Protein AF-A0A521K7C4-F1 (afdb_monomer_lite)

Structure (mmCIF, N/CA/C/O backbone):
data_AF-A0A521K7C4-F1
#
_entry.id   AF-A0A521K7C4-F1
#
loop_
_atom_site.group_PDB
_atom_site.id
_atom_site.type_symbol
_atom_site.label_atom_id
_atom_site.label_alt_id
_atom_site.label_comp_id
_atom_site.label_asym_id
_atom_site.label_entity_id
_atom_site.label_seq_id
_atom_site.pdbx_PDB_ins_code
_atom_site.Cartn_x
_atom_site.Cartn_y
_atom_site.Cartn_z
_atom_site.occupancy
_atom_site.B_iso_or_equiv
_atom_site.auth_seq_id
_atom_site.auth_comp_id
_atom_site.auth_asym_id
_atom_site.auth_atom_id
_atom_site.pdbx_PDB_model_num
ATOM 1 N N . MET A 1 1 ? -26.550 -24.191 -53.893 1.00 40.28 1 MET A N 1
ATOM 2 C CA . MET A 1 1 ? -27.164 -25.427 -53.350 1.00 40.28 1 MET A CA 1
ATOM 3 C C . MET A 1 1 ? -27.847 -25.037 -52.046 1.00 40.28 1 MET A C 1
ATOM 5 O O . MET A 1 1 ? -27.167 -24.484 -51.201 1.00 40.28 1 MET A O 1
ATOM 9 N N . LYS A 1 2 ? -29.189 -24.957 -51.994 1.00 29.44 2 LYS A N 1
ATOM 10 C CA . LYS A 1 2 ? -30.083 -25.978 -51.380 1.00 29.44 2 LYS A CA 1
ATOM 11 C C . LYS A 1 2 ? -29.481 -26.533 -50.072 1.00 29.44 2 LYS A C 1
ATOM 13 O O . LYS A 1 2 ? -28.402 -27.094 -50.149 1.00 29.44 2 LYS A O 1
ATOM 18 N N . THR A 1 3 ? -30.068 -26.468 -48.879 1.00 31.77 3 THR A N 1
ATOM 19 C CA . THR A 1 3 ? -31.448 -26.225 -48.420 1.00 31.77 3 THR A CA 1
ATOM 20 C C . THR A 1 3 ? -31.412 -26.214 -46.884 1.00 31.77 3 THR A C 1
ATOM 22 O O . THR A 1 3 ? -30.775 -27.075 -46.293 1.00 31.77 3 THR A O 1
ATOM 25 N N . SER A 1 4 ? -32.107 -25.254 -46.278 1.00 30.86 4 SER A N 1
ATOM 26 C CA . SER A 1 4 ? -32.982 -25.370 -45.098 1.00 30.86 4 SER A CA 1
ATOM 27 C C . SER A 1 4 ? -33.001 -26.671 -44.261 1.00 30.86 4 SER A C 1
ATOM 29 O O . SER A 1 4 ? -33.324 -27.730 -44.796 1.00 30.86 4 SER A O 1
ATOM 31 N N . SER A 1 5 ? -32.953 -26.537 -42.928 1.00 31.50 5 SER A N 1
ATOM 32 C CA . SER A 1 5 ? -33.973 -27.149 -42.052 1.00 31.50 5 SER A CA 1
ATOM 33 C C . SER A 1 5 ? -34.027 -26.477 -40.678 1.00 31.50 5 SER A C 1
ATOM 35 O O . SER A 1 5 ? -33.033 -26.361 -39.968 1.00 31.50 5 SER A O 1
ATOM 37 N N . SER A 1 6 ? -35.234 -26.045 -40.351 1.00 32.16 6 SER A N 1
ATOM 38 C CA . SER A 1 6 ? -35.728 -25.395 -39.145 1.00 32.16 6 SER A CA 1
ATOM 39 C C . SER A 1 6 ? -36.190 -26.389 -38.066 1.00 32.16 6 SER A C 1
ATOM 41 O O . SER A 1 6 ? -36.691 -27.449 -38.416 1.00 32.16 6 SER A O 1
ATOM 43 N N . PHE A 1 7 ? -36.160 -25.930 -36.805 1.00 30.89 7 PHE A N 1
ATOM 44 C CA . PHE A 1 7 ? -37.138 -26.142 -35.713 1.00 30.89 7 PHE A CA 1
ATOM 45 C C . PHE A 1 7 ? -37.537 -27.558 -35.240 1.00 30.89 7 PHE A C 1
ATOM 47 O O . PHE A 1 7 ? -38.164 -28.305 -35.978 1.00 30.89 7 PHE A O 1
ATOM 54 N N . GLN A 1 8 ? -37.364 -27.799 -33.928 1.00 28.47 8 GLN A N 1
ATOM 55 C CA . GLN A 1 8 ? -38.368 -28.273 -32.935 1.00 28.47 8 GLN A CA 1
ATOM 56 C C . GLN A 1 8 ? -37.639 -28.432 -31.578 1.00 28.47 8 GLN A C 1
ATOM 58 O O . GLN A 1 8 ? -36.630 -29.116 -31.509 1.00 28.47 8 GLN A O 1
ATOM 63 N N . SER A 1 9 ? -37.902 -27.653 -30.520 1.00 32.81 9 SER A N 1
ATOM 64 C CA . SER A 1 9 ? -39.072 -27.633 -29.620 1.00 32.81 9 SER A CA 1
ATOM 65 C C . SER A 1 9 ? -39.501 -29.011 -29.105 1.00 32.81 9 SER A C 1
ATOM 67 O O . SER A 1 9 ? -40.268 -29.705 -29.768 1.00 32.81 9 SER A O 1
ATOM 69 N N . SER A 1 10 ? -39.071 -29.356 -27.885 1.00 28.64 10 SER A N 1
ATOM 70 C CA . SER A 1 10 ? -39.773 -30.315 -27.021 1.00 28.64 10 SER A CA 1
ATOM 71 C C . SER A 1 10 ? -39.412 -30.124 -25.535 1.00 28.64 10 SER A C 1
ATOM 73 O O . SER A 1 10 ? -38.382 -30.585 -25.051 1.00 28.64 10 SER A O 1
ATOM 75 N N . LYS A 1 11 ? -40.304 -29.460 -24.799 1.00 32.44 11 LYS A N 1
ATOM 76 C CA . LYS A 1 11 ? -40.693 -29.776 -23.406 1.00 32.44 11 LYS A CA 1
ATOM 77 C C . LYS A 1 11 ? -42.179 -30.199 -23.474 1.00 32.44 11 LYS A C 1
ATOM 79 O O . LYS A 1 11 ? -42.813 -29.804 -24.455 1.00 32.44 11 LYS A O 1
ATOM 84 N N . PRO A 1 12 ? -42.814 -30.836 -22.465 1.00 48.72 12 PRO A N 1
ATOM 85 C CA . PRO A 1 12 ? -42.322 -31.497 -21.242 1.00 48.72 12 PRO A CA 1
ATOM 86 C C . PRO A 1 12 ? -42.982 -32.888 -20.978 1.00 48.72 12 PRO A C 1
ATOM 88 O O . PRO A 1 12 ? -43.967 -33.246 -21.612 1.00 48.72 12 PRO A O 1
ATOM 91 N N . ALA A 1 13 ? -42.505 -33.635 -19.974 1.00 31.83 13 ALA A N 1
ATOM 92 C CA . ALA A 1 13 ? -43.300 -34.600 -19.183 1.00 31.83 13 ALA A CA 1
ATOM 93 C C . ALA A 1 13 ? -42.533 -34.872 -17.869 1.00 31.83 13 ALA A C 1
ATOM 95 O O . ALA A 1 13 ? -41.384 -35.294 -17.916 1.00 31.83 13 ALA A O 1
ATOM 96 N N . LEU A 1 14 ? -42.955 -34.345 -16.714 1.00 34.88 14 LEU A N 1
ATOM 97 C CA . LEU A 1 14 ? -43.926 -34.908 -15.756 1.00 34.88 14 LEU A CA 1
ATOM 98 C C . LEU A 1 14 ? -43.656 -36.370 -15.352 1.00 34.88 14 LEU A C 1
ATOM 100 O O . LEU A 1 14 ? -43.961 -37.276 -16.116 1.00 34.88 14 LEU A O 1
ATOM 104 N N . ALA A 1 15 ? -43.171 -36.567 -14.119 1.00 32.31 15 ALA A N 1
ATOM 105 C CA . ALA A 1 15 ? -43.744 -37.432 -13.071 1.00 32.31 15 ALA A CA 1
ATOM 106 C C . ALA A 1 15 ? -42.650 -37.838 -12.067 1.00 32.31 15 ALA A C 1
ATOM 108 O O . ALA A 1 15 ? -41.635 -38.416 -12.438 1.00 32.31 15 ALA A O 1
ATOM 109 N N . GLY A 1 16 ? -42.867 -37.540 -10.786 1.00 31.45 16 GLY A N 1
ATOM 110 C CA . GLY A 1 16 ? -41.931 -37.882 -9.716 1.00 31.45 16 GLY A CA 1
ATOM 111 C C . GLY A 1 16 ? -42.361 -37.317 -8.370 1.00 31.45 16 GLY A C 1
ATOM 112 O O . GLY A 1 16 ? -41.642 -36.544 -7.753 1.00 31.45 16 GLY A O 1
ATOM 113 N N . THR A 1 17 ? -43.580 -37.655 -7.959 1.00 35.06 17 THR A N 1
ATOM 114 C CA . THR A 1 17 ? -44.127 -37.460 -6.614 1.00 35.06 17 THR A CA 1
ATOM 115 C C . THR A 1 17 ? -43.233 -38.096 -5.547 1.00 35.06 17 THR A C 1
ATOM 117 O O . THR A 1 17 ? -43.010 -39.304 -5.580 1.00 35.06 17 THR A O 1
ATOM 120 N N . GLY A 1 18 ? -42.800 -37.301 -4.569 1.00 33.16 18 GLY A N 1
ATOM 121 C CA . GLY A 1 18 ? -42.158 -37.757 -3.337 1.00 33.16 18 GLY A CA 1
ATOM 122 C C . GLY A 1 18 ? -42.667 -36.938 -2.156 1.00 33.16 18 GLY A C 1
ATOM 123 O O . GLY A 1 18 ? -42.158 -35.862 -1.870 1.00 33.16 18 GLY A O 1
ATOM 124 N N . VAL A 1 19 ? -43.723 -37.443 -1.522 1.00 37.81 19 VAL A N 1
ATOM 125 C CA . VAL A 1 19 ? -44.325 -36.956 -0.275 1.00 37.81 19 VAL A CA 1
ATOM 126 C C . VAL A 1 19 ? -43.559 -37.563 0.900 1.00 37.81 19 VAL A C 1
ATOM 128 O O . VAL A 1 19 ? -43.536 -38.780 0.998 1.00 37.81 19 VAL A O 1
ATOM 131 N N . PHE A 1 20 ? -43.014 -36.747 1.805 1.00 36.16 20 PHE A N 1
ATOM 132 C CA . PHE A 1 20 ? -42.801 -37.067 3.229 1.00 36.16 20 PHE A CA 1
ATOM 133 C C . PHE A 1 20 ? -42.801 -35.724 3.981 1.00 36.16 20 PHE A C 1
ATOM 135 O O . PHE A 1 20 ? -41.952 -34.878 3.739 1.00 36.16 20 PHE A O 1
ATOM 142 N N . ALA A 1 21 ? -43.906 -35.336 4.615 1.00 35.19 21 ALA A N 1
ATOM 143 C CA . ALA A 1 21 ? -44.407 -35.765 5.925 1.00 35.19 21 ALA A CA 1
ATOM 144 C C . ALA A 1 21 ? -43.990 -34.767 7.020 1.00 35.19 21 ALA A C 1
ATOM 146 O O . ALA A 1 21 ? -42.821 -34.614 7.356 1.00 35.19 21 ALA A O 1
ATOM 147 N N . LEU A 1 22 ? -45.021 -34.090 7.531 1.00 34.81 22 LEU A N 1
ATOM 148 C CA . LEU A 1 22 ? -45.038 -33.216 8.696 1.00 34.81 22 LEU A CA 1
ATOM 149 C C . LEU A 1 22 ? -44.343 -33.855 9.905 1.00 34.81 22 LEU A C 1
ATOM 151 O O . LEU A 1 22 ? -44.653 -34.984 10.278 1.00 34.81 22 LEU A O 1
ATOM 155 N N . GLY A 1 23 ? -43.530 -33.059 10.593 1.00 31.69 23 GLY A N 1
ATOM 156 C CA . GLY A 1 23 ? -43.085 -33.313 11.958 1.00 31.69 23 GLY A CA 1
ATOM 157 C C . GLY A 1 23 ? -43.170 -32.028 12.769 1.00 31.69 23 GLY A C 1
ATOM 158 O O . GLY A 1 23 ? -42.177 -31.332 12.938 1.00 31.69 23 GLY A O 1
ATOM 159 N N . ALA A 1 24 ? -44.376 -31.693 13.227 1.00 38.75 24 ALA A N 1
ATOM 160 C CA . ALA A 1 24 ? -44.588 -30.684 14.254 1.00 38.75 24 ALA A CA 1
ATOM 161 C C . ALA A 1 24 ? -44.167 -31.265 15.611 1.00 38.75 24 ALA A C 1
ATOM 163 O O . ALA A 1 24 ? -44.684 -32.305 16.016 1.00 38.75 24 ALA A O 1
ATOM 164 N N . LEU A 1 25 ? -43.274 -30.577 16.326 1.00 34.28 25 LEU A N 1
ATOM 165 C CA . LEU A 1 25 ? -43.052 -30.804 17.751 1.00 34.28 25 LEU A CA 1
ATOM 166 C C . LEU A 1 25 ? -43.165 -29.464 18.492 1.00 34.28 25 LEU A C 1
ATOM 168 O O . LEU A 1 25 ? -42.238 -28.662 18.535 1.00 34.28 25 LEU A O 1
ATOM 172 N N . LEU A 1 26 ? -44.355 -29.232 19.041 1.00 36.00 26 LEU A N 1
ATOM 173 C CA . LEU A 1 26 ? -44.611 -28.346 20.173 1.00 36.00 26 LEU A CA 1
ATOM 174 C C . LEU A 1 26 ? -44.547 -29.207 21.443 1.00 36.00 26 LEU A C 1
ATOM 176 O O . LEU A 1 26 ? -45.206 -30.240 21.468 1.00 36.00 26 LEU A O 1
ATOM 180 N N . LEU A 1 27 ? -43.815 -28.767 22.472 1.00 36.12 27 LEU A N 1
ATOM 181 C CA . LEU A 1 27 ? -44.168 -28.805 23.908 1.00 36.12 27 LEU A CA 1
ATOM 182 C C . LEU A 1 27 ? -42.991 -28.195 24.710 1.00 36.12 27 LEU A C 1
ATOM 184 O O . LEU A 1 27 ? -41.856 -28.629 24.567 1.00 36.12 27 LEU A O 1
ATOM 188 N N . ALA A 1 28 ? -43.214 -27.053 25.372 1.00 36.94 28 ALA A N 1
ATOM 189 C CA . ALA A 1 28 ? -43.350 -26.906 26.836 1.00 36.94 28 ALA A CA 1
ATOM 190 C C . ALA A 1 28 ? -42.005 -27.020 27.600 1.00 36.94 28 ALA A C 1
ATOM 192 O O . ALA A 1 28 ? -41.422 -28.087 27.693 1.00 36.94 28 ALA A O 1
ATOM 193 N N . ALA A 1 29 ? -41.389 -25.902 27.997 1.00 36.69 29 ALA A N 1
ATOM 194 C CA . ALA A 1 29 ? -41.653 -25.111 29.212 1.00 36.69 29 ALA A CA 1
ATOM 195 C C . ALA A 1 29 ? -40.935 -25.642 30.467 1.00 36.69 29 ALA A C 1
ATOM 197 O O . ALA A 1 29 ? -41.384 -26.598 31.086 1.00 36.69 29 ALA A O 1
ATOM 198 N N . SER A 1 30 ? -39.895 -24.923 30.897 1.00 38.47 30 SER A N 1
ATOM 199 C CA . SER A 1 30 ? -39.538 -24.745 32.313 1.00 38.47 30 SER A CA 1
ATOM 200 C C . SER A 1 30 ? -38.454 -23.675 32.424 1.00 38.47 30 SER A C 1
ATOM 202 O O . SER A 1 30 ? -37.354 -23.834 31.899 1.00 38.47 30 SER A O 1
ATOM 204 N N . GLY A 1 31 ? -38.807 -22.561 33.067 1.00 36.81 31 GLY A N 1
ATOM 205 C CA . GLY A 1 31 ? -37.918 -21.439 33.318 1.00 36.81 31 GLY A CA 1
ATOM 206 C C . GLY A 1 31 ? -36.832 -21.771 34.335 1.00 36.81 31 GLY A C 1
ATOM 207 O O . GLY A 1 31 ? -37.075 -22.449 35.331 1.00 36.81 31 GLY A O 1
ATOM 208 N N . LEU A 1 32 ? -35.648 -21.218 34.096 1.00 41.00 32 LEU A N 1
ATOM 209 C CA . LEU A 1 32 ? -34.641 -21.002 35.121 1.00 41.00 32 LEU A CA 1
ATOM 210 C C . LEU A 1 32 ? -34.563 -19.496 35.356 1.00 41.00 32 LEU A C 1
ATOM 212 O O . LEU A 1 32 ? -33.947 -18.749 34.601 1.00 41.00 32 LEU A O 1
ATOM 216 N N . ALA A 1 33 ? -35.260 -19.066 36.405 1.00 37.22 33 ALA A N 1
ATOM 217 C CA . ALA A 1 33 ? -34.998 -17.809 37.073 1.00 37.22 33 ALA A CA 1
ATOM 218 C C . ALA A 1 33 ? -33.599 -17.905 37.698 1.00 37.22 33 ALA A C 1
ATOM 220 O O . ALA A 1 33 ? -33.392 -18.655 38.652 1.00 37.22 33 ALA A O 1
ATOM 221 N N . SER A 1 34 ? -32.634 -17.179 37.136 1.00 37.34 34 SER A N 1
ATOM 222 C CA . SER A 1 34 ? -31.358 -16.942 37.804 1.00 37.34 34 SER A CA 1
ATOM 223 C C . SER A 1 34 ? -31.595 -15.936 38.924 1.00 37.34 34 SER A C 1
ATOM 225 O O . SER A 1 34 ? -32.041 -14.813 38.682 1.00 37.34 34 SER A O 1
ATOM 227 N N . CYS A 1 35 ? -31.340 -16.375 40.153 1.00 41.59 35 CYS A N 1
ATOM 228 C CA . CYS A 1 35 ? -31.437 -15.579 41.363 1.00 41.59 35 CYS A CA 1
ATOM 229 C C . CYS A 1 35 ? -30.601 -14.302 41.252 1.00 41.59 35 CYS A C 1
ATOM 231 O O . CYS A 1 35 ? -29.376 -14.342 41.155 1.00 41.59 35 CYS A O 1
ATOM 233 N N . SER A 1 36 ? -31.290 -13.168 41.362 1.00 32.47 36 SER A N 1
ATOM 234 C CA . SER A 1 36 ? -30.716 -11.906 41.797 1.00 32.47 36 SER A CA 1
ATOM 235 C C . SER A 1 36 ? -30.153 -12.078 43.212 1.00 32.47 36 SER A C 1
ATOM 237 O O . SER A 1 36 ? -30.902 -12.338 44.158 1.00 32.47 36 SER A O 1
ATOM 239 N N . GLY A 1 37 ? -28.840 -11.934 43.367 1.00 34.56 37 GLY A N 1
ATOM 240 C CA . GLY A 1 37 ? -28.207 -11.783 44.672 1.00 34.56 37 GLY A CA 1
ATOM 241 C C . GLY A 1 37 ? -28.511 -10.397 45.231 1.00 34.56 37 GLY A C 1
ATOM 242 O O . GLY A 1 37 ? -27.946 -9.406 44.781 1.00 34.56 37 GLY A O 1
ATOM 243 N N . GLY A 1 38 ? -29.428 -10.334 46.196 1.00 32.66 38 GLY A N 1
ATOM 244 C CA . GLY A 1 38 ? -29.673 -9.148 47.007 1.00 32.66 38 GLY A CA 1
ATOM 245 C C . GLY A 1 38 ? -28.525 -8.916 47.989 1.00 32.66 38 GLY A C 1
ATOM 246 O O . GLY A 1 38 ? -28.227 -9.779 48.812 1.00 32.66 38 GLY A O 1
ATOM 247 N N . GLY A 1 39 ? -27.911 -7.736 47.912 1.00 32.31 39 GLY A N 1
ATOM 248 C CA . GLY A 1 39 ? -26.953 -7.220 48.885 1.00 32.31 39 GLY A CA 1
ATOM 249 C C . GLY A 1 39 ? -27.491 -5.948 49.539 1.00 32.31 39 GLY A C 1
ATOM 250 O O . GLY A 1 39 ? -27.610 -4.923 48.882 1.00 32.31 39 GLY A O 1
ATOM 251 N N . GLY A 1 40 ? -27.847 -6.080 50.819 1.00 31.53 40 GLY A N 1
ATOM 252 C CA . GLY A 1 40 ? -27.986 -5.069 51.878 1.00 31.53 40 GLY A CA 1
ATOM 253 C C . GLY A 1 40 ? -28.174 -3.593 51.516 1.00 31.53 40 GLY A C 1
ATOM 254 O O . GLY A 1 40 ? -27.246 -2.917 51.086 1.00 31.53 40 GLY A O 1
ATOM 255 N N . GLY A 1 41 ? -29.344 -3.057 51.872 1.00 33.06 41 GLY A N 1
ATOM 256 C CA . GLY A 1 41 ? -29.562 -1.621 51.970 1.00 33.06 41 GLY A CA 1
ATOM 257 C C . GLY A 1 41 ? -28.739 -0.982 53.091 1.00 33.06 41 GLY A C 1
ATOM 258 O O . GLY A 1 41 ? -28.806 -1.398 54.247 1.00 33.06 41 GLY A O 1
ATOM 259 N N . SER A 1 42 ? -28.040 0.096 52.748 1.00 31.77 42 SER A N 1
ATOM 260 C CA . SER A 1 42 ? -27.791 1.213 53.650 1.00 31.77 42 SER A CA 1
ATOM 261 C C . SER A 1 42 ? -28.497 2.436 53.063 1.00 31.77 42 SER A C 1
ATOM 263 O O . SER A 1 42 ? -28.216 2.903 51.962 1.00 31.77 42 SER A O 1
ATOM 265 N N . SER A 1 43 ? -29.503 2.920 53.783 1.00 39.34 43 SER A N 1
ATOM 266 C CA . SER A 1 43 ? -30.197 4.168 53.489 1.00 39.34 43 SER A CA 1
ATOM 267 C C . SER A 1 43 ? -29.265 5.342 53.799 1.00 39.34 43 SER A C 1
ATOM 269 O O . SER A 1 43 ? -29.264 5.863 54.915 1.00 39.34 43 SER A O 1
ATOM 271 N N . GLY A 1 44 ? -28.446 5.719 52.818 1.00 35.75 44 GLY A N 1
ATOM 272 C CA . GLY A 1 44 ? -27.801 7.027 52.733 1.00 35.75 44 GLY A CA 1
ATOM 273 C C . GLY A 1 44 ? -28.691 8.009 51.956 1.00 35.75 44 GLY A C 1
ATOM 274 O O . GLY A 1 44 ? -29.496 7.573 51.131 1.00 35.75 44 GLY A O 1
ATOM 275 N N . PRO A 1 45 ? -28.607 9.324 52.211 1.00 38.81 45 PRO A N 1
ATOM 276 C CA . PRO A 1 45 ? -29.441 10.306 51.527 1.00 38.81 45 PRO A CA 1
ATOM 277 C C . PRO A 1 45 ? -29.153 10.304 50.019 1.00 38.81 45 PRO A C 1
ATOM 279 O O . PRO A 1 45 ? -28.000 10.211 49.609 1.00 38.81 45 PRO A O 1
ATOM 282 N N . ALA A 1 46 ? -30.208 10.422 49.208 1.00 41.78 46 ALA A N 1
ATOM 283 C CA . ALA A 1 46 ? -30.148 10.506 47.752 1.00 41.78 46 ALA A CA 1
ATOM 284 C C . ALA A 1 46 ? -29.184 11.616 47.285 1.00 41.78 46 ALA A C 1
ATOM 286 O O . ALA A 1 46 ? -29.513 12.802 47.327 1.00 41.78 46 ALA A O 1
ATOM 287 N N . GLY A 1 47 ? -27.994 11.208 46.841 1.00 40.19 47 GLY A N 1
ATOM 288 C CA . GLY A 1 47 ? -27.004 12.041 46.169 1.00 40.19 47 GLY A CA 1
ATOM 289 C C . GLY A 1 47 ? -26.998 11.747 44.668 1.00 40.19 47 GLY A C 1
ATOM 290 O O . GLY A 1 47 ? -26.752 10.619 44.264 1.00 40.19 47 GLY A O 1
ATOM 291 N N . GLN A 1 48 ? -27.339 12.769 43.883 1.00 46.34 48 GLN A N 1
ATOM 292 C CA . GLN A 1 48 ? -27.011 13.026 42.471 1.00 46.34 48 GLN A CA 1
ATOM 293 C C . GLN A 1 48 ? -26.367 11.871 41.671 1.00 46.34 48 GLN A C 1
ATOM 295 O O . GLN A 1 48 ? -25.206 11.529 41.877 1.00 46.34 48 GLN A O 1
ATOM 300 N N . GLY A 1 49 ? -27.087 11.339 40.677 1.00 60.19 49 GLY A N 1
ATOM 301 C CA . GLY A 1 49 ? -26.518 10.440 39.668 1.00 60.19 49 GLY A CA 1
ATOM 302 C C . GLY A 1 49 ? -25.472 11.163 38.814 1.00 60.19 49 GLY A C 1
ATOM 303 O O . GLY A 1 49 ? -25.829 11.809 37.834 1.00 60.19 49 GLY A O 1
ATOM 304 N N . GLY A 1 50 ? -24.200 11.084 39.219 1.00 84.31 50 GLY A N 1
ATOM 305 C CA . GLY A 1 50 ? -23.058 11.679 38.510 1.00 84.31 50 GLY A CA 1
ATOM 306 C C . GLY A 1 50 ? -22.812 11.063 37.127 1.00 84.31 50 GLY A C 1
ATOM 307 O O . GLY A 1 50 ? -23.541 10.165 36.714 1.00 84.31 50 GLY A O 1
ATOM 308 N N . PHE A 1 51 ? -21.793 11.537 36.405 1.00 94.88 51 PHE A N 1
ATOM 309 C CA . PHE A 1 51 ? -21.377 10.977 35.111 1.00 94.88 51 PHE A CA 1
ATOM 310 C C . PHE A 1 51 ? -20.731 9.595 35.302 1.00 94.88 51 PHE A C 1
ATOM 312 O O . PHE A 1 51 ? -19.811 9.445 36.108 1.00 94.88 51 PHE A O 1
ATOM 319 N N . GLN A 1 52 ? -21.243 8.576 34.605 1.00 96.19 52 GLN A N 1
ATOM 320 C CA . GLN A 1 52 ? -20.891 7.160 34.801 1.00 96.19 52 GLN A CA 1
ATOM 321 C C . GLN A 1 52 ? -20.856 6.417 33.466 1.00 96.19 52 GLN A C 1
ATOM 323 O O . GLN A 1 52 ? -21.585 6.759 32.531 1.00 96.19 52 GLN A O 1
ATOM 328 N N . ILE A 1 53 ? -20.075 5.337 33.429 1.00 96.69 53 ILE A N 1
ATOM 329 C CA . ILE A 1 53 ? -20.213 4.294 32.414 1.00 96.69 53 ILE A CA 1
ATOM 330 C C . ILE A 1 53 ? -21.392 3.404 32.806 1.00 96.69 53 ILE A C 1
ATOM 332 O O . ILE A 1 53 ? -21.500 2.960 33.947 1.00 96.69 53 ILE A O 1
ATOM 336 N N . THR A 1 54 ? -22.272 3.161 31.847 1.00 97.06 54 THR A N 1
ATOM 337 C CA . THR A 1 54 ? -23.447 2.292 31.975 1.00 97.06 54 THR A CA 1
ATOM 338 C C . THR A 1 54 ? -23.232 0.917 31.363 1.00 97.06 54 THR A C 1
ATOM 340 O O . THR A 1 54 ? -23.835 -0.039 31.838 1.00 97.06 54 THR A O 1
ATOM 343 N N . ASP A 1 55 ? -22.382 0.816 30.338 1.00 97.44 55 ASP A N 1
ATOM 344 C CA . ASP A 1 55 ? -22.086 -0.444 29.664 1.00 97.44 55 ASP A CA 1
ATOM 345 C C . ASP A 1 55 ? -20.708 -0.409 28.992 1.00 97.44 55 ASP A C 1
ATOM 347 O O . ASP A 1 55 ? -20.261 0.643 28.522 1.00 97.44 55 ASP A O 1
ATOM 351 N N . ILE A 1 56 ? -20.055 -1.569 28.940 1.00 97.81 56 ILE A N 1
ATOM 352 C CA . ILE A 1 56 ? -18.858 -1.825 28.137 1.00 97.81 56 ILE A CA 1
ATOM 353 C C . ILE A 1 56 ? -19.093 -3.157 27.433 1.00 97.81 56 ILE A C 1
ATOM 355 O O . ILE A 1 56 ? -19.374 -4.159 28.086 1.00 97.81 56 ILE A O 1
ATOM 359 N N . THR A 1 57 ? -18.941 -3.196 26.109 1.00 97.69 57 THR A N 1
ATOM 360 C CA . THR A 1 57 ? -19.273 -4.397 25.318 1.00 97.69 57 THR A CA 1
ATOM 361 C C . THR A 1 57 ? -18.432 -5.626 25.675 1.00 97.69 57 THR A C 1
ATOM 363 O O . THR A 1 57 ? -18.821 -6.755 25.372 1.00 97.69 57 THR A O 1
ATOM 366 N N . VAL A 1 58 ? -17.261 -5.413 26.278 1.00 97.56 58 VAL A N 1
ATOM 367 C CA . VAL A 1 58 ? -16.363 -6.461 26.770 1.00 97.56 58 VAL A CA 1
ATOM 368 C C . VAL A 1 58 ? -16.789 -6.877 28.174 1.00 97.56 58 VAL A C 1
ATOM 370 O O . VAL A 1 58 ? -16.772 -6.070 29.099 1.00 97.56 58 VAL A O 1
ATOM 373 N N . ALA A 1 59 ? -17.103 -8.159 28.350 1.00 96.38 59 ALA A N 1
ATOM 374 C CA . ALA A 1 59 ? -17.304 -8.740 29.674 1.00 96.38 59 ALA A CA 1
ATOM 375 C C . ALA A 1 59 ? -15.963 -9.177 30.289 1.00 96.38 59 ALA A C 1
ATOM 377 O O . ALA A 1 59 ? -15.068 -9.633 29.569 1.00 96.38 59 ALA A O 1
ATOM 378 N N . ASP A 1 60 ? -15.838 -9.084 31.615 1.00 96.12 60 ASP A N 1
ATOM 379 C CA . ASP A 1 60 ? -14.633 -9.520 32.330 1.00 96.12 60 ASP A CA 1
ATOM 380 C C . ASP A 1 60 ? -14.377 -11.025 32.121 1.00 96.12 60 ASP A C 1
ATOM 382 O O . ASP A 1 60 ? -15.285 -11.853 32.220 1.00 96.12 60 ASP A O 1
ATOM 386 N N . GLY A 1 61 ? -13.138 -11.372 31.775 1.00 94.62 61 GLY A N 1
ATOM 387 C CA . GLY A 1 61 ? -12.703 -12.726 31.431 1.00 94.62 61 GLY A CA 1
ATOM 388 C C . GLY A 1 61 ? -13.185 -13.245 30.070 1.00 94.62 61 GLY A C 1
ATOM 389 O O . GLY A 1 61 ? -13.014 -14.431 29.785 1.00 94.62 61 GLY A O 1
ATOM 390 N N . SER A 1 62 ? -13.798 -12.408 29.226 1.00 97.62 62 SER A N 1
ATOM 391 C CA . SER A 1 62 ? -14.303 -12.846 27.917 1.00 97.62 62 SER A CA 1
ATOM 392 C C . SER A 1 62 ? -13.195 -13.098 26.886 1.00 97.62 62 SER A C 1
ATOM 394 O O . SER A 1 62 ? -12.064 -12.626 27.018 1.00 97.62 62 SER A O 1
ATOM 396 N N . ILE A 1 63 ? -13.537 -13.853 25.835 1.00 97.81 63 ILE A N 1
ATOM 397 C CA . ILE A 1 63 ? -12.694 -14.007 24.645 1.00 97.81 63 ILE A CA 1
ATOM 398 C C . ILE A 1 63 ? -13.097 -12.940 23.623 1.00 97.81 63 ILE A C 1
ATOM 400 O O . ILE A 1 63 ? -14.258 -12.893 23.202 1.00 97.81 63 ILE A O 1
ATOM 404 N N . TRP A 1 64 ? -12.142 -12.119 23.190 1.00 97.88 64 TRP A N 1
ATOM 405 C CA . TRP A 1 64 ? -12.373 -10.992 22.290 1.00 97.88 64 TRP A CA 1
ATOM 406 C C . TRP A 1 64 ? -11.559 -11.108 21.003 1.00 97.88 64 TRP A C 1
ATOM 408 O O . TRP A 1 64 ? -10.333 -11.156 21.025 1.00 97.88 64 TRP A O 1
ATOM 418 N N . LYS A 1 65 ? -12.251 -11.171 19.864 1.00 97.38 65 LYS A N 1
ATOM 419 C CA . LYS A 1 65 ? -11.630 -11.253 18.536 1.00 97.38 65 LYS A CA 1
ATOM 420 C C . LYS A 1 65 ? -10.850 -9.973 18.205 1.00 97.38 65 LYS A C 1
ATOM 422 O O . LYS A 1 65 ? -11.232 -8.887 18.633 1.00 97.38 65 LYS A O 1
ATOM 427 N N . ILE A 1 66 ? -9.771 -10.100 17.437 1.00 97.06 66 ILE A N 1
ATOM 428 C CA . ILE A 1 66 ? -8.713 -9.081 17.382 1.00 97.06 66 ILE A CA 1
ATOM 429 C C . ILE A 1 66 ? -9.080 -7.808 16.607 1.00 97.06 66 ILE A C 1
ATOM 431 O O . ILE A 1 66 ? -8.520 -6.755 16.880 1.00 97.06 66 ILE A O 1
ATOM 435 N N . ASN A 1 67 ? -10.052 -7.874 15.694 1.00 95.62 67 ASN A N 1
ATOM 436 C CA . ASN A 1 67 ? -10.604 -6.708 14.991 1.00 95.62 67 ASN A CA 1
ATOM 437 C C . ASN A 1 67 ? -11.947 -6.232 15.569 1.00 95.62 67 ASN A C 1
ATOM 439 O O . ASN A 1 67 ? -12.600 -5.379 14.969 1.00 95.62 67 ASN A O 1
ATOM 443 N N . ARG A 1 68 ? -12.408 -6.811 16.687 1.00 95.88 68 ARG A N 1
ATOM 444 C CA . ARG A 1 68 ? -13.734 -6.510 17.225 1.00 95.88 68 ARG A CA 1
ATOM 445 C C . ARG A 1 68 ? -13.717 -5.162 17.964 1.00 95.88 68 ARG A C 1
ATOM 447 O O . ARG A 1 68 ? -12.982 -5.048 18.949 1.00 95.88 68 ARG A O 1
ATOM 454 N N . PRO A 1 69 ? -14.555 -4.188 17.566 1.00 95.88 69 PRO A N 1
ATOM 455 C CA . PRO A 1 69 ? -14.643 -2.900 18.245 1.00 95.88 69 PRO A CA 1
ATOM 456 C C . PRO A 1 69 ? -15.137 -3.049 19.683 1.00 95.88 69 PRO A C 1
ATOM 458 O O . PRO A 1 69 ? -15.935 -3.941 19.975 1.00 95.88 69 PRO A O 1
ATOM 461 N N . ILE A 1 70 ? -14.684 -2.162 20.568 1.00 97.88 70 ILE A N 1
ATOM 462 C CA . ILE A 1 70 ? -15.107 -2.089 21.971 1.00 97.88 70 ILE A CA 1
ATOM 463 C C . ILE A 1 70 ? -15.892 -0.800 22.176 1.00 97.88 70 ILE A C 1
ATOM 465 O O . ILE A 1 70 ? -15.322 0.279 22.038 1.00 97.88 70 ILE A O 1
ATOM 469 N N . SER A 1 71 ? -17.165 -0.896 22.555 1.00 98.06 71 SER A N 1
ATOM 470 C CA . SER A 1 71 ? -17.989 0.286 22.822 1.00 98.06 71 SER A CA 1
ATOM 471 C C . SER A 1 71 ? -18.143 0.535 24.320 1.00 98.06 71 SER A C 1
ATOM 473 O O . SER A 1 71 ? -18.356 -0.389 25.108 1.00 98.06 71 SER A O 1
ATOM 475 N N . PHE A 1 72 ? -18.058 1.808 24.694 1.00 98.44 72 PHE A N 1
ATOM 476 C CA . PHE A 1 72 ? -18.233 2.347 26.036 1.00 98.44 72 PHE A CA 1
ATOM 477 C C . PHE A 1 72 ? -19.463 3.257 26.026 1.00 98.44 72 PHE A C 1
ATOM 479 O O . PHE A 1 72 ? -19.462 4.299 25.365 1.00 98.44 72 PHE A O 1
ATOM 486 N N . THR A 1 73 ? -20.508 2.875 26.758 1.00 98.44 73 THR A N 1
ATOM 487 C CA . THR A 1 73 ? -21.759 3.641 26.833 1.00 98.44 73 THR A CA 1
ATOM 488 C C . THR A 1 73 ? -21.843 4.378 28.157 1.00 98.44 73 THR A C 1
ATOM 490 O O . THR A 1 73 ? -21.769 3.763 29.222 1.00 98.44 73 THR A O 1
ATOM 493 N N . PHE A 1 74 ? -22.069 5.684 28.110 1.00 97.81 74 PHE A N 1
ATOM 494 C CA . PHE A 1 74 ? -22.183 6.553 29.276 1.00 97.81 74 PHE A CA 1
ATOM 495 C C . PHE A 1 74 ? -23.627 7.010 29.517 1.00 97.81 74 PHE A C 1
ATOM 497 O O . PHE A 1 74 ? -24.457 7.010 28.610 1.00 97.81 74 PHE A O 1
ATOM 504 N N . ASN A 1 75 ? -23.938 7.448 30.739 1.00 97.25 75 ASN A N 1
ATOM 505 C CA . ASN A 1 75 ? -25.288 7.912 31.087 1.00 97.25 75 ASN A CA 1
ATOM 506 C C . ASN A 1 75 ? -25.620 9.341 30.611 1.00 97.25 75 ASN A C 1
ATOM 508 O O . ASN A 1 75 ? -26.793 9.718 30.621 1.00 97.25 75 ASN A O 1
ATOM 512 N N . VAL A 1 76 ? -24.623 10.145 30.226 1.00 96.94 76 VAL A N 1
ATOM 513 C CA . VAL A 1 76 ? -24.802 11.513 29.706 1.00 96.94 76 VAL A CA 1
ATOM 514 C C . VAL A 1 76 ? -23.842 11.805 28.547 1.00 96.94 76 VAL A C 1
ATOM 516 O O . VAL A 1 76 ? -22.828 11.114 28.422 1.00 96.94 76 VAL A O 1
ATOM 519 N N . PRO A 1 77 ? -24.137 12.812 27.696 1.00 97.50 77 PRO A N 1
ATOM 520 C CA . PRO A 1 77 ? -23.273 13.162 26.576 1.00 97.50 77 PRO A CA 1
ATOM 521 C C . PRO A 1 77 ? -21.846 13.524 26.995 1.00 97.50 77 PRO A C 1
ATOM 523 O O . PRO A 1 77 ? -21.650 14.315 27.924 1.00 97.50 77 PRO A O 1
ATOM 526 N N . LEU A 1 78 ? -20.865 12.979 26.280 1.00 96.38 78 LEU A N 1
ATOM 527 C CA . LEU A 1 78 ? -19.444 13.130 26.582 1.00 96.38 78 LEU A CA 1
ATOM 528 C C . LEU A 1 78 ? -18.757 14.227 25.760 1.00 96.38 78 LEU A C 1
ATOM 530 O O . LEU A 1 78 ? -19.151 14.509 24.629 1.00 96.38 78 LEU A O 1
ATOM 534 N N . ASP A 1 79 ? -17.712 14.813 26.343 1.00 97.12 79 ASP A N 1
ATOM 535 C CA . ASP A 1 79 ? -16.744 15.655 25.643 1.00 97.12 79 ASP A CA 1
ATOM 536 C C . ASP A 1 79 ? -15.664 14.753 25.038 1.00 97.12 79 ASP A C 1
ATOM 538 O O . ASP A 1 79 ? -14.746 14.286 25.725 1.00 97.12 79 ASP A O 1
ATOM 542 N N . PHE A 1 80 ? -15.786 14.490 23.736 1.00 97.62 80 PHE A N 1
ATOM 543 C CA . PHE A 1 80 ? -14.890 13.589 23.015 1.00 97.62 80 PHE A CA 1
ATOM 544 C C . PHE A 1 80 ? -13.434 14.078 22.991 1.00 97.62 80 PHE A C 1
ATOM 546 O O . PHE A 1 80 ? -12.524 13.260 22.904 1.00 97.62 80 PHE A O 1
ATOM 553 N N . GLY A 1 81 ? -13.178 15.378 23.193 1.00 97.31 81 GLY A N 1
ATOM 554 C CA . GLY A 1 81 ? -11.816 15.909 23.320 1.00 97.31 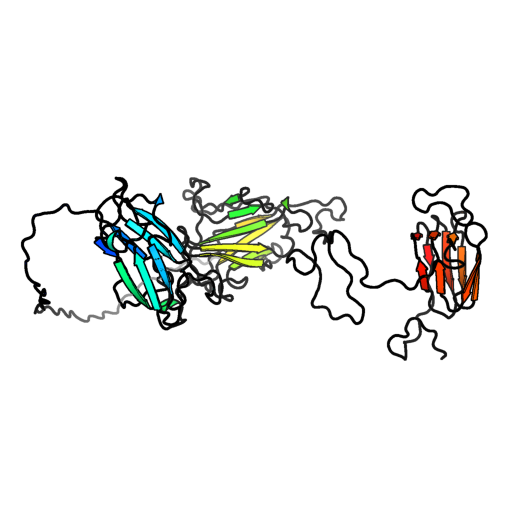81 GLY A CA 1
ATOM 555 C C . GLY A 1 81 ? -11.051 15.373 24.538 1.00 97.31 81 GLY A C 1
ATOM 556 O O . GLY A 1 81 ? -9.827 15.477 24.601 1.00 97.31 81 GLY A O 1
ATOM 557 N N . THR A 1 82 ? -11.752 14.768 25.502 1.00 96.75 82 THR A N 1
ATOM 558 C CA . THR A 1 82 ? -11.151 14.134 26.689 1.00 96.75 82 THR A CA 1
ATOM 559 C C . THR A 1 82 ? -10.898 12.633 26.532 1.00 96.75 82 THR A C 1
ATOM 561 O O . THR A 1 82 ? -10.303 12.011 27.415 1.00 96.75 82 THR A O 1
ATOM 564 N N . VAL A 1 83 ? -11.322 12.037 25.417 1.00 97.44 83 VAL A N 1
ATOM 565 C CA . VAL A 1 83 ? -11.190 10.603 25.146 1.00 97.44 83 VAL A CA 1
ATOM 566 C C . VAL A 1 83 ? -9.870 10.337 24.431 1.00 97.44 83 VAL A C 1
ATOM 568 O O . VAL A 1 83 ? -9.641 10.812 23.325 1.00 97.44 83 VAL A O 1
ATOM 571 N N . ASN A 1 84 ? -8.981 9.583 25.074 1.00 95.38 84 ASN A N 1
ATOM 572 C CA . ASN A 1 84 ? -7.743 9.075 24.483 1.00 95.38 84 ASN A CA 1
ATOM 573 C C . ASN A 1 84 ? -7.188 7.924 25.341 1.00 95.38 84 ASN A C 1
ATOM 575 O O . ASN A 1 84 ? -7.737 7.600 26.395 1.00 95.38 84 ASN A O 1
ATOM 579 N N . LEU A 1 85 ? -6.060 7.339 24.929 1.00 93.38 85 LEU A N 1
ATOM 580 C CA . LEU A 1 85 ? -5.430 6.205 25.622 1.00 93.38 85 LEU A CA 1
ATOM 581 C C . LEU A 1 85 ? -4.948 6.502 27.059 1.00 93.38 85 LEU A C 1
ATOM 583 O O . LEU A 1 85 ? -4.635 5.566 27.800 1.00 93.38 85 LEU A O 1
ATOM 587 N N . ASN A 1 86 ? -4.900 7.774 27.480 1.00 93.19 86 ASN A N 1
ATOM 588 C CA . ASN A 1 86 ? -4.601 8.142 28.867 1.00 93.19 86 ASN A CA 1
ATOM 589 C C . ASN A 1 86 ? -5.847 8.137 29.765 1.00 93.19 86 ASN A C 1
ATOM 591 O O . ASN A 1 86 ? -5.698 8.028 30.978 1.00 93.19 86 ASN A O 1
ATOM 595 N N . THR A 1 87 ? -7.056 8.270 29.205 1.00 95.69 87 THR A N 1
ATOM 596 C CA . THR A 1 87 ? -8.323 8.258 29.963 1.00 95.69 87 THR A CA 1
ATOM 597 C C . THR A 1 87 ? -9.059 6.923 29.848 1.00 95.69 87 THR A C 1
ATOM 599 O O . THR A 1 87 ? -9.661 6.471 30.826 1.00 95.69 87 THR A O 1
ATOM 602 N N . ILE A 1 88 ? -8.948 6.258 28.695 1.00 97.38 88 ILE A N 1
ATOM 603 C CA . ILE A 1 88 ? -9.363 4.874 28.447 1.00 97.38 88 ILE A CA 1
ATOM 604 C C . ILE A 1 88 ? -8.112 4.088 28.052 1.00 97.38 88 ILE A C 1
ATOM 606 O O . ILE A 1 88 ? -7.713 4.060 26.891 1.00 97.38 88 ILE A O 1
ATOM 610 N N . ASN A 1 89 ? -7.463 3.472 29.032 1.00 96.31 89 ASN A N 1
ATOM 611 C CA . ASN A 1 89 ? -6.245 2.711 28.812 1.00 96.31 89 ASN A CA 1
ATOM 612 C C . ASN A 1 89 ? -6.577 1.269 28.416 1.00 96.31 89 ASN A C 1
ATOM 614 O O . ASN A 1 89 ? -7.359 0.609 29.096 1.00 96.31 89 ASN A O 1
ATOM 618 N N . ILE A 1 90 ? -5.975 0.779 27.335 1.00 98.00 90 ILE A N 1
ATOM 619 C CA . ILE A 1 90 ? -6.073 -0.618 26.909 1.00 98.00 90 ILE A CA 1
ATOM 620 C C . ILE A 1 90 ? -4.646 -1.121 26.743 1.00 98.00 90 ILE A C 1
ATOM 622 O O . ILE A 1 90 ? -3.912 -0.609 25.898 1.00 98.00 90 ILE A O 1
ATOM 626 N N . THR A 1 91 ? -4.237 -2.066 27.582 1.00 97.94 91 THR A N 1
ATOM 627 C CA . THR A 1 91 ? -2.854 -2.554 27.641 1.00 97.94 91 THR A CA 1
ATOM 628 C C . THR A 1 91 ? -2.789 -4.070 27.636 1.00 97.94 91 THR A C 1
ATOM 630 O O . THR A 1 91 ? -3.709 -4.743 28.100 1.00 97.94 91 THR A O 1
ATOM 633 N N . ASP A 1 92 ? -1.706 -4.614 27.090 1.00 95.88 92 ASP A N 1
ATOM 634 C CA . ASP A 1 92 ? -1.403 -6.040 27.197 1.00 95.88 92 ASP A CA 1
ATOM 635 C C . ASP A 1 92 ? -0.837 -6.402 28.587 1.00 95.88 92 ASP A C 1
ATOM 637 O O . ASP A 1 92 ? -0.642 -5.552 29.460 1.00 95.88 92 ASP A O 1
ATOM 641 N N . SER A 1 93 ? -0.516 -7.681 28.797 1.00 92.94 93 SER A N 1
ATOM 642 C CA . SER A 1 93 ? 0.093 -8.163 30.046 1.00 92.94 93 SER A CA 1
ATOM 643 C C . SER A 1 93 ? 1.466 -7.558 30.378 1.00 92.94 93 SER A C 1
ATOM 645 O O . SER A 1 93 ? 1.923 -7.684 31.513 1.00 92.94 93 SER A O 1
ATOM 647 N N . SER A 1 94 ? 2.142 -6.937 29.408 1.00 93.88 94 SER A N 1
ATOM 648 C CA . SER A 1 94 ? 3.421 -6.243 29.597 1.00 93.88 94 SER A CA 1
ATOM 649 C C . SER A 1 94 ? 3.252 -4.745 29.889 1.00 93.88 94 SER A C 1
ATOM 651 O O . SER A 1 94 ? 4.231 -4.066 30.199 1.00 93.88 94 SER A O 1
ATOM 653 N N . GLY A 1 95 ? 2.014 -4.240 29.851 1.00 92.88 95 GLY A N 1
ATOM 654 C CA . GLY A 1 95 ? 1.678 -2.835 30.061 1.00 92.88 95 GLY A CA 1
ATOM 655 C C . GLY A 1 95 ? 1.838 -1.969 28.811 1.00 92.88 95 GLY A C 1
ATOM 656 O O . GLY A 1 95 ? 1.757 -0.744 28.918 1.00 92.88 95 GLY A O 1
ATOM 657 N N . LEU A 1 96 ? 2.066 -2.567 27.636 1.00 93.75 96 LEU A N 1
ATOM 658 C CA . LEU A 1 96 ? 2.163 -1.826 26.382 1.00 93.75 96 LEU A CA 1
ATOM 659 C C . LEU A 1 96 ? 0.763 -1.422 25.900 1.00 93.75 96 LEU A C 1
ATOM 661 O O . LEU A 1 96 ? -0.145 -2.260 25.911 1.00 93.75 96 LEU A O 1
ATOM 665 N N . PRO A 1 97 ? 0.560 -0.152 25.500 1.00 95.75 97 PRO A N 1
ATOM 666 C CA . PRO A 1 97 ? -0.729 0.309 25.012 1.00 95.75 97 PRO A CA 1
ATOM 667 C C . PRO A 1 97 ? -1.049 -0.310 23.652 1.00 95.75 97 PRO A C 1
ATOM 669 O O . PRO A 1 97 ? -0.183 -0.439 22.788 1.00 95.75 97 PRO A O 1
ATOM 672 N N . VAL A 1 98 ? -2.319 -0.646 23.460 1.00 96.62 98 VAL A N 1
ATOM 673 C CA . VAL A 1 98 ? -2.843 -1.152 22.192 1.00 96.62 98 VAL A CA 1
ATOM 674 C C . VAL A 1 98 ? -3.001 -0.021 21.178 1.00 96.62 98 VAL A C 1
ATOM 676 O O . VAL A 1 98 ? -3.438 1.079 21.520 1.00 96.62 98 VAL A O 1
ATOM 679 N N . THR A 1 99 ? -2.681 -0.305 19.916 1.00 95.50 99 THR A N 1
ATOM 680 C CA . THR A 1 99 ? -2.933 0.596 18.787 1.00 95.50 99 THR A CA 1
ATOM 681 C C . THR A 1 99 ? -4.379 0.487 18.298 1.00 95.50 99 THR A C 1
ATOM 683 O O . THR A 1 99 ? -4.960 -0.596 18.183 1.00 95.50 99 THR A O 1
ATOM 686 N N . GLY A 1 100 ? -4.986 1.637 18.029 1.00 95.31 100 GLY A N 1
ATOM 687 C CA . GLY A 1 100 ? -6.348 1.748 17.522 1.00 95.31 100 GLY A CA 1
ATOM 688 C C . GLY A 1 100 ? -6.834 3.189 17.564 1.00 95.31 100 GLY A C 1
ATOM 689 O O . GLY A 1 100 ? -6.090 4.097 17.944 1.00 95.31 100 GLY A O 1
ATOM 690 N N . GLU A 1 101 ? -8.087 3.387 17.183 1.00 95.31 101 GLU A N 1
ATOM 691 C CA . GLU A 1 101 ? -8.713 4.702 17.093 1.00 95.31 101 GLU A CA 1
ATOM 692 C C . GLU A 1 101 ? -10.006 4.743 17.907 1.00 95.31 101 GLU A C 1
ATOM 694 O O . GLU A 1 101 ? -10.745 3.760 17.982 1.00 95.31 101 GLU A O 1
ATOM 699 N N . PHE A 1 102 ? -10.273 5.890 18.531 1.00 97.25 102 PHE A N 1
ATOM 700 C CA . PHE A 1 102 ? -11.562 6.160 19.153 1.00 97.25 102 PHE A CA 1
ATOM 701 C C . PHE A 1 102 ? -12.463 6.911 18.174 1.00 97.25 102 PHE A C 1
ATOM 703 O O . PHE A 1 102 ? -12.025 7.869 17.543 1.00 97.25 102 PHE A O 1
ATOM 710 N N . THR A 1 103 ? -13.737 6.537 18.120 1.00 96.56 103 THR A N 1
ATOM 711 C CA . THR A 1 103 ? -14.797 7.261 17.413 1.00 96.56 103 THR A CA 1
ATOM 712 C C . THR A 1 103 ? -15.942 7.583 18.365 1.00 96.56 103 THR A C 1
ATOM 714 O O . THR A 1 103 ? -16.173 6.891 19.361 1.00 96.56 103 THR A O 1
ATOM 717 N N . LEU A 1 104 ? -16.663 8.666 18.072 1.00 97.12 104 LEU A N 1
ATOM 718 C CA . LEU A 1 104 ? -17.899 9.024 18.760 1.00 97.12 104 LEU A CA 1
ATOM 719 C C . LEU A 1 104 ? -19.092 8.590 17.902 1.00 97.12 104 LEU A C 1
ATOM 721 O O . LEU A 1 104 ? -19.536 9.338 17.033 1.00 97.12 104 LEU A O 1
ATOM 725 N N . ASP A 1 105 ? -19.612 7.392 18.156 1.00 95.00 105 ASP A N 1
ATOM 726 C CA . ASP A 1 105 ? -20.710 6.817 17.365 1.00 95.00 105 ASP A CA 1
ATOM 727 C C . ASP A 1 105 ? -22.065 7.447 17.728 1.00 95.00 105 ASP A C 1
ATOM 729 O O . ASP A 1 105 ? -22.965 7.578 16.897 1.00 95.00 105 ASP A O 1
ATOM 733 N N . ALA A 1 106 ? -22.213 7.867 18.986 1.00 96.44 106 ALA A N 1
ATOM 734 C CA . ALA A 1 106 ? -23.349 8.634 19.484 1.00 96.44 106 ALA A CA 1
ATOM 735 C C . 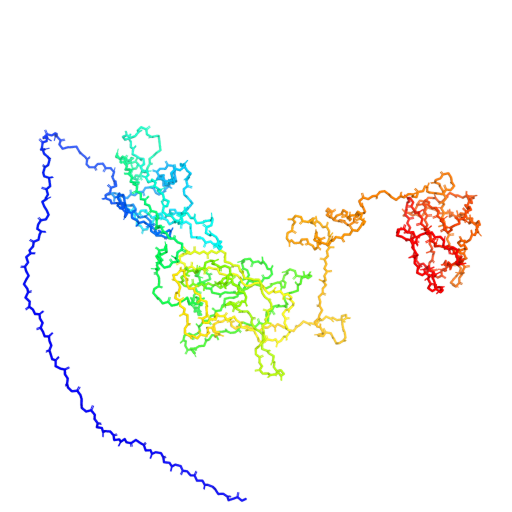ALA A 1 106 ? -22.882 9.575 20.606 1.00 96.44 106 ALA A C 1
ATOM 737 O O . ALA A 1 106 ? -21.838 9.323 21.204 1.00 96.44 106 ALA A O 1
ATOM 738 N N . PRO A 1 107 ? -23.656 10.613 20.992 1.00 97.56 107 PRO A N 1
ATOM 739 C CA . PRO A 1 107 ? -23.244 11.545 22.047 1.00 97.56 107 PRO A CA 1
ATOM 740 C C . PRO A 1 107 ? -22.839 10.878 23.370 1.00 97.56 107 PRO A C 1
ATOM 742 O O . PRO A 1 107 ? -22.092 11.468 24.143 1.00 97.56 107 PRO A O 1
ATOM 745 N N . THR A 1 108 ? -23.338 9.669 23.637 1.00 97.88 108 THR A N 1
ATOM 746 C CA . THR A 1 108 ? -23.086 8.873 24.844 1.00 97.88 108 THR A CA 1
ATOM 747 C C . THR A 1 108 ? -22.304 7.582 24.580 1.00 97.88 108 THR A C 1
ATOM 749 O O . THR A 1 108 ? -22.165 6.785 25.503 1.00 97.88 108 THR A O 1
ATOM 752 N N . VAL A 1 109 ? -21.847 7.328 23.350 1.00 98.25 109 VAL A N 1
ATOM 753 C CA . VAL A 1 109 ? -21.199 6.064 22.961 1.00 98.25 109 VAL A CA 1
ATOM 754 C C . VAL A 1 109 ? -19.878 6.361 22.273 1.00 98.25 109 VAL A C 1
ATOM 756 O O . VAL A 1 109 ? -19.847 6.966 21.203 1.00 98.25 109 VAL A O 1
ATOM 759 N N . VAL A 1 110 ? -18.796 5.908 22.896 1.00 98.00 110 VAL A N 1
ATOM 760 C CA . VAL A 1 110 ? -17.454 5.906 22.311 1.00 98.00 110 VAL A CA 1
ATOM 761 C C . VAL A 1 110 ? -17.125 4.491 21.889 1.00 98.00 110 VAL A C 1
ATOM 763 O O . VAL A 1 110 ? -17.293 3.573 22.690 1.00 98.00 110 VAL A O 1
ATOM 766 N N . THR A 1 111 ? -16.587 4.320 20.691 1.00 97.50 111 THR A N 1
ATOM 767 C CA . THR A 1 111 ? -16.080 3.031 20.229 1.00 97.50 111 THR A CA 1
ATOM 768 C C . THR A 1 111 ? -14.578 3.111 20.029 1.00 97.50 111 THR A C 1
ATOM 770 O O . THR A 1 111 ? -14.067 4.064 19.456 1.00 97.50 111 THR A O 1
ATOM 773 N N . PHE A 1 112 ? -13.862 2.115 20.536 1.00 97.50 112 PHE A N 1
ATOM 774 C CA . PHE A 1 112 ? -12.470 1.866 20.206 1.00 97.50 112 PHE A CA 1
ATOM 775 C C . PHE A 1 112 ? -12.410 0.805 19.111 1.00 97.50 112 PHE A C 1
ATOM 777 O O . PHE A 1 112 ? -12.821 -0.336 19.341 1.00 97.50 112 PHE A O 1
ATOM 784 N N . GLN A 1 113 ? -11.892 1.170 17.943 1.00 95.56 113 GLN A N 1
ATOM 785 C CA . GLN A 1 113 ? -11.594 0.247 16.857 1.00 95.56 113 GLN A CA 1
ATOM 786 C C . GLN A 1 113 ? -10.103 -0.116 16.921 1.00 95.56 113 GLN A C 1
ATOM 788 O O . GLN A 1 113 ? -9.256 0.743 16.658 1.00 95.56 113 GLN A O 1
ATOM 793 N N . PRO A 1 114 ? -9.748 -1.368 17.266 1.00 96.06 114 PRO A N 1
ATOM 794 C CA . PRO A 1 114 ? -8.362 -1.818 17.209 1.00 96.06 114 PRO A CA 1
ATOM 795 C C . PRO A 1 114 ? -7.822 -1.700 15.785 1.00 96.06 114 PRO A C 1
ATOM 797 O O . PRO A 1 114 ? -8.557 -1.965 14.825 1.00 96.06 114 PRO A O 1
ATOM 800 N N . THR A 1 115 ? -6.540 -1.353 15.645 1.00 95.31 115 THR A N 1
ATOM 801 C CA . THR A 1 115 ? -5.874 -1.332 14.337 1.00 95.31 115 THR A CA 1
ATOM 802 C C . THR A 1 115 ? -5.948 -2.722 13.709 1.00 95.31 115 THR A C 1
ATOM 804 O O . THR A 1 115 ? -5.465 -3.698 14.289 1.00 95.31 115 THR A O 1
ATOM 807 N N . CYS A 1 116 ? -6.563 -2.827 12.532 1.00 93.88 116 CYS A N 1
ATOM 808 C CA . CYS A 1 116 ? -6.542 -4.073 11.781 1.00 93.88 116 CYS A CA 1
ATOM 809 C C . CYS A 1 116 ? -5.187 -4.269 11.100 1.00 93.88 116 CYS A C 1
ATOM 811 O O . CYS A 1 116 ? -4.618 -3.303 10.593 1.00 93.88 116 CYS A O 1
ATOM 813 N N . PRO A 1 117 ? -4.683 -5.511 11.060 1.00 96.12 117 PRO A N 1
ATOM 814 C CA . PRO A 1 117 ? -3.385 -5.791 10.476 1.00 96.12 117 PRO A CA 1
ATOM 815 C C . PRO A 1 117 ? -3.393 -5.544 8.969 1.00 96.12 117 PRO A C 1
ATOM 817 O O . PRO A 1 117 ? -4.319 -5.964 8.261 1.00 96.12 117 PRO A O 1
ATOM 820 N N . THR A 1 118 ? -2.331 -4.909 8.483 1.00 96.81 118 THR A N 1
ATOM 821 C CA . THR A 1 118 ? -1.981 -4.859 7.061 1.00 96.81 118 THR A CA 1
ATOM 822 C C . THR A 1 118 ? -0.797 -5.768 6.742 1.00 96.81 118 THR A C 1
ATOM 824 O O . THR A 1 118 ? -0.587 -6.108 5.577 1.00 96.81 118 THR A O 1
ATOM 827 N N . LYS A 1 119 ? -0.061 -6.239 7.761 1.00 95.81 119 LYS A N 1
ATOM 828 C CA . LYS A 1 119 ? 1.052 -7.177 7.586 1.00 95.81 119 LYS A CA 1
ATOM 829 C C . LYS A 1 119 ? 0.618 -8.647 7.637 1.00 95.81 119 LYS A C 1
ATOM 831 O O . LYS A 1 119 ? -0.234 -9.014 8.450 1.00 95.81 119 LYS A O 1
ATOM 836 N N . PRO A 1 120 ? 1.269 -9.532 6.854 1.00 94.38 120 PRO A N 1
ATOM 837 C CA . PRO A 1 120 ? 0.968 -10.966 6.841 1.00 94.38 120 PRO A CA 1
ATOM 838 C C . PRO A 1 120 ? 1.145 -11.681 8.185 1.00 94.38 120 PRO A C 1
ATOM 840 O O . PRO A 1 120 ? 0.483 -12.684 8.435 1.00 94.38 120 PRO A O 1
ATOM 843 N N . ASP A 1 121 ? 2.060 -11.199 9.027 1.00 94.19 121 ASP A N 1
ATOM 844 C CA . ASP A 1 121 ? 2.374 -11.783 10.334 1.00 94.19 121 ASP A CA 1
ATOM 845 C C . ASP A 1 121 ? 1.516 -11.218 11.475 1.00 94.19 121 ASP A C 1
ATOM 847 O O . ASP A 1 121 ? 1.659 -11.648 12.618 1.00 94.19 121 ASP A O 1
ATOM 851 N N . LEU A 1 122 ? 0.612 -10.279 11.163 1.00 95.50 122 LEU A N 1
ATOM 852 C CA . LEU A 1 122 ? -0.277 -9.598 12.107 1.00 95.50 122 LEU A CA 1
ATOM 853 C C . LEU A 1 122 ? 0.467 -8.794 13.193 1.00 95.50 122 LEU A C 1
ATOM 855 O O . LEU A 1 122 ? -0.132 -8.394 14.194 1.00 95.50 122 LEU A O 1
ATOM 859 N N . SER A 1 123 ? 1.765 -8.531 13.003 1.00 94.56 123 SER A N 1
ATOM 860 C CA . SER A 1 123 ? 2.615 -7.831 13.979 1.00 94.56 123 SER A CA 1
ATOM 861 C C . SER A 1 123 ? 2.194 -6.381 14.234 1.00 94.56 123 SER A C 1
ATOM 863 O O . SER A 1 123 ? 2.562 -5.795 15.248 1.00 94.56 123 SER A O 1
ATOM 865 N N . ASP A 1 124 ? 1.420 -5.803 13.321 1.00 95.12 124 ASP A N 1
ATOM 866 C CA . ASP A 1 124 ? 0.867 -4.453 13.374 1.00 95.12 124 ASP A CA 1
ATOM 867 C C . ASP A 1 124 ? -0.593 -4.398 13.862 1.00 95.12 124 ASP A C 1
ATOM 869 O O . ASP A 1 124 ? -1.162 -3.311 13.965 1.00 95.12 124 ASP A O 1
ATOM 873 N N . ALA A 1 125 ? -1.202 -5.544 14.188 1.00 96.12 125 ALA A N 1
ATOM 874 C CA . ALA A 1 125 ? -2.544 -5.591 14.758 1.00 96.12 125 ALA A CA 1
ATOM 875 C C . ALA A 1 125 ? -2.586 -4.941 16.151 1.00 96.12 125 ALA A C 1
ATOM 877 O O . ALA A 1 125 ? -1.701 -5.162 16.982 1.00 96.12 125 ALA A O 1
ATOM 878 N N . GLY A 1 126 ? -3.674 -4.221 16.440 1.00 96.00 126 GLY A N 1
ATOM 879 C CA . GLY A 1 126 ? -3.923 -3.648 17.763 1.00 96.00 126 GLY A CA 1
ATOM 880 C C . GLY A 1 126 ? -3.987 -4.720 18.848 1.00 96.00 126 GLY A C 1
ATOM 881 O O . GLY A 1 126 ? -3.279 -4.653 19.854 1.00 96.00 126 GLY A O 1
ATOM 882 N N . PHE A 1 127 ? -4.789 -5.758 18.618 1.00 97.50 127 PHE A N 1
ATOM 883 C CA . PHE A 1 127 ? -4.797 -6.945 19.463 1.00 97.50 127 PHE A CA 1
ATOM 884 C C . PHE A 1 127 ? -4.031 -8.085 18.798 1.00 97.50 127 PHE A C 1
ATOM 886 O O . PHE A 1 127 ? -4.300 -8.460 17.659 1.00 97.50 127 PHE A O 1
ATOM 893 N N . GLN A 1 128 ? -3.108 -8.675 19.545 1.00 96.88 128 GLN A N 1
ATOM 894 C CA . GLN A 1 128 ? -2.302 -9.800 19.106 1.00 96.88 128 GLN A CA 1
ATOM 895 C C . GLN A 1 128 ? -3.072 -11.113 19.321 1.00 96.88 128 GLN A C 1
ATOM 897 O O . GLN A 1 128 ? -3.669 -11.317 20.388 1.00 96.88 128 GLN A O 1
ATOM 902 N N . PRO A 1 129 ? -3.111 -12.014 18.326 1.00 95.94 129 PRO A N 1
ATOM 903 C CA . PRO A 1 129 ? -3.767 -13.310 18.463 1.00 95.94 129 PRO A CA 1
ATOM 904 C C . PRO A 1 129 ? -2.945 -14.265 19.347 1.00 95.94 129 PRO A C 1
ATOM 906 O O . PRO A 1 129 ? -1.817 -13.968 19.732 1.00 95.94 129 PRO A O 1
ATOM 909 N N . GLY A 1 130 ? -3.496 -15.442 19.657 1.00 96.19 130 GLY A N 1
ATOM 910 C CA . GLY A 1 130 ? -2.762 -16.489 20.380 1.00 96.19 130 GLY A CA 1
ATOM 911 C C . GLY A 1 130 ? -2.977 -16.504 21.895 1.00 96.19 130 GLY A C 1
ATOM 912 O O . GLY A 1 130 ? -2.118 -16.987 22.628 1.00 96.19 130 GLY A O 1
ATOM 913 N N . GLY A 1 131 ? -4.125 -16.021 22.381 1.00 96.75 131 GLY A N 1
ATOM 914 C CA . GLY A 1 131 ? -4.464 -16.110 23.806 1.00 96.75 131 GLY A CA 1
ATOM 915 C C . GLY A 1 131 ? -3.841 -15.011 24.664 1.00 96.75 131 GLY A C 1
ATOM 916 O O . GLY A 1 131 ? -3.593 -15.237 25.847 1.00 96.75 131 GLY A O 1
ATOM 917 N N . VAL A 1 132 ? -3.559 -13.846 24.079 1.00 97.56 132 VAL A N 1
ATOM 918 C CA . VAL A 1 132 ? -2.931 -12.721 24.779 1.00 97.56 132 VAL A CA 1
ATOM 919 C C . VAL A 1 132 ? -3.950 -12.049 25.697 1.00 97.56 132 VAL A C 1
ATOM 921 O O . VAL A 1 132 ? -5.080 -11.775 25.286 1.00 97.56 132 VAL A O 1
ATOM 924 N N . SER A 1 133 ? -3.547 -11.792 26.942 1.00 97.94 133 SER A N 1
ATOM 925 C CA . SER A 1 133 ? -4.371 -11.114 27.944 1.00 97.94 133 SER A CA 1
ATOM 926 C C . SER A 1 133 ? -4.247 -9.599 27.840 1.00 97.94 133 SER A C 1
ATOM 928 O O . SER A 1 133 ? -3.138 -9.065 27.779 1.00 97.94 133 SER A O 1
ATOM 930 N N . TYR A 1 134 ? -5.388 -8.923 27.919 1.00 98.44 134 TYR A N 1
ATOM 931 C CA . TYR A 1 134 ? -5.509 -7.473 27.879 1.00 98.44 134 TYR A CA 1
ATOM 932 C C . TYR A 1 134 ? -6.304 -6.950 29.072 1.00 98.44 134 TYR A C 1
ATOM 934 O O . TYR A 1 134 ? -7.232 -7.601 29.555 1.00 98.44 134 TYR A O 1
ATOM 942 N N . THR A 1 135 ? -5.948 -5.747 29.517 1.00 98.38 135 THR A N 1
ATOM 943 C CA . THR A 1 135 ? -6.645 -5.002 30.567 1.00 98.38 135 THR A CA 1
ATOM 944 C C . THR A 1 135 ? -7.170 -3.691 29.998 1.00 98.38 135 THR A C 1
ATOM 946 O O . THR A 1 135 ? -6.421 -2.917 29.403 1.00 98.38 135 THR A O 1
ATOM 949 N N . ILE A 1 136 ? -8.454 -3.423 30.216 1.00 98.19 136 ILE A N 1
ATOM 950 C CA . ILE A 1 136 ? -9.088 -2.129 29.967 1.00 98.19 136 ILE A CA 1
ATOM 951 C C . ILE A 1 136 ? -9.200 -1.408 31.303 1.00 98.19 136 ILE A C 1
ATOM 953 O O . ILE A 1 136 ? -9.750 -1.960 32.256 1.00 98.19 136 ILE A O 1
ATOM 957 N N . ARG A 1 137 ? -8.735 -0.163 31.370 1.00 97.06 137 ARG A N 1
ATOM 958 C CA . ARG A 1 137 ? -8.877 0.707 32.534 1.00 97.06 137 ARG A CA 1
ATOM 959 C C . ARG A 1 137 ? -9.423 2.065 32.117 1.00 97.06 137 ARG A C 1
ATOM 961 O O . ARG A 1 137 ? -8.727 2.848 31.477 1.00 97.06 137 ARG A O 1
ATOM 968 N N . VAL A 1 138 ? -10.652 2.362 32.526 1.00 96.88 138 VAL A N 1
ATOM 969 C CA . VAL A 1 138 ? -11.245 3.694 32.360 1.00 96.88 138 VAL A CA 1
ATOM 970 C C . VAL A 1 138 ? -11.094 4.459 33.663 1.00 96.88 138 VAL A C 1
ATOM 972 O O . VAL A 1 138 ? -11.558 3.995 34.706 1.00 96.88 138 VAL A O 1
ATOM 975 N N . LEU A 1 139 ? -10.417 5.604 33.614 1.00 94.94 139 LEU A N 1
ATOM 976 C CA . LEU A 1 139 ? -10.079 6.381 34.804 1.00 94.94 139 LEU A CA 1
ATOM 977 C C . LEU A 1 139 ? -11.236 7.294 35.222 1.00 94.94 139 LEU A C 1
ATOM 979 O O . LEU A 1 139 ? -11.653 8.173 34.464 1.00 94.94 139 LEU A O 1
ATOM 983 N N . GLY A 1 140 ? -11.719 7.090 36.446 1.00 94.19 140 GLY A N 1
ATOM 984 C CA . GLY A 1 140 ? -12.634 7.978 37.157 1.00 94.19 140 GLY A CA 1
ATOM 985 C C . GLY A 1 140 ? -11.936 8.789 38.254 1.00 94.19 140 GLY A C 1
ATOM 986 O O . GLY A 1 140 ? -10.764 8.560 38.570 1.00 94.19 140 GLY A O 1
ATOM 987 N N . GLU A 1 141 ? -12.654 9.747 38.842 1.00 92.25 141 GLU A N 1
ATOM 988 C CA . GLU A 1 141 ? -12.156 10.615 39.922 1.00 92.25 141 GLU A CA 1
ATOM 989 C C . GLU A 1 141 ? -11.762 9.830 41.180 1.00 92.25 141 GLU A C 1
ATOM 991 O O . GLU A 1 141 ? -10.812 10.200 41.872 1.00 92.25 141 GLU A O 1
ATOM 996 N N . ASP A 1 142 ? -12.438 8.713 41.447 1.00 91.38 142 ASP A N 1
ATOM 997 C CA . ASP A 1 142 ? -12.137 7.780 42.538 1.00 91.38 142 ASP A CA 1
ATOM 998 C C . ASP A 1 142 ? -10.705 7.213 42.507 1.00 91.38 142 ASP A C 1
ATOM 1000 O O . ASP A 1 142 ? -10.165 6.836 43.548 1.00 91.38 142 ASP A O 1
ATOM 1004 N N . SER A 1 143 ? -10.058 7.190 41.338 1.00 86.94 143 SER A N 1
ATOM 1005 C CA . SER A 1 143 ? -8.670 6.740 41.188 1.00 86.94 143 SER A CA 1
ATOM 1006 C C . SER A 1 143 ? -7.622 7.799 41.542 1.00 86.94 143 SER A C 1
ATOM 1008 O O . SER A 1 143 ? -6.427 7.496 41.524 1.00 86.94 143 SER A O 1
ATOM 1010 N N . GLY A 1 144 ? -8.036 9.040 41.830 1.00 83.50 144 GLY A N 1
ATOM 1011 C CA . GLY A 1 144 ? -7.129 10.174 42.029 1.00 83.50 144 GLY A CA 1
ATOM 1012 C C . GLY A 1 144 ? -6.411 10.627 40.750 1.00 83.50 144 GLY A C 1
ATOM 1013 O O . GLY A 1 144 ? -5.447 11.390 40.828 1.00 83.50 144 GLY A O 1
ATOM 1014 N N . ALA A 1 145 ? -6.848 10.155 39.578 1.00 82.25 145 ALA A N 1
ATOM 1015 C CA . ALA A 1 145 ? -6.296 10.558 38.292 1.00 82.25 145 ALA A CA 1
ATOM 1016 C C . ALA A 1 145 ? -6.617 12.031 37.991 1.00 82.25 145 ALA A C 1
ATOM 1018 O O . ALA A 1 145 ? -7.747 12.488 38.150 1.00 82.25 145 ALA A O 1
ATOM 1019 N N . SER A 1 146 ? -5.621 12.774 37.504 1.00 81.38 146 SER A N 1
ATOM 1020 C CA . SER A 1 146 ? -5.799 14.162 37.054 1.00 81.38 146 SER A CA 1
ATOM 1021 C C . SER A 1 146 ? -6.493 14.273 35.691 1.00 81.38 146 SER A C 1
ATOM 1023 O O . SER A 1 146 ? -6.970 15.350 35.331 1.00 81.38 146 SER A O 1
ATOM 1025 N N . LEU A 1 147 ? -6.545 13.171 34.935 1.00 90.06 147 LEU A N 1
ATOM 1026 C CA . LEU A 1 147 ? -7.163 13.062 33.618 1.00 90.06 147 LEU A CA 1
ATOM 1027 C C . LEU A 1 147 ? -8.228 11.963 33.654 1.00 90.06 147 LEU A C 1
ATOM 1029 O O . LEU A 1 147 ? -7.933 10.811 33.963 1.00 90.06 147 LEU A O 1
ATOM 1033 N N . THR A 1 148 ? -9.459 12.331 33.321 1.00 94.94 148 THR A N 1
ATOM 1034 C CA . THR A 1 148 ? -10.625 11.444 33.247 1.00 94.94 148 THR A CA 1
ATOM 1035 C C . THR A 1 148 ? -11.426 11.791 31.998 1.00 94.94 148 THR A C 1
ATOM 1037 O O . THR A 1 148 ? -11.296 12.893 31.451 1.00 94.94 148 THR A O 1
ATOM 1040 N N . VAL A 1 149 ? -12.267 10.862 31.541 1.00 95.88 149 VAL A N 1
ATOM 1041 C CA . VAL A 1 149 ? -13.295 11.196 30.548 1.00 95.88 149 VAL A CA 1
ATOM 1042 C C . VAL A 1 149 ? -14.252 12.206 31.185 1.00 95.88 149 VAL A C 1
ATOM 1044 O O . VAL A 1 149 ? -14.628 12.053 32.353 1.00 95.88 149 VAL A O 1
ATOM 1047 N N . LYS A 1 150 ? -14.658 13.229 30.430 1.00 96.31 150 LYS A N 1
ATOM 1048 C CA . LYS A 1 150 ? -15.607 14.252 30.885 1.00 96.31 150 LYS A CA 1
ATOM 1049 C C . LYS A 1 150 ? -16.892 14.240 30.072 1.00 96.31 150 LYS A C 1
ATOM 1051 O O . LYS A 1 150 ? -16.921 13.874 28.903 1.00 96.31 150 LYS A O 1
ATOM 1056 N N . SER A 1 151 ? -17.961 14.682 30.717 1.00 96.75 151 SER A N 1
ATOM 1057 C CA . SER A 1 151 ? -19.216 15.052 30.064 1.00 96.75 151 SER A CA 1
ATOM 1058 C C . SER A 1 151 ? -19.098 16.411 29.365 1.00 96.75 151 SER A C 1
ATOM 1060 O O . SER A 1 151 ? -18.254 17.228 29.735 1.00 96.75 151 SER A O 1
ATOM 1062 N N . ASN A 1 152 ? -20.011 16.716 28.439 1.00 95.31 152 ASN A N 1
ATOM 1063 C CA . ASN A 1 152 ? -20.099 18.046 27.813 1.00 95.31 152 ASN A CA 1
ATOM 1064 C C . ASN A 1 152 ? -20.402 19.183 28.809 1.00 95.31 152 ASN A C 1
ATOM 1066 O O . ASN A 1 152 ? -20.142 20.348 28.522 1.00 95.31 152 ASN A O 1
ATOM 1070 N N . SER A 1 153 ? -20.938 18.864 29.992 1.00 93.94 153 SER A N 1
ATOM 1071 C CA . SER A 1 153 ? -21.109 19.819 31.096 1.00 93.94 153 SER A CA 1
ATOM 1072 C C . SER A 1 153 ? -19.856 19.983 31.967 1.00 93.94 153 SER A C 1
ATOM 1074 O O . SER A 1 153 ? -19.891 20.716 32.952 1.00 93.94 153 SER A O 1
ATOM 1076 N N . GLY A 1 154 ? -18.756 19.297 31.638 1.00 93.12 154 GLY A N 1
ATOM 1077 C CA . GLY A 1 154 ? -17.477 19.361 32.346 1.00 93.12 154 GLY A CA 1
ATOM 1078 C C . GLY A 1 154 ? -17.361 18.447 33.569 1.00 93.12 154 GLY A C 1
ATOM 1079 O O . GLY A 1 154 ? -16.313 18.441 34.211 1.00 93.12 154 GLY A O 1
ATOM 1080 N N . SER A 1 155 ? -18.394 17.665 33.898 1.00 94.62 155 SER A N 1
ATOM 1081 C CA . SER A 1 155 ? -18.340 16.682 34.990 1.00 94.62 155 SER A CA 1
ATOM 1082 C C . SER A 1 155 ? -17.440 15.513 34.600 1.00 94.62 155 SER A C 1
ATOM 1084 O O . SER A 1 155 ? -17.630 14.946 33.522 1.00 94.62 155 SER A O 1
ATOM 1086 N N . SER A 1 156 ? -16.496 15.154 35.464 1.00 95.00 156 SER A N 1
ATOM 1087 C CA . SER A 1 156 ? -15.615 13.996 35.299 1.00 95.00 156 SER A CA 1
ATOM 1088 C C . SER A 1 156 ? -16.338 12.676 35.555 1.00 95.00 156 SER A C 1
ATOM 1090 O O . SER A 1 156 ? -17.348 12.636 36.263 1.00 95.00 156 SER A O 1
ATOM 1092 N N . LEU A 1 157 ? -15.801 11.585 35.009 1.00 95.94 157 LEU A N 1
ATOM 1093 C CA . LEU A 1 157 ? -16.281 10.238 35.302 1.00 95.94 157 LEU A CA 1
ATOM 1094 C C . LEU A 1 157 ? -16.114 9.932 36.798 1.00 95.94 157 LEU A C 1
ATOM 1096 O O . LEU A 1 157 ? -15.008 10.016 37.321 1.00 95.94 157 LEU A O 1
ATOM 1100 N N . ALA A 1 158 ? -17.197 9.564 37.483 1.00 93.31 158 ALA A N 1
ATOM 1101 C CA . ALA A 1 158 ? -17.175 9.401 38.937 1.00 93.31 158 ALA A CA 1
ATOM 1102 C C . ALA A 1 158 ? -16.364 8.175 39.392 1.00 93.31 158 ALA A C 1
ATOM 1104 O O . ALA A 1 158 ? -15.498 8.291 40.256 1.00 93.31 158 ALA A O 1
ATOM 1105 N N . ASN A 1 159 ? -16.639 7.012 38.792 1.00 94.06 159 ASN A N 1
ATOM 1106 C CA . ASN A 1 159 ? -16.062 5.728 39.190 1.00 94.06 159 ASN A CA 1
ATOM 1107 C C . ASN A 1 159 ? -15.219 5.134 38.063 1.00 94.06 159 ASN A C 1
ATOM 1109 O O . ASN A 1 159 ? -15.663 5.087 36.911 1.00 94.06 159 ASN A O 1
ATOM 1113 N N . SER A 1 160 ? -14.047 4.619 38.411 1.00 95.31 160 SER A N 1
ATOM 1114 C CA . SER A 1 160 ? -13.173 3.902 37.495 1.00 95.31 160 SER A CA 1
ATOM 1115 C C . SER A 1 160 ? -13.758 2.536 37.142 1.00 95.31 160 SER A C 1
ATOM 1117 O O . SER A 1 160 ? -14.466 1.916 37.936 1.00 95.31 160 SER A O 1
ATOM 1119 N N . GLN A 1 161 ? -13.431 2.040 35.952 1.00 96.25 161 GLN A N 1
ATOM 1120 C CA . GLN A 1 161 ? -13.762 0.681 35.518 1.00 96.25 161 GLN A CA 1
ATOM 1121 C C . GLN A 1 161 ? -12.479 -0.064 35.164 1.00 96.25 161 GLN A C 1
ATOM 1123 O O . GLN A 1 161 ? -11.546 0.516 34.606 1.00 96.25 161 GLN A O 1
ATOM 1128 N N . THR A 1 162 ? -12.404 -1.346 35.512 1.00 96.56 162 THR A N 1
ATOM 1129 C CA . THR A 1 162 ? -11.295 -2.224 35.124 1.00 96.56 162 THR A CA 1
ATOM 1130 C C . THR A 1 162 ? -11.852 -3.573 34.709 1.00 96.56 162 THR A C 1
ATOM 1132 O O . THR A 1 162 ? -12.625 -4.170 35.453 1.00 96.56 162 THR A O 1
ATOM 1135 N N . LEU A 1 163 ? -11.476 -4.025 33.517 1.00 97.25 163 LEU A N 1
ATOM 1136 C CA . LEU A 1 163 ? -11.946 -5.267 32.909 1.00 97.25 163 LEU A CA 1
ATOM 1137 C C . LEU A 1 163 ? -10.765 -5.980 32.267 1.00 97.25 163 LEU A C 1
ATOM 1139 O O . LEU A 1 163 ? -9.887 -5.330 31.701 1.00 97.25 163 LEU A O 1
ATOM 1143 N N . ASN A 1 164 ? -10.775 -7.305 32.302 1.00 97.88 164 ASN A N 1
ATOM 1144 C CA . ASN A 1 164 ? -9.781 -8.127 31.630 1.00 97.88 164 ASN A CA 1
ATOM 1145 C C . ASN A 1 164 ? -10.452 -8.948 30.534 1.00 97.88 164 ASN A C 1
ATOM 1147 O O . ASN A 1 164 ? -11.597 -9.371 30.671 1.00 97.88 164 ASN A O 1
ATOM 1151 N N . PHE A 1 165 ? -9.734 -9.220 29.455 1.00 98.50 165 PHE A N 1
ATOM 1152 C CA . PHE A 1 165 ? -10.172 -10.152 28.421 1.00 98.50 165 PHE A CA 1
ATOM 1153 C C . PHE A 1 165 ? -8.959 -10.831 27.787 1.00 98.50 165 PHE A C 1
ATOM 1155 O O . PHE A 1 165 ? -7.817 -10.430 28.016 1.00 98.50 165 PHE A O 1
ATOM 1162 N N . VAL A 1 166 ? -9.202 -11.873 26.998 1.00 98.31 166 VAL A N 1
ATOM 1163 C CA . VAL A 1 166 ? -8.153 -12.580 26.252 1.00 98.31 166 VAL A CA 1
ATOM 1164 C C . VAL A 1 166 ? -8.508 -12.657 24.775 1.00 98.31 166 VAL A C 1
ATOM 1166 O O . VAL A 1 166 ? -9.681 -12.769 24.419 1.00 98.31 166 VAL A O 1
ATOM 1169 N N . THR A 1 167 ? -7.521 -12.626 23.887 1.00 98.12 167 THR A N 1
ATOM 1170 C CA . THR A 1 167 ? -7.760 -12.920 22.467 1.00 98.12 167 THR A CA 1
ATOM 1171 C C . THR A 1 167 ? -7.935 -14.427 22.244 1.00 98.12 167 THR A C 1
ATOM 1173 O O . THR A 1 167 ? -7.550 -15.230 23.099 1.00 98.12 167 THR A O 1
ATOM 1176 N N . PRO A 1 168 ? -8.544 -14.881 21.132 1.00 97.88 168 PRO A N 1
ATOM 1177 C CA . PRO A 1 168 ? -8.627 -16.305 20.834 1.00 97.88 168 PRO A CA 1
ATOM 1178 C C . PRO A 1 168 ? -7.240 -16.957 20.801 1.00 97.88 168 PRO A C 1
ATOM 1180 O O . PRO A 1 168 ? -6.309 -16.440 20.180 1.00 97.88 168 PRO A O 1
ATOM 1183 N N . ASN A 1 169 ? -7.108 -18.128 21.428 1.00 96.81 169 ASN A N 1
ATOM 1184 C CA . ASN A 1 169 ? -5.897 -18.947 21.356 1.00 96.81 169 ASN A CA 1
ATOM 1185 C C . ASN A 1 169 ? -5.850 -19.732 20.034 1.00 96.81 169 ASN A C 1
ATOM 1187 O O . ASN A 1 169 ? -6.051 -20.944 19.993 1.00 96.81 169 ASN A O 1
ATOM 1191 N N . SER A 1 170 ? -5.692 -18.999 18.936 1.00 95.50 170 SER A N 1
ATOM 1192 C CA . SER A 1 170 ? -5.618 -19.515 17.573 1.00 95.50 170 SER A CA 1
ATOM 1193 C C . SER A 1 170 ? -4.920 -18.499 16.677 1.00 95.50 170 SER A C 1
ATOM 1195 O O . SER A 1 170 ? -4.824 -17.327 17.027 1.00 95.50 170 SER A O 1
ATOM 1197 N N . LEU A 1 171 ? -4.478 -18.954 15.508 1.00 92.50 171 LEU A N 1
ATOM 1198 C CA . LEU A 1 171 ? -4.000 -18.115 14.405 1.00 92.50 171 LEU A CA 1
ATOM 1199 C C . LEU A 1 171 ? -4.879 -18.270 13.151 1.00 92.50 171 LEU A C 1
ATOM 1201 O O . LEU A 1 171 ? -4.551 -17.753 12.091 1.00 92.50 171 LEU A O 1
ATOM 1205 N N . GLN A 1 172 ? -5.985 -19.016 13.246 1.00 93.12 172 GLN A N 1
ATOM 1206 C CA . GLN A 1 172 ? -6.890 -19.237 12.119 1.00 93.12 172 GLN A CA 1
ATOM 1207 C C . GLN A 1 172 ? -7.783 -18.003 11.904 1.00 93.12 172 GLN A C 1
ATOM 1209 O O . GLN A 1 172 ? -8.504 -17.643 12.843 1.00 93.12 172 GLN A O 1
ATOM 1214 N N . PRO A 1 173 ? -7.813 -17.397 10.698 1.00 91.94 173 PRO A N 1
ATOM 1215 C CA . PRO A 1 173 ? -8.538 -16.149 10.436 1.00 91.94 173 PRO A CA 1
ATOM 1216 C C . PRO A 1 173 ? -10.000 -16.151 10.912 1.00 91.94 173 PRO A C 1
ATOM 1218 O O . PRO A 1 173 ? -10.392 -15.303 11.712 1.00 91.94 173 PRO A O 1
ATOM 1221 N N . ALA A 1 174 ? -10.775 -17.183 10.563 1.00 91.69 174 ALA A N 1
ATOM 1222 C CA . ALA A 1 174 ? -12.180 -17.328 10.972 1.00 91.69 174 ALA A CA 1
ATOM 1223 C C . ALA A 1 174 ? -12.406 -17.359 12.503 1.00 91.69 174 ALA A C 1
ATOM 1225 O O . ALA A 1 174 ? -13.499 -17.064 13.004 1.00 91.69 174 ALA A O 1
ATOM 1226 N N . GLN A 1 175 ? -11.383 -17.733 13.276 1.00 94.88 175 GLN A N 1
ATOM 1227 C CA . GLN A 1 175 ? -11.450 -17.789 14.737 1.00 94.88 175 GLN A CA 1
ATOM 1228 C C . GLN A 1 175 ? -11.002 -16.480 15.388 1.00 94.88 175 GLN A C 1
ATOM 1230 O O . GLN A 1 175 ? -11.558 -16.111 16.422 1.00 94.88 175 GLN A O 1
ATOM 1235 N N . ILE A 1 176 ? -10.032 -15.782 14.794 1.00 96.50 176 ILE A N 1
ATOM 1236 C CA . ILE A 1 176 ? -9.445 -14.568 15.374 1.00 96.50 176 ILE A CA 1
ATOM 1237 C C . ILE A 1 176 ? -10.151 -13.286 14.928 1.00 96.50 176 ILE A C 1
ATOM 1239 O O . ILE A 1 176 ? -10.173 -12.338 15.708 1.00 96.50 176 ILE A O 1
ATOM 1243 N N . PHE A 1 177 ? -10.790 -13.268 13.753 1.00 96.50 177 PHE A N 1
ATOM 1244 C CA . PHE A 1 177 ? -11.487 -12.098 13.211 1.00 96.50 177 PHE A CA 1
ATOM 1245 C C . PHE A 1 177 ? -13.013 -12.226 13.259 1.00 96.50 177 PHE A C 1
ATOM 1247 O O . PHE A 1 177 ? -13.584 -13.314 13.128 1.00 96.50 177 PHE A O 1
ATOM 1254 N N . VAL A 1 178 ? -13.684 -11.107 13.510 1.00 94.00 178 VAL A N 1
ATOM 1255 C CA . VAL A 1 178 ? -15.109 -10.903 13.251 1.00 94.00 178 VAL A CA 1
ATOM 1256 C C . VAL A 1 178 ? -15.264 -10.570 11.778 1.00 94.00 178 VAL A C 1
ATOM 1258 O O . VAL A 1 178 ? -14.555 -9.704 11.269 1.00 94.00 178 VAL A O 1
ATOM 1261 N N . ASP A 1 179 ? -16.207 -11.239 11.134 1.00 91.75 179 ASP A N 1
ATOM 1262 C CA . ASP A 1 179 ? -16.707 -10.825 9.835 1.00 91.75 179 ASP A CA 1
ATOM 1263 C C . ASP A 1 179 ? -17.733 -9.698 10.029 1.00 91.75 179 ASP A C 1
ATOM 1265 O O . ASP A 1 179 ? -18.724 -9.864 10.748 1.00 91.75 179 ASP A O 1
ATOM 1269 N N . GLY A 1 180 ? -17.439 -8.533 9.456 1.00 86.50 180 GLY A N 1
ATOM 1270 C CA . GLY A 1 180 ? -18.311 -7.363 9.516 1.00 86.50 180 GLY A CA 1
ATOM 1271 C C . GLY A 1 180 ? -19.322 -7.293 8.372 1.00 86.50 180 GLY A C 1
ATOM 1272 O O . GLY A 1 180 ? -20.302 -6.557 8.489 1.00 86.50 180 GLY A O 1
ATOM 1273 N N . VAL A 1 181 ? -19.102 -8.027 7.278 1.00 92.56 181 VAL A N 1
ATOM 1274 C CA . VAL A 1 181 ? -19.870 -7.908 6.037 1.00 92.56 181 VAL A CA 1
ATOM 1275 C C . VAL A 1 181 ? -20.048 -9.290 5.428 1.00 92.56 181 VAL A C 1
ATOM 1277 O O . VAL A 1 181 ? -19.142 -9.838 4.829 1.00 92.56 181 VAL A O 1
ATOM 1280 N N . ILE A 1 182 ? -21.273 -9.807 5.503 1.00 90.19 182 ILE A N 1
ATOM 1281 C CA . ILE A 1 182 ? -21.597 -11.123 4.947 1.00 90.19 182 ILE A CA 1
ATOM 1282 C C . ILE A 1 182 ? -21.352 -11.141 3.433 1.00 90.19 182 ILE A C 1
ATOM 1284 O O . ILE A 1 182 ? -21.935 -10.335 2.697 1.00 90.19 182 ILE A O 1
ATOM 1288 N N . GLY A 1 183 ? -20.626 -12.150 2.962 1.00 93.19 183 GLY A N 1
ATOM 1289 C CA . GLY A 1 183 ? -20.390 -12.425 1.554 1.00 93.19 183 GLY A CA 1
ATOM 1290 C C . GLY A 1 183 ? -18.975 -12.051 1.112 1.00 93.19 183 GLY A C 1
ATOM 1291 O O . GLY A 1 183 ? -18.213 -11.437 1.842 1.00 93.19 183 GLY A O 1
ATOM 1292 N N . PRO A 1 184 ? -18.608 -12.380 -0.135 1.00 95.44 184 PRO A N 1
ATOM 1293 C CA . PRO A 1 184 ? -17.241 -12.211 -0.604 1.00 95.44 184 PRO A CA 1
ATOM 1294 C C . PRO A 1 184 ? -16.842 -10.743 -0.832 1.00 95.44 184 PRO A C 1
ATOM 1296 O O . PRO A 1 184 ? -17.700 -9.883 -1.080 1.00 95.44 184 PRO A O 1
ATOM 1299 N N . PRO A 1 185 ? -15.528 -10.449 -0.833 1.00 96.19 185 PRO A N 1
ATOM 1300 C CA . PRO A 1 185 ? -15.018 -9.096 -1.029 1.00 96.19 185 PRO A CA 1
ATOM 1301 C C . PRO A 1 185 ? -15.455 -8.549 -2.387 1.00 96.19 185 PRO A C 1
ATOM 1303 O O . PRO A 1 185 ? -15.240 -9.177 -3.428 1.00 96.19 185 PRO A O 1
ATOM 1306 N N . THR A 1 186 ? -16.077 -7.370 -2.368 1.00 95.81 186 THR A N 1
ATOM 1307 C CA . THR A 1 186 ? -16.642 -6.714 -3.550 1.00 95.81 186 THR A CA 1
ATOM 1308 C C . THR A 1 186 ? -16.008 -5.331 -3.719 1.00 95.81 186 THR A C 1
ATOM 1310 O O . THR A 1 186 ? -15.898 -4.589 -2.739 1.00 95.81 186 THR A O 1
ATOM 1313 N N . PRO A 1 187 ? -15.588 -4.953 -4.940 1.00 96.75 187 PRO A N 1
ATOM 1314 C CA . PRO A 1 187 ? -15.037 -3.630 -5.183 1.00 96.75 187 PRO A CA 1
ATOM 1315 C C . PRO A 1 187 ? -16.121 -2.565 -5.021 1.00 96.75 187 PRO A C 1
ATOM 1317 O O . PRO A 1 187 ? -17.249 -2.726 -5.493 1.00 96.75 187 PRO A O 1
ATOM 1320 N N . ILE A 1 188 ? -15.762 -1.450 -4.399 1.00 96.12 188 ILE A N 1
ATOM 1321 C CA . ILE A 1 188 ? -16.601 -0.259 -4.350 1.00 96.12 188 ILE A CA 1
ATOM 1322 C C . ILE A 1 188 ? -16.341 0.535 -5.625 1.00 96.12 188 ILE A C 1
ATOM 1324 O O . ILE A 1 188 ? -15.204 0.892 -5.930 1.00 96.12 188 ILE A O 1
ATOM 1328 N N . VAL A 1 189 ? -17.400 0.830 -6.368 1.00 94.81 189 VAL A N 1
ATOM 1329 C CA . VAL A 1 189 ? -17.370 1.727 -7.526 1.00 94.81 189 VAL A CA 1
ATOM 1330 C C . VAL A 1 189 ? -18.284 2.907 -7.269 1.00 94.81 189 VAL A C 1
ATOM 1332 O O . VAL A 1 189 ? -19.317 2.778 -6.607 1.00 94.81 189 VAL A O 1
ATOM 1335 N N . HIS A 1 190 ? -17.916 4.061 -7.809 1.00 94.12 190 HIS A N 1
ATOM 1336 C CA . HIS A 1 190 ? -18.788 5.223 -7.757 1.00 94.12 190 HIS A CA 1
ATOM 1337 C C . HIS A 1 190 ? -20.001 5.021 -8.657 1.00 94.12 190 HIS A C 1
ATOM 1339 O O . HIS A 1 190 ? -20.000 4.230 -9.597 1.00 94.12 190 HIS A O 1
ATOM 1345 N N . THR A 1 191 ? -21.057 5.764 -8.372 1.00 90.44 191 THR A N 1
ATOM 1346 C CA . THR A 1 191 ? -22.097 6.041 -9.362 1.00 90.44 191 THR A CA 1
ATOM 1347 C C . THR A 1 191 ? -21.784 7.377 -10.020 1.00 90.44 191 THR A C 1
ATOM 1349 O O . THR A 1 191 ? -21.079 8.195 -9.438 1.00 90.44 191 THR A O 1
ATOM 1352 N N . THR A 1 192 ? -22.381 7.673 -11.174 1.00 79.94 192 THR A N 1
ATOM 1353 C CA . THR A 1 192 ? -22.208 8.976 -11.857 1.00 79.94 192 THR A CA 1
ATOM 1354 C C . THR A 1 192 ? -22.690 10.189 -11.038 1.00 79.94 192 THR A C 1
ATOM 1356 O O . THR A 1 192 ? -22.629 11.323 -11.503 1.00 79.94 192 THR A O 1
ATOM 1359 N N . THR A 1 193 ? -23.264 9.963 -9.854 1.00 84.62 193 THR A N 1
ATOM 1360 C CA . THR A 1 193 ? -23.736 10.990 -8.915 1.00 84.62 193 THR A CA 1
ATOM 1361 C C . THR A 1 193 ? -22.987 10.978 -7.582 1.00 84.62 193 THR A C 1
ATOM 1363 O O . THR A 1 193 ? -23.332 11.759 -6.697 1.00 84.62 193 THR A O 1
ATOM 1366 N N . SER A 1 194 ? -22.014 10.081 -7.408 1.00 89.88 194 SER A N 1
ATOM 1367 C CA . SER A 1 194 ? -21.250 9.960 -6.167 1.00 89.88 194 SER A CA 1
ATOM 1368 C C . SER A 1 194 ? -20.357 11.193 -5.954 1.00 89.88 194 SER A C 1
ATOM 1370 O O . SER A 1 194 ? -19.681 11.631 -6.886 1.00 89.88 194 SER A O 1
ATOM 1372 N N . PRO A 1 195 ? -20.338 11.782 -4.747 1.00 89.06 195 PRO A N 1
ATOM 1373 C CA . PRO A 1 195 ? -19.333 12.765 -4.363 1.00 89.06 195 PRO A CA 1
ATOM 1374 C C . PRO A 1 195 ? -17.911 12.199 -4.456 1.00 89.06 195 PRO A C 1
ATOM 1376 O O . PRO A 1 195 ? -17.664 11.056 -4.084 1.00 89.06 195 PRO A O 1
ATOM 1379 N N . ALA A 1 196 ? -16.941 13.035 -4.832 1.00 81.75 196 ALA A N 1
ATOM 1380 C CA . ALA A 1 196 ? -15.524 12.648 -4.879 1.00 81.75 196 ALA A CA 1
ATOM 1381 C C . ALA A 1 196 ? -14.930 12.254 -3.506 1.00 81.75 196 ALA A C 1
ATOM 1383 O O . ALA A 1 196 ? -13.834 11.696 -3.453 1.00 81.75 196 ALA A O 1
ATOM 1384 N N . THR A 1 197 ? -15.630 12.577 -2.412 1.00 85.25 197 THR A N 1
ATOM 1385 C CA . THR A 1 197 ? -15.279 12.216 -1.030 1.00 85.25 197 THR A CA 1
ATOM 1386 C C . THR A 1 197 ? -15.722 10.812 -0.637 1.00 85.25 197 THR A C 1
ATOM 1388 O O . THR A 1 197 ? -15.256 10.307 0.381 1.00 85.25 197 THR A O 1
ATOM 1391 N N . ASP A 1 198 ? -16.636 10.203 -1.393 1.00 90.38 198 ASP A N 1
ATOM 1392 C CA . ASP A 1 198 ? -17.111 8.855 -1.104 1.00 90.38 198 ASP A CA 1
ATOM 1393 C C . ASP A 1 198 ? -16.020 7.832 -1.449 1.00 90.38 198 ASP A C 1
ATOM 1395 O O . ASP A 1 198 ? -15.274 8.024 -2.417 1.00 90.38 198 ASP A O 1
ATOM 1399 N N . PRO A 1 199 ? -15.928 6.714 -0.710 1.00 91.69 199 PRO A N 1
ATOM 1400 C CA . PRO A 1 199 ? -15.015 5.640 -1.069 1.00 91.69 199 PRO A CA 1
ATOM 1401 C C . PRO A 1 199 ? -15.373 5.074 -2.448 1.00 91.69 199 PRO A C 1
ATOM 1403 O O . PRO A 1 199 ? -16.544 4.927 -2.802 1.00 91.69 199 PRO A O 1
ATOM 1406 N N . GLY A 1 200 ? -14.358 4.744 -3.236 1.00 95.12 200 GLY A N 1
ATOM 1407 C CA . GLY A 1 200 ? -14.520 4.149 -4.556 1.00 95.12 200 GLY A CA 1
ATOM 1408 C C . GLY A 1 200 ? -13.179 3.768 -5.152 1.00 95.12 200 GLY A C 1
ATOM 1409 O O . GLY A 1 200 ? -12.160 4.340 -4.796 1.00 95.12 200 GLY A O 1
ATOM 1410 N N . THR A 1 201 ? -13.180 2.797 -6.055 1.00 96.94 201 THR A N 1
ATOM 1411 C CA . THR A 1 201 ? -11.986 2.369 -6.790 1.00 96.94 201 THR A CA 1
ATOM 1412 C C . THR A 1 201 ? -11.611 3.439 -7.818 1.00 96.94 201 THR A C 1
ATOM 1414 O O . THR A 1 201 ? -12.478 3.915 -8.556 1.00 96.94 201 THR A O 1
ATOM 1417 N N . TYR A 1 202 ? -10.328 3.795 -7.907 1.00 96.62 202 TYR A N 1
ATOM 1418 C CA . TYR A 1 202 ? -9.832 4.816 -8.836 1.00 96.62 202 TYR A CA 1
ATOM 1419 C C . TYR A 1 202 ? -8.428 4.529 -9.369 1.00 96.62 202 TYR A C 1
ATOM 1421 O O . TYR A 1 202 ? -7.696 3.677 -8.863 1.00 96.62 202 TYR A O 1
ATOM 1429 N N . LEU A 1 203 ? -8.062 5.279 -10.406 1.00 97.44 203 LEU A N 1
ATOM 1430 C CA . LEU A 1 203 ? -6.690 5.473 -10.857 1.00 97.44 203 LEU A CA 1
ATOM 1431 C C . LEU A 1 203 ? -6.124 6.744 -10.224 1.00 97.44 203 LEU A C 1
ATOM 1433 O O . LEU A 1 203 ? -6.744 7.802 -10.325 1.00 97.44 203 LEU A O 1
ATOM 1437 N N . GLU A 1 204 ? -4.961 6.644 -9.595 1.00 97.19 204 GLU A N 1
ATOM 1438 C CA . GLU A 1 204 ? -4.126 7.782 -9.206 1.00 97.19 204 GLU A CA 1
ATOM 1439 C C . GLU A 1 204 ? -3.128 8.060 -10.330 1.00 97.19 204 GLU A C 1
ATOM 1441 O O . GLU A 1 204 ? -2.485 7.131 -10.831 1.00 97.19 204 GLU A O 1
ATOM 1446 N N . LEU A 1 205 ? -3.017 9.325 -10.733 1.00 95.69 205 LEU A N 1
ATOM 1447 C CA . LEU A 1 205 ? -2.156 9.752 -11.832 1.00 95.69 205 LEU A CA 1
ATOM 1448 C C . LEU A 1 205 ? -1.057 10.688 -11.329 1.00 95.69 205 LEU A C 1
ATOM 1450 O O . LEU A 1 205 ? -1.305 11.601 -10.544 1.00 95.69 205 LEU A O 1
ATOM 1454 N N . GLY A 1 206 ? 0.160 10.483 -11.820 1.00 92.94 206 GLY A N 1
ATOM 1455 C CA . GLY A 1 206 ? 1.302 11.348 -11.543 1.00 92.94 206 GLY A CA 1
ATOM 1456 C C . GLY A 1 206 ? 1.847 11.266 -10.115 1.00 92.94 206 GLY A C 1
ATOM 1457 O O . GLY A 1 206 ? 2.559 12.168 -9.685 1.00 92.94 206 GLY A O 1
ATOM 1458 N N . GLY A 1 207 ? 1.450 10.243 -9.348 1.00 89.06 207 GLY A N 1
ATOM 1459 C CA . GLY A 1 207 ? 1.738 10.160 -7.914 1.00 89.06 207 GLY A CA 1
ATOM 1460 C C . GLY A 1 207 ? 1.090 11.277 -7.083 1.00 89.06 207 GLY A C 1
ATOM 1461 O O . GLY A 1 207 ? 1.538 11.529 -5.965 1.00 89.06 207 GLY A O 1
ATOM 1462 N N . ASP A 1 208 ? 0.070 11.965 -7.615 1.00 93.06 208 ASP A N 1
ATOM 1463 C CA . ASP A 1 208 ? -0.685 12.999 -6.905 1.00 93.06 208 ASP A CA 1
ATOM 1464 C C . ASP A 1 208 ? -1.970 12.401 -6.306 1.00 93.06 208 ASP A C 1
ATOM 1466 O O . ASP A 1 208 ? -2.908 12.100 -7.052 1.00 93.06 208 ASP A O 1
ATOM 1470 N N . PRO A 1 209 ? -2.086 12.311 -4.965 1.00 91.31 209 PRO A N 1
ATOM 1471 C CA . PRO A 1 209 ? -3.276 11.792 -4.297 1.00 91.31 209 PRO A CA 1
ATOM 1472 C C . PRO A 1 209 ? -4.558 12.579 -4.568 1.00 91.31 209 PRO A C 1
ATOM 1474 O O . PRO A 1 209 ? -5.624 12.126 -4.157 1.00 91.31 209 PRO A O 1
ATOM 1477 N N . ASN A 1 210 ? -4.494 13.754 -5.198 1.00 92.50 210 ASN A N 1
ATOM 1478 C CA . ASN A 1 210 ? -5.663 14.546 -5.585 1.00 92.50 210 ASN A CA 1
ATOM 1479 C C . ASN A 1 210 ? -6.055 14.352 -7.055 1.00 92.50 210 ASN A C 1
ATOM 1481 O O . ASN A 1 210 ? -7.180 14.685 -7.432 1.00 92.50 210 ASN A O 1
ATOM 1485 N N . ASN A 1 211 ? -5.167 13.794 -7.880 1.00 94.81 211 ASN A N 1
ATOM 1486 C CA . ASN A 1 211 ? -5.425 13.530 -9.288 1.00 94.81 211 ASN A CA 1
ATOM 1487 C C . ASN A 1 211 ? -5.976 12.110 -9.466 1.00 94.81 211 ASN A C 1
ATOM 1489 O O . ASN A 1 211 ? -5.255 11.161 -9.785 1.00 94.81 211 ASN A O 1
ATOM 1493 N N . ARG A 1 212 ? -7.279 11.975 -9.201 1.00 94.38 212 ARG A N 1
ATOM 1494 C CA . ARG A 1 212 ? -7.993 10.694 -9.204 1.00 94.38 212 ARG A CA 1
ATOM 1495 C C . ARG A 1 212 ? -8.971 10.599 -10.359 1.00 94.38 212 ARG A C 1
ATOM 1497 O O . ARG A 1 212 ? -9.757 11.516 -10.595 1.00 94.38 212 ARG A O 1
ATOM 1504 N N . VAL A 1 213 ? -8.995 9.439 -11.001 1.00 95.00 213 VAL A N 1
ATOM 1505 C CA . VAL A 1 213 ? -10.007 9.074 -11.994 1.00 95.00 213 VAL A CA 1
ATOM 1506 C C . VAL A 1 213 ? -10.773 7.861 -11.482 1.00 95.00 213 VAL A C 1
ATOM 1508 O O . VAL A 1 213 ? -10.259 6.744 -11.494 1.00 95.00 213 VAL A O 1
ATOM 1511 N N . TYR A 1 214 ? -11.992 8.087 -10.992 1.00 95.25 214 TYR A N 1
ATOM 1512 C CA . TYR A 1 214 ? -12.832 7.033 -10.423 1.00 95.25 214 TYR A CA 1
ATOM 1513 C C . TYR A 1 214 ? -13.431 6.131 -11.503 1.00 95.25 214 TYR A C 1
ATOM 1515 O O . TYR A 1 214 ? -13.802 6.580 -12.589 1.00 95.25 214 TYR A O 1
ATOM 1523 N N . PHE A 1 215 ? -13.559 4.845 -11.176 1.00 95.31 215 PHE A N 1
ATOM 1524 C CA . PHE A 1 215 ? -14.386 3.931 -11.951 1.00 95.31 215 PHE A CA 1
ATOM 1525 C C . PHE A 1 215 ? -15.844 4.097 -11.533 1.00 95.31 215 PHE A C 1
ATOM 1527 O O . PHE A 1 215 ? -16.179 4.006 -10.347 1.00 95.31 215 PHE A O 1
ATOM 1534 N N . GLU A 1 216 ? -16.715 4.317 -12.514 1.00 94.88 216 GLU A N 1
ATOM 1535 C CA . GLU A 1 216 ? -18.118 4.622 -12.262 1.00 94.88 216 GLU A CA 1
ATOM 1536 C C . GLU A 1 216 ? -19.036 3.574 -12.886 1.00 94.88 216 GLU A C 1
ATOM 1538 O O . GLU A 1 216 ? -18.835 3.115 -14.009 1.00 94.88 216 GLU A O 1
ATOM 1543 N N . PHE A 1 217 ? -20.101 3.229 -12.175 1.00 94.75 217 PHE A N 1
ATOM 1544 C CA . PHE A 1 217 ? -21.214 2.456 -12.691 1.00 94.75 217 PHE A CA 1
ATOM 1545 C C . PHE A 1 217 ? -22.372 3.386 -13.053 1.00 94.75 217 PHE A C 1
ATOM 1547 O O . PHE A 1 217 ? -22.929 4.097 -12.211 1.00 94.75 217 PHE A O 1
ATOM 1554 N N . ASN A 1 218 ? -22.775 3.351 -14.320 1.00 91.75 218 ASN A N 1
ATOM 1555 C CA . ASN A 1 218 ? -23.955 4.052 -14.790 1.00 91.75 218 ASN A CA 1
ATOM 1556 C C . ASN A 1 218 ? -25.188 3.163 -14.588 1.00 91.75 218 ASN A C 1
ATOM 1558 O O . ASN A 1 218 ? -25.410 2.192 -15.313 1.00 91.75 218 ASN A O 1
ATOM 1562 N N . SER A 1 219 ? -26.019 3.523 -13.611 1.00 90.00 219 SER A N 1
ATOM 1563 C CA . SER A 1 219 ? -27.228 2.772 -13.259 1.00 90.00 219 SER A CA 1
ATOM 1564 C C . SER A 1 219 ? -28.318 2.812 -14.336 1.00 90.00 219 SER A C 1
ATOM 1566 O O . SER A 1 219 ? -29.152 1.907 -14.382 1.00 90.00 219 SER A O 1
ATOM 1568 N N . LEU A 1 220 ? -28.309 3.814 -15.224 1.00 89.88 220 LEU A N 1
ATOM 1569 C CA . LEU A 1 220 ? -29.277 3.940 -16.318 1.00 89.88 220 LEU A CA 1
ATOM 1570 C C . LEU A 1 220 ? -28.958 2.977 -17.464 1.00 89.88 220 LEU A C 1
ATOM 1572 O O . LEU A 1 220 ? -29.861 2.342 -18.005 1.00 89.88 220 LEU A O 1
ATOM 1576 N N . THR A 1 221 ? -27.680 2.867 -17.834 1.00 90.12 221 THR A N 1
ATOM 1577 C CA . THR A 1 221 ? -27.214 1.983 -18.917 1.00 90.12 221 THR A CA 1
ATOM 1578 C C . THR A 1 221 ? -26.779 0.607 -18.419 1.00 90.12 221 THR A C 1
ATOM 1580 O O . THR A 1 221 ? -26.524 -0.273 -19.237 1.00 90.12 221 THR A O 1
ATOM 1583 N N . GLN A 1 222 ? -26.714 0.414 -17.097 1.00 91.25 222 GLN A N 1
ATOM 1584 C CA . GLN A 1 222 ? -26.200 -0.785 -16.428 1.00 91.25 222 GLN A CA 1
ATOM 1585 C C . GLN A 1 222 ? -24.803 -1.178 -16.917 1.00 91.25 222 GLN A C 1
ATOM 1587 O O . GLN A 1 222 ? -24.515 -2.346 -17.174 1.00 91.25 222 GLN A O 1
ATOM 1592 N N . SER A 1 223 ? -23.933 -0.184 -17.069 1.00 91.06 223 SER A N 1
ATOM 1593 C CA . SER A 1 223 ? -22.585 -0.371 -17.596 1.00 91.06 223 SER A CA 1
ATOM 1594 C C . SER A 1 223 ? -21.568 0.419 -16.789 1.00 91.06 223 SER A C 1
ATOM 1596 O O . SER A 1 223 ? -21.861 1.516 -16.311 1.00 91.06 223 SER A O 1
ATOM 1598 N N . PHE A 1 224 ? -20.353 -0.110 -16.697 1.00 91.75 224 PHE A N 1
ATOM 1599 C CA . PHE A 1 224 ? -19.216 0.630 -16.164 1.00 91.75 224 PHE A CA 1
ATOM 1600 C C . PHE A 1 224 ? -18.699 1.635 -17.193 1.00 91.75 224 PHE A C 1
ATOM 1602 O O . PHE A 1 224 ? -18.748 1.382 -18.401 1.00 91.75 224 PHE A O 1
ATOM 1609 N N . THR A 1 225 ? -18.230 2.783 -16.719 1.00 87.38 225 THR A N 1
ATOM 1610 C CA . THR A 1 225 ? -17.471 3.727 -17.531 1.00 87.38 225 THR A CA 1
ATOM 1611 C C . THR A 1 225 ? -16.064 3.182 -17.759 1.00 87.38 225 THR A C 1
ATOM 1613 O O . THR A 1 225 ? -15.524 2.423 -16.955 1.00 87.38 225 THR A O 1
ATOM 1616 N N . THR A 1 226 ? -15.473 3.544 -18.893 1.00 91.25 226 THR A N 1
ATOM 1617 C CA . THR A 1 226 ? -14.102 3.165 -19.241 1.00 91.25 226 THR A CA 1
ATOM 1618 C C . THR A 1 226 ? -13.308 4.447 -19.424 1.00 91.25 226 THR A C 1
ATOM 1620 O O . THR A 1 226 ? -13.407 5.058 -20.492 1.00 91.25 226 THR A O 1
ATOM 1623 N N . PRO A 1 227 ? -12.576 4.906 -18.393 1.00 92.06 227 PRO A N 1
ATOM 1624 C CA . PRO A 1 227 ? -11.712 6.065 -18.527 1.00 92.06 227 PRO A CA 1
ATOM 1625 C C . PRO A 1 227 ? -10.716 5.890 -19.676 1.00 92.06 227 PRO A C 1
ATOM 1627 O O . PRO A 1 227 ? -10.132 4.816 -19.854 1.00 92.06 227 PRO A O 1
ATOM 1630 N N . GLY A 1 228 ? -10.555 6.951 -20.464 1.00 86.88 228 GLY A N 1
ATOM 1631 C CA . GLY A 1 228 ? -9.653 7.002 -21.608 1.00 86.88 228 GLY A CA 1
ATOM 1632 C C . GLY A 1 228 ? -8.404 7.834 -21.344 1.00 86.88 228 GLY A C 1
ATOM 1633 O O . GLY A 1 228 ? -8.337 8.571 -20.365 1.00 86.88 228 GLY A O 1
ATOM 1634 N N . ASP A 1 229 ? -7.434 7.721 -22.250 1.00 89.31 229 ASP A N 1
ATOM 1635 C CA . ASP A 1 229 ? -6.214 8.534 -22.291 1.00 89.31 229 ASP A CA 1
ATOM 1636 C C . ASP A 1 229 ? -5.303 8.453 -21.052 1.00 89.31 229 ASP A C 1
ATOM 1638 O O . ASP A 1 229 ? -4.549 9.381 -20.748 1.00 89.31 229 ASP A O 1
ATOM 1642 N N . ILE A 1 230 ? -5.308 7.305 -20.370 1.00 95.94 230 ILE A N 1
ATOM 1643 C CA . ILE A 1 230 ? -4.426 7.062 -19.226 1.00 95.94 230 ILE A CA 1
ATOM 1644 C C . ILE A 1 230 ? -2.955 7.018 -19.693 1.00 95.94 230 ILE A C 1
ATOM 1646 O O . ILE A 1 230 ? -2.667 6.462 -20.760 1.00 95.94 230 ILE A O 1
ATOM 1650 N N . PRO A 1 231 ? -2.000 7.614 -18.954 1.00 94.50 231 PRO A N 1
ATOM 1651 C CA . PRO A 1 231 ? -0.587 7.589 -19.325 1.00 94.50 231 PRO A CA 1
ATOM 1652 C C . PRO A 1 231 ? 0.042 6.185 -19.333 1.00 94.50 231 PRO A C 1
ATOM 1654 O O . PRO A 1 231 ? -0.571 5.198 -18.934 1.00 94.50 231 PRO A O 1
ATOM 1657 N N . LEU A 1 232 ? 1.289 6.105 -19.804 1.00 93.31 232 LEU A N 1
ATOM 1658 C CA . LEU A 1 232 ? 1.998 4.840 -20.028 1.00 93.31 232 LEU A CA 1
ATOM 1659 C C . LEU A 1 232 ? 2.819 4.351 -18.828 1.00 93.31 232 LEU A C 1
ATOM 1661 O O . LEU A 1 232 ? 3.503 3.344 -18.971 1.00 93.31 232 LEU A O 1
ATOM 1665 N N . ASN A 1 233 ? 2.760 5.022 -17.672 1.00 93.00 233 ASN A N 1
ATOM 1666 C CA . ASN A 1 233 ? 3.589 4.701 -16.508 1.00 93.00 233 ASN A CA 1
ATOM 1667 C C . ASN A 1 233 ? 5.099 4.764 -16.819 1.00 93.00 233 ASN A C 1
ATOM 1669 O O . ASN A 1 233 ? 5.807 3.780 -16.616 1.00 93.00 233 ASN A O 1
ATOM 1673 N N . LEU A 1 234 ? 5.580 5.893 -17.361 1.00 88.94 234 LEU A N 1
ATOM 1674 C CA . LEU A 1 234 ? 7.010 6.076 -17.635 1.00 88.94 234 LEU A CA 1
ATOM 1675 C C . LEU A 1 234 ? 7.763 6.290 -16.311 1.00 88.94 234 LEU A C 1
ATOM 1677 O O . LEU A 1 234 ? 7.338 7.069 -15.459 1.00 88.94 234 LEU A O 1
ATOM 1681 N N . TYR A 1 235 ? 8.895 5.619 -16.138 1.00 82.19 235 TYR A N 1
ATOM 1682 C CA . TYR A 1 235 ? 9.808 5.788 -15.011 1.00 82.19 235 TYR A CA 1
ATOM 1683 C C . TYR A 1 235 ? 10.538 7.123 -15.057 1.00 82.19 235 TYR A C 1
ATOM 1685 O O . TYR A 1 235 ? 10.770 7.722 -14.008 1.00 82.19 235 TYR A O 1
ATOM 1693 N N . SER A 1 236 ? 10.867 7.595 -16.259 1.00 81.94 236 SER A N 1
ATOM 1694 C CA . SER A 1 236 ? 11.544 8.877 -16.465 1.00 81.94 236 SER A CA 1
ATOM 1695 C C . SER A 1 236 ? 10.660 10.098 -16.195 1.00 81.94 236 SER A C 1
ATOM 1697 O O . SER A 1 236 ? 11.178 11.193 -15.985 1.00 81.94 236 SER A O 1
ATOM 1699 N N . ASP A 1 237 ? 9.336 9.920 -16.168 1.00 86.19 237 ASP A N 1
ATOM 1700 C CA . ASP A 1 237 ? 8.367 11.001 -16.001 1.00 86.19 237 ASP A CA 1
ATOM 1701 C C . ASP A 1 237 ? 7.325 10.643 -14.937 1.00 86.19 237 ASP A C 1
ATOM 1703 O O . ASP A 1 237 ? 6.324 9.962 -15.201 1.00 86.19 237 ASP A O 1
ATOM 1707 N N . SER A 1 238 ? 7.550 11.155 -13.724 1.00 88.31 238 SER A N 1
ATOM 1708 C CA . SER A 1 238 ? 6.682 10.917 -12.574 1.00 88.31 238 SER A CA 1
ATOM 1709 C C . SER A 1 238 ? 5.243 11.368 -12.809 1.00 88.31 238 SER A C 1
ATOM 1711 O O . SER A 1 238 ? 4.343 10.740 -12.266 1.00 88.31 238 SER A O 1
ATOM 1713 N N . GLU A 1 239 ? 4.994 12.388 -13.643 1.00 90.38 239 GLU A N 1
ATOM 1714 C CA . GLU A 1 239 ? 3.635 12.874 -13.939 1.00 90.38 239 GLU A CA 1
ATOM 1715 C C . GLU A 1 239 ? 2.815 11.853 -14.746 1.00 90.38 239 GLU A C 1
ATOM 1717 O O . GLU A 1 239 ? 1.584 11.912 -14.791 1.00 90.38 239 GLU A O 1
ATOM 1722 N N . THR A 1 240 ? 3.486 10.880 -15.366 1.00 91.62 240 THR A N 1
ATOM 1723 C CA . THR A 1 240 ? 2.852 9.809 -16.142 1.00 91.62 240 THR A CA 1
ATOM 1724 C C . THR A 1 240 ? 2.678 8.511 -15.365 1.00 91.62 240 THR A C 1
ATOM 1726 O O . THR A 1 240 ? 2.149 7.546 -15.922 1.00 91.62 240 THR A O 1
ATOM 1729 N N . GLN A 1 241 ? 3.112 8.450 -14.106 1.00 93.50 241 GLN A N 1
ATOM 1730 C CA . GLN A 1 241 ? 2.957 7.250 -13.292 1.00 93.50 241 GLN A CA 1
ATOM 1731 C C . GLN A 1 241 ? 1.486 6.989 -12.976 1.00 93.50 241 GLN A C 1
ATOM 1733 O O . GLN A 1 241 ? 0.688 7.916 -12.826 1.00 93.50 241 GLN A O 1
ATOM 1738 N N . VAL A 1 242 ? 1.120 5.712 -12.911 1.00 96.00 242 VAL A N 1
ATOM 1739 C CA . VAL A 1 242 ? -0.267 5.283 -12.704 1.00 96.00 242 VAL A CA 1
ATOM 1740 C C . VAL A 1 242 ? -0.306 4.246 -11.597 1.00 96.00 242 VAL A C 1
ATOM 1742 O O . VAL A 1 242 ? 0.438 3.271 -11.643 1.00 96.00 242 VAL A O 1
ATOM 1745 N N . ALA A 1 243 ? -1.219 4.400 -10.644 1.00 97.31 243 ALA A N 1
ATOM 1746 C CA . ALA A 1 243 ? -1.526 3.371 -9.656 1.00 97.31 243 ALA A CA 1
ATOM 1747 C C . ALA A 1 243 ? -3.035 3.131 -9.592 1.00 97.31 243 ALA A C 1
ATOM 1749 O O . ALA A 1 243 ? -3.830 4.060 -9.717 1.00 97.31 243 ALA A O 1
ATOM 1750 N N . VAL A 1 244 ? -3.446 1.881 -9.386 1.00 98.12 244 VAL A N 1
ATOM 1751 C CA . VAL A 1 244 ? -4.848 1.551 -9.107 1.00 98.12 244 VAL A CA 1
ATOM 1752 C C . VAL A 1 244 ? -5.030 1.488 -7.598 1.00 98.12 244 VAL A C 1
ATOM 1754 O O . VAL A 1 244 ? -4.335 0.721 -6.933 1.00 98.12 244 VAL A O 1
ATOM 1757 N N . TYR A 1 245 ? -5.996 2.230 -7.070 1.00 98.00 245 TYR A N 1
ATOM 1758 C CA . TYR A 1 245 ? -6.463 2.095 -5.695 1.00 98.00 245 TYR A CA 1
ATOM 1759 C C . TYR A 1 245 ? -7.795 1.354 -5.709 1.00 98.00 245 TYR A C 1
ATOM 1761 O O . TYR A 1 245 ? -8.807 1.850 -6.207 1.00 98.00 245 TYR A O 1
ATOM 1769 N N . LEU A 1 246 ? -7.763 0.126 -5.203 1.00 97.88 246 LEU A N 1
ATOM 1770 C CA . LEU A 1 246 ? -8.894 -0.774 -5.086 1.00 97.88 246 LEU A CA 1
ATOM 1771 C C . LEU A 1 246 ? -9.522 -0.627 -3.703 1.00 97.88 246 LEU A C 1
ATOM 1773 O O . LEU A 1 246 ? -8.983 -1.125 -2.715 1.00 97.88 246 LEU A O 1
ATOM 1777 N N . GLU A 1 247 ? -10.674 0.033 -3.659 1.00 97.62 247 GLU A N 1
ATOM 1778 C CA . GLU A 1 247 ? -11.517 0.097 -2.468 1.00 97.62 247 GLU A CA 1
ATOM 1779 C C . GLU A 1 247 ? -12.425 -1.131 -2.432 1.00 97.62 247 GLU A C 1
ATOM 1781 O O . GLU A 1 247 ? -13.145 -1.419 -3.390 1.00 97.62 247 GLU A O 1
ATOM 1786 N N . ILE A 1 248 ? -12.395 -1.858 -1.323 1.00 97.56 248 ILE A N 1
ATOM 1787 C CA . ILE A 1 248 ? -13.134 -3.101 -1.108 1.00 97.56 248 ILE A CA 1
ATOM 1788 C C . ILE A 1 248 ? -14.097 -2.867 0.044 1.00 97.56 248 ILE A C 1
ATOM 1790 O O . ILE A 1 248 ? -13.710 -2.320 1.072 1.00 97.56 248 ILE A O 1
ATOM 1794 N N . ASN A 1 249 ? -15.338 -3.320 -0.120 1.00 96.31 249 ASN A N 1
ATOM 1795 C CA . ASN A 1 249 ? -16.445 -3.073 0.806 1.00 96.31 249 ASN A CA 1
ATOM 1796 C C . ASN A 1 249 ? -16.321 -3.748 2.183 1.00 96.31 249 ASN A C 1
ATOM 1798 O O . ASN A 1 249 ? -17.285 -3.742 2.948 1.00 96.31 249 ASN A O 1
ATOM 1802 N N . GLN A 1 250 ? -15.194 -4.400 2.460 1.00 95.69 250 GLN A N 1
ATOM 1803 C CA . GLN A 1 250 ? -14.954 -5.125 3.694 1.00 95.69 250 GLN A CA 1
ATOM 1804 C C . GLN A 1 250 ? -13.461 -5.387 3.933 1.00 95.69 250 GLN A C 1
ATOM 1806 O O . GLN A 1 250 ? -12.663 -5.285 2.995 1.00 95.69 250 GLN A O 1
ATOM 1811 N N . PRO A 1 251 ? -13.071 -5.737 5.172 1.00 96.44 251 PRO A N 1
ATOM 1812 C CA . PRO A 1 251 ? -11.705 -6.127 5.486 1.00 96.44 251 PRO A CA 1
ATOM 1813 C C . PRO A 1 251 ? -11.256 -7.379 4.727 1.00 96.44 251 PRO A C 1
ATOM 1815 O O . PRO A 1 251 ? -12.039 -8.299 4.490 1.00 96.44 251 PRO A O 1
ATOM 1818 N N . VAL A 1 252 ? -9.965 -7.454 4.412 1.00 97.56 252 VAL A N 1
ATOM 1819 C CA . VAL A 1 252 ? -9.374 -8.570 3.656 1.00 97.56 252 VAL A CA 1
ATOM 1820 C C . VAL A 1 252 ? -8.272 -9.264 4.444 1.00 97.56 252 VAL A C 1
ATOM 1822 O O . VAL A 1 252 ? -7.675 -8.677 5.350 1.00 97.56 252 VAL A O 1
ATOM 1825 N N . ASN A 1 253 ? -7.993 -10.526 4.115 1.00 96.56 253 ASN A N 1
ATOM 1826 C CA . ASN A 1 253 ? -6.907 -11.271 4.746 1.00 96.56 253 ASN A CA 1
ATOM 1827 C C . ASN A 1 253 ? -5.547 -10.658 4.338 1.00 96.56 253 ASN A C 1
ATOM 1829 O O . ASN A 1 253 ? -5.251 -10.633 3.140 1.00 96.56 253 ASN A O 1
ATOM 1833 N N . PRO A 1 254 ? -4.709 -10.195 5.289 1.00 97.00 254 PRO A N 1
ATOM 1834 C CA . PRO A 1 254 ? -3.435 -9.537 4.988 1.00 97.00 254 PRO A CA 1
ATOM 1835 C C . PRO A 1 254 ? -2.302 -10.513 4.625 1.00 97.00 254 PRO A C 1
ATOM 1837 O O . PRO A 1 254 ? -1.175 -10.083 4.391 1.00 97.00 254 PRO A O 1
ATOM 1840 N N . ALA A 1 255 ? -2.556 -11.828 4.596 1.00 96.06 255 ALA A N 1
ATOM 1841 C CA . ALA A 1 255 ? -1.555 -12.822 4.219 1.00 96.06 255 ALA A CA 1
ATOM 1842 C C . ALA A 1 255 ? -0.930 -12.507 2.848 1.00 96.06 255 ALA A C 1
ATOM 1844 O O . ALA A 1 255 ? -1.634 -12.147 1.903 1.00 96.06 255 ALA A O 1
ATOM 1845 N N . ALA A 1 256 ? 0.384 -12.719 2.723 1.00 95.38 256 ALA A N 1
ATOM 1846 C CA . ALA A 1 256 ? 1.148 -12.382 1.518 1.00 95.38 256 ALA A CA 1
ATOM 1847 C C . ALA A 1 256 ? 0.605 -13.066 0.251 1.00 95.38 256 ALA A C 1
ATOM 1849 O O . ALA A 1 256 ? 0.575 -12.458 -0.811 1.00 95.38 256 ALA A O 1
ATOM 1850 N N . ASP A 1 257 ? 0.107 -14.301 0.361 1.00 96.31 257 ASP A N 1
ATOM 1851 C CA . ASP A 1 257 ? -0.515 -15.000 -0.770 1.00 96.31 257 ASP A CA 1
ATOM 1852 C C . ASP A 1 257 ? -1.847 -14.361 -1.194 1.00 96.31 257 ASP A C 1
ATOM 1854 O O . ASP A 1 257 ? -2.215 -14.426 -2.373 1.00 96.31 257 ASP A O 1
ATOM 1858 N N . ASN A 1 258 ? -2.575 -13.748 -0.250 1.00 97.75 258 ASN A N 1
ATOM 1859 C CA . ASN A 1 258 ? -3.838 -13.071 -0.524 1.00 97.75 258 ASN A CA 1
ATOM 1860 C C . ASN A 1 258 ? -3.619 -11.689 -1.156 1.00 97.75 258 ASN A C 1
ATOM 1862 O O . ASN A 1 258 ? -4.232 -11.369 -2.175 1.00 97.75 258 ASN A O 1
ATOM 1866 N N . ILE A 1 259 ? -2.699 -10.909 -0.583 1.00 98.12 259 ILE A N 1
ATOM 1867 C CA . ILE A 1 259 ? -2.274 -9.594 -1.076 1.00 98.12 259 ILE A CA 1
ATOM 1868 C C . ILE A 1 259 ? -1.148 -9.787 -2.098 1.00 98.12 259 ILE A C 1
ATOM 1870 O O . ILE A 1 259 ? 0.020 -9.506 -1.843 1.00 98.12 259 ILE A O 1
ATOM 1874 N N . SER A 1 260 ? -1.500 -10.334 -3.264 1.00 97.12 260 SER A N 1
ATOM 1875 C CA . SER A 1 260 ? -0.529 -10.680 -4.305 1.00 97.12 260 SER A CA 1
ATOM 1876 C C . SER A 1 260 ? -1.041 -10.427 -5.719 1.00 97.12 260 SER A C 1
ATOM 1878 O O . SER A 1 260 ? -2.242 -10.491 -6.000 1.00 97.12 260 SER A O 1
ATOM 1880 N N . SER A 1 261 ? -0.098 -10.270 -6.652 1.00 95.69 261 SER A N 1
ATOM 1881 C CA . SER A 1 261 ? -0.358 -10.192 -8.096 1.00 95.69 261 SER A CA 1
ATOM 1882 C C . SER A 1 261 ? -0.822 -11.516 -8.721 1.00 95.69 261 SER A C 1
ATOM 1884 O O . SER A 1 261 ? -0.963 -11.614 -9.938 1.00 95.69 261 SER A O 1
ATOM 1886 N N . GLN A 1 262 ? -1.069 -12.555 -7.912 1.00 96.62 262 GLN A N 1
ATOM 1887 C CA . GLN A 1 262 ? -1.748 -13.780 -8.346 1.00 96.62 262 GLN A CA 1
ATOM 1888 C C . GLN A 1 262 ? -3.254 -13.736 -8.102 1.00 96.62 262 GLN A C 1
ATOM 1890 O O . GLN A 1 262 ? -3.984 -14.482 -8.755 1.00 96.62 262 GLN A O 1
ATOM 1895 N N . ARG A 1 263 ? -3.719 -12.886 -7.177 1.00 98.25 263 ARG A N 1
ATOM 1896 C CA . ARG A 1 263 ? -5.137 -12.792 -6.808 1.00 98.25 263 ARG A CA 1
ATOM 1897 C C . ARG A 1 263 ? -5.775 -11.449 -7.126 1.00 98.25 263 ARG A C 1
ATOM 1899 O O . ARG A 1 263 ? -6.988 -11.410 -7.327 1.00 98.25 263 ARG A O 1
ATOM 1906 N N . LEU A 1 264 ? -4.967 -10.397 -7.202 1.00 98.56 264 LEU A N 1
ATOM 1907 C CA . LEU A 1 264 ? -5.354 -9.064 -7.644 1.00 98.56 264 LEU A CA 1
ATOM 1908 C C . LEU A 1 264 ? -4.505 -8.713 -8.864 1.00 98.56 264 LEU A C 1
ATOM 1910 O O . LEU A 1 264 ? -3.296 -8.524 -8.752 1.00 98.56 264 LEU A O 1
ATOM 1914 N N . LEU A 1 265 ? -5.125 -8.707 -10.042 1.00 98.06 265 LEU A N 1
ATOM 1915 C CA . LEU A 1 265 ? -4.423 -8.594 -11.318 1.00 98.06 265 LEU A CA 1
ATOM 1916 C C . LEU A 1 265 ? -4.693 -7.242 -11.966 1.00 98.06 265 LEU A C 1
ATOM 1918 O O . LEU A 1 265 ? -5.816 -6.735 -11.932 1.00 98.06 265 LEU A O 1
ATOM 1922 N N . LEU A 1 266 ? -3.680 -6.741 -12.664 1.00 98.19 266 LEU A N 1
ATOM 1923 C CA . LEU A 1 266 ? -3.865 -5.836 -13.785 1.00 98.19 266 LEU A CA 1
ATOM 1924 C C . LEU A 1 266 ? -3.612 -6.626 -15.069 1.00 98.19 266 LEU A C 1
ATOM 1926 O O . LEU A 1 266 ? -2.599 -7.313 -15.199 1.00 98.19 266 LEU A O 1
ATOM 1930 N N . GLU A 1 267 ? -4.530 -6.548 -16.022 1.00 98.06 267 GLU A N 1
ATOM 1931 C CA . GLU A 1 267 ? -4.394 -7.222 -17.310 1.00 98.06 267 GLU A CA 1
ATOM 1932 C C . GLU A 1 267 ? -4.561 -6.234 -18.457 1.00 98.06 267 GLU A C 1
ATOM 1934 O O . GLU A 1 267 ? -5.359 -5.306 -18.366 1.00 98.06 267 GLU A O 1
ATOM 1939 N N . SER A 1 268 ? -3.838 -6.458 -19.551 1.00 97.06 268 SER A N 1
ATOM 1940 C CA . SER A 1 268 ? -3.983 -5.742 -20.814 1.00 97.06 268 SER A CA 1
ATOM 1941 C C . SER A 1 268 ? -4.526 -6.670 -21.896 1.00 97.06 268 SER A C 1
ATOM 1943 O O . SER A 1 268 ? -4.203 -7.859 -21.957 1.00 97.06 268 SER A O 1
ATOM 1945 N N . PHE A 1 269 ? -5.391 -6.139 -22.748 1.00 96.94 269 PHE A N 1
ATOM 1946 C CA . PHE A 1 269 ? -5.961 -6.863 -23.868 1.00 96.94 269 PHE A CA 1
ATOM 1947 C C . PHE A 1 269 ? -5.013 -6.799 -25.063 1.00 96.94 269 PHE A C 1
ATOM 1949 O O . PHE A 1 269 ? -4.733 -5.728 -25.602 1.00 96.94 269 PHE A O 1
ATOM 1956 N N . ASP A 1 270 ? -4.545 -7.960 -25.506 1.00 93.50 270 ASP A N 1
ATOM 1957 C CA . ASP A 1 270 ? -3.780 -8.099 -26.736 1.00 93.50 270 ASP A CA 1
ATOM 1958 C C . ASP A 1 270 ? -4.750 -8.275 -27.908 1.00 93.50 270 ASP A C 1
ATOM 1960 O O . ASP A 1 270 ? -5.289 -9.359 -28.140 1.00 93.50 270 ASP A O 1
ATOM 1964 N N . SER A 1 271 ? -4.956 -7.199 -28.666 1.00 89.81 271 SER A N 1
ATOM 1965 C CA . SER A 1 271 ? -5.852 -7.178 -29.826 1.00 89.81 271 SER A CA 1
ATOM 1966 C C . SER A 1 271 ? -5.403 -8.093 -30.970 1.00 89.81 271 SER A C 1
ATOM 1968 O O . SER A 1 271 ? -6.230 -8.471 -31.798 1.00 89.81 271 SER A O 1
ATOM 1970 N N . THR A 1 272 ? -4.127 -8.493 -31.008 1.00 89.75 272 THR A N 1
ATOM 1971 C CA . THR A 1 272 ? -3.594 -9.401 -32.034 1.00 89.75 272 THR A CA 1
ATOM 1972 C C . THR A 1 272 ? -3.992 -10.841 -31.745 1.00 89.75 272 THR A C 1
ATOM 1974 O O . THR A 1 272 ? -4.343 -11.588 -32.657 1.00 89.75 272 THR A O 1
ATOM 1977 N N . THR A 1 273 ? -3.941 -11.245 -30.472 1.00 91.62 273 THR A N 1
ATOM 1978 C CA . THR A 1 273 ? -4.272 -12.618 -30.058 1.00 91.62 273 THR A CA 1
ATOM 1979 C C . THR A 1 273 ? -5.698 -12.776 -29.533 1.00 91.62 273 THR A C 1
ATOM 1981 O O . THR A 1 273 ? -6.178 -13.903 -29.429 1.00 91.62 273 THR A O 1
ATOM 1984 N N . GLY A 1 274 ? -6.384 -11.675 -29.219 1.00 93.75 274 GLY A N 1
ATOM 1985 C CA . GLY A 1 274 ? -7.712 -11.671 -28.607 1.00 93.75 274 GLY A CA 1
ATOM 1986 C C . GLY A 1 274 ? -7.717 -12.115 -27.141 1.00 93.75 274 GLY A C 1
ATOM 1987 O O . GLY A 1 274 ? -8.773 -12.475 -26.623 1.00 93.75 274 GLY A O 1
ATOM 1988 N N . ASN A 1 275 ? -6.554 -12.123 -26.482 1.00 95.19 275 ASN A N 1
ATOM 1989 C CA . ASN A 1 275 ? -6.383 -12.630 -25.123 1.00 95.19 275 ASN A CA 1
ATOM 1990 C C . ASN A 1 275 ? -5.976 -11.524 -24.149 1.00 95.19 275 ASN A C 1
ATOM 1992 O O . ASN A 1 275 ? -5.309 -10.557 -24.514 1.00 95.19 275 ASN A O 1
ATOM 1996 N N . TRP A 1 276 ? -6.325 -11.718 -22.881 1.00 97.00 276 TRP A N 1
ATOM 1997 C CA . TRP A 1 276 ? -5.817 -10.901 -21.785 1.00 97.00 276 TRP A CA 1
ATOM 1998 C C . TRP A 1 276 ? -4.432 -11.391 -21.362 1.00 97.00 276 TRP A C 1
ATOM 2000 O O . TRP A 1 276 ? -4.198 -12.594 -21.234 1.00 97.00 276 TRP A O 1
ATOM 2010 N N . ARG A 1 277 ? -3.508 -10.454 -21.156 1.00 96.06 277 ARG A N 1
ATOM 2011 C CA . ARG A 1 277 ? -2.154 -10.700 -20.662 1.00 96.06 277 ARG A CA 1
ATOM 2012 C C . ARG A 1 277 ? -1.963 -9.970 -19.346 1.00 96.06 277 ARG A C 1
ATOM 2014 O O . ARG A 1 277 ? -2.387 -8.829 -19.203 1.00 96.06 277 ARG A O 1
ATOM 2021 N N . ARG A 1 278 ? -1.295 -10.614 -18.394 1.00 95.62 278 ARG A N 1
ATOM 2022 C CA . ARG A 1 278 ? -0.980 -9.985 -17.111 1.00 95.62 278 ARG A CA 1
ATOM 2023 C C . ARG A 1 278 ? 0.048 -8.879 -17.302 1.00 95.62 278 ARG A C 1
ATOM 2025 O O . ARG A 1 278 ? 1.058 -9.079 -17.975 1.00 95.62 278 ARG A O 1
ATOM 2032 N N . VAL A 1 279 ? -0.218 -7.746 -16.671 1.00 94.62 279 VAL A N 1
ATOM 2033 C CA . VAL A 1 279 ? 0.764 -6.701 -16.411 1.00 94.62 279 VAL A CA 1
ATOM 2034 C C . VAL A 1 279 ? 1.381 -7.021 -15.056 1.00 94.62 279 VAL A C 1
ATOM 2036 O O . VAL A 1 279 ? 0.664 -7.309 -14.098 1.00 94.62 279 VAL A O 1
ATOM 2039 N N . SER A 1 280 ? 2.708 -7.024 -14.979 1.00 92.62 280 SER A N 1
ATOM 2040 C CA . SER A 1 280 ? 3.400 -7.206 -13.704 1.00 92.62 280 SER A CA 1
ATOM 2041 C C . SER A 1 280 ? 3.019 -6.067 -12.763 1.00 92.62 280 SER A C 1
ATOM 2043 O O . SER A 1 280 ? 3.051 -4.910 -13.166 1.00 92.62 280 SER A O 1
ATOM 2045 N N . THR A 1 281 ? 2.650 -6.373 -11.522 1.00 94.75 281 THR A N 1
ATOM 2046 C CA . THR A 1 281 ? 2.256 -5.367 -10.527 1.00 94.75 281 THR A CA 1
ATOM 2047 C C . THR A 1 281 ? 2.820 -5.697 -9.153 1.00 94.75 281 THR A C 1
ATOM 2049 O O . THR A 1 281 ? 2.930 -6.868 -8.777 1.00 94.75 281 THR A O 1
ATOM 2052 N N . VAL A 1 282 ? 3.121 -4.657 -8.379 1.00 95.38 282 VAL A N 1
ATOM 2053 C CA . VAL A 1 282 ? 3.246 -4.741 -6.920 1.00 95.38 282 VAL A CA 1
ATOM 2054 C C . VAL A 1 282 ? 1.864 -4.521 -6.322 1.00 95.38 282 VAL A C 1
ATOM 2056 O O . VAL A 1 282 ? 1.138 -3.626 -6.751 1.00 95.38 282 VAL A O 1
ATOM 2059 N N . VAL A 1 283 ? 1.491 -5.355 -5.354 1.00 97.81 283 VAL A N 1
ATOM 2060 C CA . VAL A 1 283 ? 0.205 -5.281 -4.655 1.00 97.81 283 VAL A CA 1
ATOM 2061 C C . VAL A 1 283 ? 0.481 -5.001 -3.187 1.00 97.81 283 VAL A C 1
ATOM 2063 O O . VAL A 1 283 ? 1.271 -5.710 -2.570 1.00 97.81 283 VAL A O 1
ATOM 2066 N N . GLU A 1 284 ? -0.157 -3.976 -2.637 1.00 97.69 284 GLU A N 1
ATOM 2067 C CA . GLU A 1 284 ? 0.063 -3.537 -1.260 1.00 97.69 284 GLU A CA 1
ATOM 2068 C C . GLU A 1 284 ? -1.265 -3.242 -0.568 1.00 97.69 284 GLU A C 1
ATOM 2070 O O . GLU A 1 284 ? -2.096 -2.497 -1.087 1.00 97.69 284 GLU A O 1
ATOM 2075 N N . LEU A 1 285 ? -1.466 -3.812 0.617 1.00 98.31 285 LEU A N 1
ATOM 2076 C CA . LEU A 1 285 ? -2.603 -3.496 1.473 1.00 98.31 285 LEU A CA 1
ATOM 2077 C C . LEU A 1 285 ? -2.270 -2.235 2.277 1.00 98.31 285 LEU A C 1
ATOM 2079 O O . LEU A 1 285 ? -1.456 -2.283 3.194 1.00 98.31 285 LEU A O 1
ATOM 2083 N N . LEU A 1 286 ? -2.891 -1.111 1.922 1.00 96.69 286 LEU A N 1
ATOM 2084 C CA . LEU A 1 286 ? -2.613 0.187 2.545 1.00 96.69 286 LEU A CA 1
ATOM 2085 C C . LEU A 1 286 ? -3.398 0.381 3.840 1.00 96.69 286 LEU A C 1
ATOM 2087 O O . LEU A 1 286 ? -2.883 0.930 4.812 1.00 96.69 286 LEU A O 1
ATOM 2091 N N . ALA A 1 287 ? -4.653 -0.062 3.843 1.00 95.19 287 ALA A N 1
ATOM 2092 C CA . ALA A 1 287 ? -5.544 0.059 4.982 1.00 95.19 287 ALA A CA 1
ATOM 2093 C C . ALA A 1 287 ? -6.514 -1.121 5.029 1.00 95.19 287 ALA A C 1
ATOM 2095 O O . ALA A 1 287 ? -6.926 -1.648 3.995 1.00 95.19 287 ALA A O 1
ATOM 2096 N N . ASN A 1 288 ? -6.890 -1.519 6.241 1.00 95.31 288 ASN A N 1
ATOM 2097 C CA . ASN A 1 288 ? -7.802 -2.625 6.501 1.00 95.31 288 ASN A CA 1
ATOM 2098 C C . ASN A 1 288 ? -8.747 -2.236 7.647 1.00 95.31 288 ASN A C 1
ATOM 2100 O O . ASN A 1 288 ? -8.339 -1.514 8.556 1.00 95.31 288 ASN A O 1
ATOM 2104 N N . CYS A 1 289 ? -9.993 -2.706 7.613 1.00 87.94 289 CYS A N 1
ATOM 2105 C CA . CYS A 1 289 ? -11.065 -2.282 8.525 1.00 87.94 289 CYS A CA 1
ATOM 2106 C C . CYS A 1 289 ? -11.288 -0.765 8.598 1.00 87.94 289 CYS A C 1
ATOM 2108 O O . CYS A 1 289 ? -11.558 -0.219 9.668 1.00 87.94 289 CYS A O 1
ATOM 2110 N N . THR A 1 290 ? -11.192 -0.082 7.461 1.00 87.19 290 THR A N 1
ATOM 2111 C CA . THR A 1 290 ? -11.683 1.291 7.335 1.00 87.19 290 THR A CA 1
ATOM 2112 C C . THR A 1 290 ? -13.213 1.304 7.409 1.00 87.19 290 THR A C 1
ATOM 2114 O O . THR A 1 290 ? -13.871 0.261 7.410 1.00 87.19 290 THR A O 1
ATOM 2117 N N . THR A 1 291 ? -13.812 2.493 7.414 1.00 84.06 291 THR A N 1
ATOM 2118 C CA . THR A 1 291 ? -15.270 2.635 7.278 1.00 84.06 291 THR A CA 1
ATOM 2119 C C . THR A 1 291 ? -15.806 2.045 5.969 1.00 84.06 291 THR A C 1
ATOM 2121 O O . THR A 1 291 ? -16.960 1.624 5.932 1.00 84.06 291 THR A O 1
ATOM 2124 N N . SER A 1 292 ? -14.985 2.002 4.911 1.00 85.94 292 SER A N 1
ATOM 2125 C CA . SER A 1 292 ? -15.303 1.364 3.630 1.00 85.94 292 SER A CA 1
ATOM 2126 C C . SER A 1 292 ? -14.973 -0.129 3.599 1.00 85.94 292 SER A C 1
ATOM 2128 O O . SER A 1 292 ? -15.648 -0.863 2.887 1.00 85.94 292 SER A O 1
ATOM 2130 N N . GLY A 1 293 ? -13.983 -0.583 4.369 1.00 93.94 293 GLY A N 1
ATOM 2131 C CA . GLY A 1 293 ? -13.494 -1.957 4.374 1.00 93.94 293 GLY A CA 1
ATOM 2132 C C . GLY A 1 293 ? -11.976 -2.018 4.257 1.00 93.94 293 GLY A C 1
ATOM 2133 O O . GLY A 1 293 ? -11.283 -1.944 5.269 1.00 93.94 293 GLY A O 1
ATOM 2134 N N . ALA A 1 294 ? -11.451 -2.182 3.044 1.00 97.00 294 ALA A N 1
ATOM 2135 C CA . ALA A 1 294 ? -10.011 -2.249 2.796 1.00 97.00 294 ALA A CA 1
ATOM 2136 C C . ALA A 1 294 ? -9.599 -1.475 1.540 1.00 97.00 294 ALA A C 1
ATOM 2138 O O . ALA A 1 294 ? -10.336 -1.430 0.556 1.00 97.00 294 ALA A O 1
ATOM 2139 N N . THR A 1 295 ? -8.378 -0.943 1.559 1.00 97.88 295 THR A N 1
ATOM 2140 C CA . THR A 1 295 ? -7.760 -0.251 0.424 1.00 97.88 295 THR A CA 1
ATOM 2141 C C . THR A 1 295 ? -6.514 -1.010 -0.004 1.00 97.88 295 THR A C 1
ATOM 2143 O O . THR A 1 295 ? -5.554 -1.129 0.763 1.00 97.88 295 THR A O 1
ATOM 2146 N N . VAL A 1 296 ? -6.505 -1.497 -1.243 1.00 98.25 296 VAL A N 1
ATOM 2147 C CA . VAL A 1 296 ? -5.354 -2.184 -1.839 1.00 98.25 296 VAL A CA 1
ATOM 2148 C C . VAL A 1 296 ? -4.831 -1.384 -3.021 1.00 98.25 296 VAL A C 1
ATOM 2150 O O . VAL A 1 296 ? -5.593 -0.994 -3.899 1.00 98.25 296 VAL A O 1
ATOM 2153 N N . ARG A 1 297 ? -3.522 -1.165 -3.081 1.00 98.38 297 ARG A N 1
ATOM 2154 C CA . ARG A 1 297 ? -2.860 -0.503 -4.203 1.00 98.38 297 ARG A CA 1
ATOM 2155 C C . ARG A 1 297 ? -2.251 -1.531 -5.145 1.00 98.38 297 ARG A C 1
ATOM 2157 O O . ARG A 1 297 ? -1.522 -2.413 -4.700 1.00 98.38 297 ARG A O 1
ATOM 2164 N N . LEU A 1 298 ? -2.521 -1.399 -6.443 1.00 98.38 298 LEU A N 1
ATOM 2165 C CA . LEU A 1 298 ? -1.829 -2.128 -7.504 1.00 98.38 298 LEU A CA 1
ATOM 2166 C C . LEU A 1 298 ? -0.966 -1.130 -8.278 1.00 98.38 298 LEU A C 1
ATOM 2168 O O . LEU A 1 298 ? -1.486 -0.250 -8.966 1.00 98.38 298 LEU A O 1
ATOM 2172 N N . LEU A 1 299 ? 0.350 -1.283 -8.172 1.00 96.06 299 LEU A N 1
ATOM 2173 C CA . LEU A 1 299 ? 1.333 -0.466 -8.874 1.00 96.06 299 LEU A CA 1
ATOM 2174 C C . LEU A 1 299 ? 1.897 -1.262 -10.062 1.00 96.06 299 LEU A C 1
ATOM 2176 O O . LEU A 1 299 ? 2.546 -2.287 -9.832 1.00 96.06 299 LEU A O 1
ATOM 2180 N N . PRO A 1 300 ? 1.661 -0.850 -11.319 1.00 94.88 300 PRO A N 1
ATOM 2181 C CA . PRO A 1 300 ? 2.260 -1.480 -12.487 1.00 94.88 300 PRO A CA 1
ATOM 2182 C C . PRO A 1 300 ? 3.788 -1.418 -12.442 1.00 94.88 300 PRO A C 1
ATOM 2184 O O . PRO A 1 300 ? 4.387 -0.382 -12.165 1.00 94.88 300 PRO A O 1
ATOM 2187 N N . LEU A 1 301 ? 4.409 -2.551 -12.750 1.00 87.94 301 LEU A N 1
ATOM 2188 C CA . LEU A 1 301 ? 5.829 -2.679 -13.019 1.00 87.94 301 LEU A CA 1
ATOM 2189 C C . LEU A 1 301 ? 6.025 -2.628 -14.530 1.00 87.94 301 LEU A C 1
ATOM 2191 O O . LEU A 1 301 ? 5.532 -3.484 -15.267 1.00 87.94 301 LEU A O 1
ATOM 2195 N N . GLY A 1 302 ? 6.781 -1.640 -14.977 1.00 85.56 302 GLY A N 1
ATOM 2196 C CA . GLY A 1 302 ? 7.071 -1.398 -16.373 1.00 85.56 302 GLY A CA 1
ATOM 2197 C C . GLY A 1 302 ? 6.099 -0.426 -17.020 1.00 85.56 302 GLY A C 1
ATOM 2198 O O . GLY A 1 302 ? 5.164 0.097 -16.406 1.00 85.56 302 GLY A O 1
ATOM 2199 N N . LEU A 1 303 ? 6.338 -0.233 -18.310 1.00 90.50 303 LEU A N 1
ATOM 2200 C CA . LEU A 1 303 ? 5.486 0.568 -19.165 1.00 90.50 303 LEU A CA 1
ATOM 2201 C C . LEU A 1 303 ? 4.173 -0.154 -19.435 1.00 90.50 303 LEU A C 1
ATOM 2203 O O . LEU A 1 303 ? 4.148 -1.340 -19.778 1.00 90.50 303 LEU A O 1
ATOM 2207 N N . LEU A 1 304 ? 3.076 0.587 -19.353 1.00 93.81 304 LEU A N 1
ATOM 2208 C CA . LEU A 1 304 ? 1.798 0.118 -19.855 1.00 93.81 304 LEU A CA 1
ATOM 2209 C C . LEU A 1 304 ? 1.818 0.128 -21.396 1.00 93.81 304 LEU A C 1
ATOM 2211 O O . LEU A 1 304 ? 2.372 1.046 -22.008 1.00 93.81 304 LEU A O 1
ATOM 2215 N N . PRO A 1 305 ? 1.211 -0.874 -22.057 1.00 91.69 305 PRO A N 1
ATOM 2216 C CA . PRO A 1 305 ? 1.146 -0.915 -23.515 1.00 91.69 305 PRO A CA 1
ATOM 2217 C C . PRO A 1 305 ? 0.352 0.276 -24.068 1.00 91.69 305 PRO A C 1
ATOM 2219 O O . PRO A 1 305 ? -0.618 0.703 -23.447 1.00 91.69 305 PRO A O 1
ATOM 2222 N N . GLN A 1 306 ? 0.728 0.800 -25.240 1.00 90.56 306 GLN A N 1
ATOM 2223 C CA . GLN A 1 306 ? 0.014 1.922 -25.871 1.00 90.56 306 GLN A CA 1
ATOM 2224 C C . GLN A 1 306 ? -1.319 1.489 -26.478 1.00 90.56 306 GLN A C 1
ATOM 2226 O O . GLN A 1 306 ? -1.415 0.394 -27.033 1.00 90.56 306 GLN A O 1
ATOM 2231 N N . SER A 1 307 ? -2.315 2.384 -26.452 1.00 90.81 307 SER A N 1
ATOM 2232 C CA . SER A 1 307 ? -3.641 2.159 -27.056 1.00 90.81 307 SER A CA 1
ATOM 2233 C C . SER A 1 307 ? -4.281 0.827 -26.644 1.00 90.81 307 SER A C 1
ATOM 2235 O O . SER A 1 307 ? -5.001 0.190 -27.414 1.00 90.81 307 SER A O 1
ATOM 2237 N N . ALA A 1 308 ? -3.985 0.373 -25.430 1.00 93.06 308 ALA A N 1
ATOM 2238 C CA . ALA A 1 308 ? -4.428 -0.915 -24.940 1.00 93.06 308 ALA A CA 1
ATOM 2239 C C . ALA A 1 308 ? -5.630 -0.731 -24.024 1.00 93.06 308 ALA A C 1
ATOM 2241 O O . ALA A 1 308 ? -5.702 0.229 -23.259 1.00 93.06 308 ALA A O 1
ATOM 2242 N N . LEU A 1 309 ? -6.560 -1.682 -24.080 1.00 96.69 309 LEU A N 1
ATOM 2243 C CA . LEU A 1 309 ? -7.580 -1.832 -23.052 1.00 96.69 309 LEU A CA 1
ATOM 2244 C C . LEU A 1 309 ? -6.962 -2.584 -21.875 1.00 96.69 309 LEU A C 1
ATOM 2246 O O . LEU A 1 309 ? -6.401 -3.662 -22.062 1.00 96.69 309 LEU A O 1
ATOM 2250 N N . LEU A 1 310 ? -7.082 -2.034 -20.675 1.00 97.81 310 LEU A N 1
ATOM 2251 C CA . LEU A 1 310 ? -6.672 -2.663 -19.431 1.00 97.81 310 LEU A CA 1
ATOM 2252 C C . LEU A 1 310 ? -7.875 -2.926 -18.535 1.00 97.81 310 LEU A C 1
ATOM 2254 O O . LEU A 1 310 ? -8.923 -2.289 -18.666 1.00 97.81 310 LEU A O 1
ATOM 2258 N N . ARG A 1 311 ? -7.712 -3.872 -17.610 1.00 97.69 311 ARG A N 1
ATOM 2259 C CA . ARG A 1 311 ? -8.693 -4.153 -16.566 1.00 97.69 311 ARG A CA 1
ATOM 2260 C C . ARG A 1 311 ? -8.052 -4.566 -15.251 1.00 97.69 311 ARG A C 1
ATOM 2262 O O . ARG A 1 311 ? -7.033 -5.255 -15.237 1.00 97.69 311 ARG A O 1
ATOM 2269 N N . VAL A 1 312 ? -8.730 -4.225 -14.166 1.00 98.38 312 VAL A N 1
ATOM 2270 C CA . VAL A 1 312 ? -8.489 -4.771 -12.830 1.00 98.38 312 VAL A CA 1
ATOM 2271 C C . VAL A 1 312 ? -9.287 -6.065 -12.664 1.00 98.38 312 VAL A C 1
ATOM 2273 O O . VAL A 1 312 ? -10.457 -6.134 -13.053 1.00 98.38 312 VAL A O 1
ATOM 2276 N N . VAL A 1 313 ? -8.664 -7.091 -12.085 1.00 98.50 313 VAL A N 1
ATOM 2277 C CA . VAL A 1 313 ? -9.302 -8.383 -11.802 1.00 98.50 313 VAL A CA 1
ATOM 2278 C C . VAL A 1 313 ? -9.102 -8.762 -10.344 1.00 98.50 313 VAL A C 1
ATOM 2280 O O . VAL A 1 313 ? -7.971 -8.856 -9.873 1.00 98.50 313 VAL A O 1
ATOM 2283 N N . ILE A 1 314 ? -10.200 -9.058 -9.654 1.00 98.56 314 ILE A N 1
ATOM 2284 C CA . ILE A 1 314 ? -10.185 -9.768 -8.375 1.00 98.56 314 ILE A CA 1
ATOM 2285 C C . ILE A 1 314 ? -10.498 -11.226 -8.683 1.00 98.56 314 ILE A C 1
ATOM 2287 O O . ILE A 1 314 ? -11.591 -11.544 -9.150 1.00 98.56 314 ILE A O 1
ATOM 2291 N N . THR A 1 315 ? -9.538 -12.116 -8.466 1.00 98.50 315 THR A N 1
ATOM 2292 C CA . THR A 1 315 ? -9.739 -13.541 -8.760 1.00 98.50 315 THR A CA 1
ATOM 2293 C C . THR A 1 315 ? -10.701 -14.196 -7.768 1.00 98.50 315 THR A C 1
ATOM 2295 O O . THR A 1 315 ? -10.836 -13.752 -6.626 1.00 98.50 315 THR A O 1
ATOM 2298 N N . SER A 1 316 ? -11.289 -15.331 -8.144 1.00 97.75 316 SER A N 1
ATOM 2299 C CA . SER A 1 316 ? -12.102 -16.164 -7.243 1.00 97.75 316 SER A CA 1
ATOM 2300 C C . SER A 1 316 ? -11.328 -16.725 -6.038 1.00 97.75 316 SER A C 1
ATOM 2302 O O . SER A 1 316 ? -11.916 -17.299 -5.127 1.00 97.75 316 SER A O 1
ATOM 2304 N N . SER A 1 317 ? -9.994 -16.639 -6.031 1.00 97.69 317 SER A N 1
ATOM 2305 C CA . SER A 1 317 ? -9.170 -17.050 -4.889 1.00 97.69 317 SER A CA 1
ATOM 2306 C C . SER A 1 317 ? -8.918 -15.929 -3.888 1.00 97.69 317 SER A C 1
ATOM 2308 O O . SER A 1 317 ? -8.376 -16.219 -2.829 1.00 97.69 317 SER A O 1
ATOM 2310 N N . PHE A 1 318 ? -9.269 -14.679 -4.199 1.00 98.38 318 PHE A N 1
ATOM 2311 C CA . PHE A 1 318 ? -9.128 -13.568 -3.263 1.00 98.38 318 PHE A CA 1
ATOM 2312 C C . PHE A 1 318 ? -10.124 -13.698 -2.104 1.00 98.38 318 PHE A C 1
ATOM 2314 O O . PHE A 1 318 ? -11.300 -14.002 -2.319 1.00 98.38 318 PHE A O 1
ATOM 2321 N N . GLU A 1 319 ? -9.622 -13.499 -0.888 1.00 97.06 319 GLU A N 1
ATOM 2322 C CA . GLU A 1 319 ? -10.322 -13.770 0.366 1.00 97.06 319 GLU A CA 1
ATOM 2323 C C . GLU A 1 319 ? -10.551 -12.491 1.171 1.00 97.06 319 GLU A C 1
ATOM 2325 O O . GLU A 1 319 ? -9.657 -11.640 1.270 1.00 97.06 319 GLU A O 1
ATOM 2330 N N . ASP A 1 320 ? -11.724 -12.395 1.796 1.00 96.62 320 ASP A N 1
ATOM 2331 C CA . ASP A 1 320 ? -11.947 -11.463 2.902 1.00 96.62 320 ASP A CA 1
ATOM 2332 C C . ASP A 1 320 ? -11.102 -11.851 4.138 1.00 96.62 320 ASP A C 1
ATOM 2334 O O . ASP A 1 320 ? -10.281 -12.775 4.111 1.00 96.62 320 ASP A O 1
ATOM 2338 N N . ILE A 1 321 ? -11.290 -11.143 5.251 1.00 95.56 321 ILE A N 1
ATOM 2339 C CA . ILE A 1 321 ? -10.520 -11.373 6.478 1.00 95.56 321 ILE A CA 1
ATOM 2340 C C . ILE A 1 321 ? -10.835 -12.703 7.191 1.00 95.56 321 ILE A C 1
ATOM 2342 O O . ILE A 1 321 ? -10.043 -13.139 8.028 1.00 95.56 321 ILE A O 1
ATOM 2346 N N . VAL A 1 322 ? -11.953 -13.371 6.882 1.00 95.38 322 VAL A N 1
ATOM 2347 C CA . VAL A 1 322 ? -12.349 -14.648 7.506 1.00 95.38 322 VAL A CA 1
ATOM 2348 C C . VAL A 1 322 ? -12.245 -15.859 6.567 1.00 95.38 322 VAL A C 1
ATOM 2350 O O . VAL A 1 322 ? -12.334 -16.992 7.046 1.00 95.38 322 VAL A O 1
ATOM 2353 N N . GLY A 1 323 ? -11.972 -15.646 5.279 1.00 95.06 323 GLY A N 1
ATOM 2354 C CA . GLY A 1 323 ? -11.765 -16.663 4.248 1.00 95.06 323 GLY A CA 1
ATOM 2355 C C . GLY A 1 323 ? -12.898 -16.821 3.220 1.00 95.06 323 GLY A C 1
ATOM 2356 O O . GLY A 1 323 ? -12.864 -17.789 2.454 1.00 95.06 323 GLY A O 1
ATOM 2357 N N . GLU A 1 324 ? -13.897 -15.934 3.176 1.00 95.88 324 GLU A N 1
ATOM 2358 C CA . GLU A 1 324 ? -14.948 -15.943 2.150 1.00 95.88 324 GLU A CA 1
ATOM 2359 C C . GLU A 1 324 ? -14.425 -15.457 0.791 1.00 95.88 324 GLU A C 1
ATOM 2361 O O . GLU A 1 324 ? -13.529 -14.617 0.700 1.00 95.88 324 GLU A O 1
ATOM 2366 N N . ARG A 1 325 ? -14.967 -16.024 -0.297 1.00 96.88 325 ARG A N 1
ATOM 2367 C CA . ARG A 1 325 ? -14.414 -15.897 -1.656 1.00 96.88 325 ARG A CA 1
ATOM 2368 C C . ARG A 1 325 ? -15.484 -15.737 -2.716 1.00 96.88 325 ARG A C 1
ATOM 2370 O O . ARG A 1 325 ? -16.567 -16.319 -2.623 1.00 96.88 325 ARG A O 1
ATOM 2377 N N . ASN A 1 326 ? -15.138 -15.009 -3.773 1.00 96.62 326 ASN A N 1
ATOM 2378 C CA . ASN A 1 326 ? -15.970 -14.928 -4.965 1.00 96.62 326 ASN A CA 1
ATOM 2379 C C . ASN A 1 326 ? -16.016 -16.286 -5.687 1.00 96.62 326 ASN A C 1
ATOM 2381 O O . ASN A 1 326 ? -15.015 -16.990 -5.778 1.00 96.62 326 ASN A O 1
ATOM 2385 N N . LEU A 1 327 ? -17.176 -16.647 -6.247 1.00 96.62 327 LEU A N 1
ATOM 2386 C CA . LEU A 1 327 ? -17.322 -17.885 -7.032 1.00 96.62 327 LEU A CA 1
ATOM 2387 C C . LEU A 1 327 ? -16.634 -17.807 -8.402 1.00 96.62 327 LEU A C 1
ATOM 2389 O O . LEU A 1 327 ? -16.261 -18.833 -8.965 1.00 96.62 327 LEU A O 1
ATOM 2393 N N . LEU A 1 328 ? -16.517 -16.597 -8.948 1.00 97.62 328 LEU A N 1
ATOM 2394 C CA . LEU A 1 328 ? -15.925 -16.285 -10.245 1.00 97.62 328 LEU A CA 1
ATOM 2395 C C . LEU A 1 328 ? -15.053 -15.037 -10.108 1.00 97.62 328 LEU A C 1
ATOM 2397 O O . LEU A 1 328 ? -15.240 -14.249 -9.182 1.00 97.62 328 LEU A O 1
ATOM 2401 N N . ASP A 1 329 ? -14.148 -14.838 -11.059 1.00 97.88 329 ASP A N 1
ATOM 2402 C CA . ASP A 1 329 ? -13.355 -13.614 -11.133 1.00 97.88 329 ASP A CA 1
ATOM 2403 C C . ASP A 1 329 ? -14.251 -12.383 -11.349 1.00 97.88 329 ASP A C 1
ATOM 2405 O O . ASP A 1 329 ? -15.127 -12.367 -12.219 1.00 97.88 329 ASP A O 1
ATOM 2409 N N . VAL A 1 330 ? -13.987 -11.320 -10.593 1.00 97.69 330 VAL A N 1
ATOM 2410 C CA . VAL A 1 330 ? -14.646 -10.017 -10.712 1.00 97.69 330 VAL A CA 1
ATOM 2411 C C . VAL A 1 330 ? -13.753 -9.114 -11.564 1.00 97.69 330 VAL A C 1
ATOM 2413 O O . VAL A 1 330 ? -12.684 -8.701 -11.12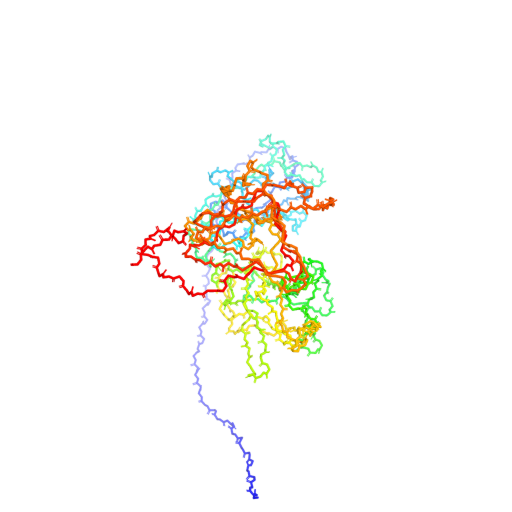5 1.00 97.69 330 VAL A O 1
ATOM 2416 N N . ASN A 1 331 ? -14.157 -8.837 -12.810 1.00 96.00 331 ASN A N 1
ATOM 2417 C CA . ASN A 1 331 ? -13.276 -8.232 -13.830 1.00 96.00 331 ASN A CA 1
ATOM 2418 C C . ASN A 1 331 ? -13.940 -7.177 -14.738 1.00 96.00 331 ASN A C 1
ATOM 2420 O O . ASN A 1 331 ? -13.376 -6.785 -15.764 1.00 96.00 331 ASN A O 1
ATOM 2424 N N . GLN A 1 332 ? -15.154 -6.738 -14.402 1.00 93.31 332 GLN A N 1
ATOM 2425 C CA . GLN A 1 332 ? -15.906 -5.769 -15.213 1.00 93.31 332 GLN A CA 1
ATOM 2426 C C . GLN A 1 332 ? -15.853 -4.340 -14.665 1.00 93.31 332 GLN A C 1
ATOM 2428 O O . GLN A 1 332 ? -16.181 -3.409 -15.389 1.00 93.31 332 GLN A O 1
ATOM 2433 N N . PHE A 1 333 ? -15.436 -4.169 -13.410 1.00 94.94 333 PHE A N 1
ATOM 2434 C CA . PHE A 1 333 ? -15.608 -2.919 -12.670 1.00 94.94 333 PHE A CA 1
ATOM 2435 C C . PHE A 1 333 ? -14.536 -1.858 -12.953 1.00 94.94 333 PHE A C 1
ATOM 2437 O O . PHE A 1 333 ? -14.825 -0.674 -12.853 1.00 94.94 333 PHE A O 1
ATOM 2444 N N . GLY A 1 334 ? -13.310 -2.273 -13.284 1.00 95.44 334 GLY A N 1
ATOM 2445 C CA . GLY A 1 334 ? -12.151 -1.383 -13.386 1.00 95.44 334 GLY A CA 1
ATOM 2446 C C . GLY A 1 334 ? -11.469 -1.468 -14.743 1.00 95.44 334 GLY A C 1
ATOM 2447 O O . GLY A 1 334 ? -10.337 -1.936 -14.814 1.00 95.44 334 GLY A O 1
ATOM 2448 N N . GLN A 1 335 ? -12.158 -1.094 -15.825 1.00 97.06 335 GLN A N 1
ATOM 2449 C CA . GLN A 1 335 ? -11.584 -1.071 -17.178 1.00 97.06 335 GLN A CA 1
ATOM 2450 C C . GLN A 1 335 ? -11.157 0.341 -17.574 1.00 97.06 335 GLN A C 1
ATOM 2452 O O . GLN A 1 335 ? -11.883 1.288 -17.296 1.00 97.06 335 GLN A O 1
ATOM 2457 N N . PHE A 1 336 ? -10.023 0.487 -18.258 1.00 97.12 336 PHE A N 1
ATOM 2458 C CA . PHE A 1 336 ? -9.525 1.774 -18.761 1.00 97.12 336 PHE A CA 1
ATOM 2459 C C . PHE A 1 336 ? -8.644 1.585 -19.997 1.00 97.12 336 PHE A C 1
ATOM 2461 O O . PHE A 1 336 ? -8.173 0.480 -20.258 1.00 97.12 336 PHE A O 1
ATOM 2468 N N . THR A 1 337 ? -8.405 2.647 -20.765 1.00 97.06 337 THR A N 1
ATOM 2469 C CA . THR A 1 337 ? -7.519 2.597 -21.940 1.00 97.06 337 THR A CA 1
ATOM 2470 C C . THR A 1 337 ? -6.345 3.553 -21.817 1.00 97.06 337 THR A C 1
ATOM 2472 O O . THR A 1 337 ? -6.516 4.696 -21.389 1.00 97.06 337 THR A O 1
ATOM 2475 N N . THR A 1 338 ? -5.168 3.111 -22.250 1.00 95.19 338 THR A N 1
ATOM 2476 C CA . THR A 1 338 ? -3.966 3.949 -22.326 1.00 95.19 338 THR A CA 1
ATOM 2477 C C . THR A 1 338 ? -3.928 4.799 -23.591 1.00 95.19 338 THR A C 1
ATOM 2479 O O . THR A 1 338 ? -4.432 4.404 -24.647 1.00 95.19 338 THR A O 1
ATOM 2482 N N . LYS A 1 339 ? -3.288 5.967 -23.504 1.00 92.12 339 LYS A N 1
ATOM 2483 C CA . LYS A 1 339 ? -3.062 6.857 -24.650 1.00 92.12 339 LYS A CA 1
ATOM 2484 C C . LYS A 1 339 ? -1.979 6.329 -25.595 1.00 92.12 339 LYS A C 1
ATOM 2486 O O . LYS A 1 339 ? -1.226 5.413 -25.269 1.00 92.12 339 LYS A O 1
ATOM 2491 N N . ILE A 1 340 ? -1.884 6.943 -26.771 1.00 88.00 340 ILE A N 1
ATOM 2492 C CA . ILE A 1 340 ? -0.718 6.823 -27.655 1.00 88.00 340 ILE A CA 1
ATOM 2493 C C . ILE A 1 340 ? 0.226 7.985 -27.343 1.00 88.00 340 ILE A C 1
ATOM 2495 O O . ILE A 1 340 ? -0.211 9.134 -27.255 1.00 88.00 340 ILE A O 1
ATOM 2499 N N . VAL A 1 341 ? 1.515 7.695 -27.197 1.00 85.19 341 VAL A N 1
ATOM 2500 C CA . VAL A 1 341 ? 2.580 8.687 -27.033 1.00 85.19 341 VAL A CA 1
ATOM 2501 C C . VAL A 1 341 ? 3.526 8.578 -28.222 1.00 85.19 341 VAL A C 1
ATOM 2503 O O . VAL A 1 341 ? 3.961 7.491 -28.594 1.00 85.19 341 VAL A O 1
ATOM 2506 N N . SER A 1 342 ? 3.826 9.723 -28.835 1.00 82.31 342 SER A N 1
ATOM 2507 C CA . SER A 1 342 ? 4.813 9.812 -29.907 1.00 82.31 342 SER A CA 1
ATOM 2508 C C . SER A 1 342 ? 6.115 10.361 -29.341 1.00 82.31 342 SER A C 1
ATOM 2510 O O . SER A 1 342 ? 6.154 11.509 -28.910 1.00 82.31 342 SER A O 1
ATOM 2512 N N . PHE A 1 343 ? 7.174 9.567 -29.419 1.00 80.38 343 PHE A N 1
ATOM 2513 C CA . PHE A 1 343 ? 8.554 9.926 -29.131 1.00 80.38 343 PHE A CA 1
ATOM 2514 C C . PHE A 1 343 ? 9.253 10.289 -30.451 1.00 80.38 343 PHE A C 1
ATOM 2516 O O . PHE A 1 343 ? 9.641 9.397 -31.208 1.00 80.38 343 PHE A O 1
ATOM 2523 N N . PRO A 1 344 ? 9.409 11.587 -30.790 1.00 81.62 344 PRO A N 1
ATOM 2524 C CA . PRO A 1 344 ? 9.901 12.010 -32.107 1.00 81.62 344 PRO A CA 1
ATOM 2525 C C . PRO A 1 344 ? 11.330 11.552 -32.426 1.00 81.62 344 PRO A C 1
ATOM 2527 O O . PRO A 1 344 ? 11.752 11.610 -33.577 1.00 81.62 344 PRO A O 1
ATOM 2530 N N . THR A 1 345 ? 12.078 11.132 -31.406 1.00 78.94 345 THR A N 1
ATOM 2531 C CA . THR A 1 345 ? 13.450 10.624 -31.497 1.00 78.94 345 THR A CA 1
ATOM 2532 C C . THR A 1 345 ? 13.530 9.143 -31.882 1.00 78.94 345 THR A C 1
ATOM 2534 O O . THR A 1 345 ? 14.612 8.682 -32.236 1.00 78.94 345 THR A O 1
ATOM 2537 N N . LEU A 1 346 ? 12.417 8.400 -31.844 1.00 76.62 346 LEU A N 1
ATOM 2538 C CA . LEU A 1 346 ? 12.350 6.981 -32.213 1.00 76.62 346 LEU A CA 1
ATOM 2539 C C . LEU A 1 346 ? 11.841 6.789 -33.647 1.00 76.62 346 LEU A C 1
ATOM 2541 O O . LEU A 1 346 ? 11.211 7.670 -34.235 1.00 76.62 346 LEU A O 1
ATOM 2545 N N . THR A 1 347 ? 12.113 5.624 -34.240 1.00 78.56 347 THR A N 1
ATOM 2546 C CA . THR A 1 347 ? 11.593 5.242 -35.563 1.00 78.56 347 THR A CA 1
ATOM 2547 C C . THR A 1 347 ? 11.130 3.777 -35.556 1.00 78.56 347 THR A C 1
ATOM 2549 O O . THR A 1 347 ? 11.989 2.897 -35.611 1.00 78.56 347 THR A O 1
ATOM 2552 N N . PRO A 1 348 ? 9.805 3.511 -35.587 1.00 81.25 348 PRO A N 1
ATOM 2553 C CA . PRO A 1 348 ? 8.715 4.492 -35.625 1.00 81.25 348 PRO A CA 1
ATOM 2554 C C . PRO A 1 348 ? 8.600 5.302 -34.324 1.00 81.25 348 PRO A C 1
ATOM 2556 O O . PRO A 1 348 ? 8.938 4.830 -33.246 1.00 81.25 348 PRO A O 1
ATOM 2559 N N . SER A 1 349 ? 8.084 6.532 -34.411 1.00 78.62 349 SER A N 1
ATOM 2560 C CA . SER A 1 349 ? 7.955 7.419 -33.242 1.00 78.62 349 SER A CA 1
ATOM 2561 C C . SER A 1 349 ? 6.962 6.909 -32.192 1.00 78.62 349 SER A C 1
ATOM 2563 O O . SER A 1 349 ? 6.874 7.460 -31.105 1.00 78.62 349 SER A O 1
ATOM 2565 N N . THR A 1 350 ? 6.197 5.868 -32.506 1.00 76.62 350 THR A N 1
ATOM 2566 C CA . THR A 1 350 ? 5.277 5.185 -31.590 1.00 76.62 350 THR A CA 1
ATOM 2567 C C . THR A 1 350 ? 5.915 3.986 -30.893 1.00 76.62 350 THR A C 1
ATOM 2569 O O . THR A 1 350 ? 5.208 3.260 -30.198 1.00 76.62 350 THR A O 1
ATOM 2572 N N . ASP A 1 351 ? 7.205 3.721 -31.103 1.00 77.50 351 ASP A N 1
ATOM 2573 C CA . ASP A 1 351 ? 7.885 2.678 -30.342 1.00 77.50 351 ASP A CA 1
ATOM 2574 C C . ASP A 1 351 ? 7.844 3.013 -28.850 1.00 77.50 351 ASP A C 1
ATOM 2576 O O . ASP A 1 351 ? 8.007 4.160 -28.434 1.00 77.50 351 ASP A O 1
ATOM 2580 N N . LEU A 1 352 ? 7.572 1.991 -28.040 1.00 76.12 352 LEU A N 1
ATOM 2581 C CA . LEU A 1 352 ? 7.642 2.099 -26.591 1.00 76.12 352 LEU A CA 1
ATOM 2582 C C . LEU A 1 352 ? 9.111 2.124 -26.185 1.00 76.12 352 LEU A C 1
ATOM 2584 O O . LEU A 1 352 ? 9.803 1.114 -26.299 1.00 76.12 352 LEU A O 1
ATOM 2588 N N . ALA A 1 353 ? 9.563 3.265 -25.685 1.00 71.19 353 ALA A N 1
ATOM 2589 C CA . ALA A 1 353 ? 10.812 3.365 -24.959 1.00 71.19 353 ALA A CA 1
ATOM 2590 C C . ALA A 1 353 ? 10.594 4.194 -23.698 1.00 71.19 353 ALA A C 1
ATOM 2592 O O . ALA A 1 353 ? 9.673 5.006 -23.618 1.00 71.19 353 ALA A O 1
ATOM 2593 N N . ASP A 1 354 ? 11.467 3.969 -22.734 1.00 72.19 354 ASP A N 1
ATOM 2594 C CA . ASP A 1 354 ? 11.595 4.773 -21.534 1.00 72.19 354 ASP A CA 1
ATOM 2595 C C . ASP A 1 354 ? 13.063 4.783 -21.126 1.00 72.19 354 ASP A C 1
ATOM 2597 O O . ASP A 1 354 ? 13.859 3.959 -21.590 1.00 72.19 354 ASP A O 1
ATOM 2601 N N . GLU A 1 355 ? 13.420 5.746 -20.295 1.00 72.38 355 GLU A N 1
ATOM 2602 C CA . GLU A 1 355 ? 14.767 5.913 -19.785 1.00 72.38 355 GLU A CA 1
ATOM 2603 C C . GLU A 1 355 ? 14.861 5.304 -18.385 1.00 72.38 355 GLU A C 1
ATOM 2605 O O . GLU A 1 355 ? 14.045 5.572 -17.505 1.00 72.38 355 GLU A O 1
ATOM 2610 N N . VAL A 1 356 ? 15.894 4.490 -18.169 1.00 69.06 356 VAL A N 1
ATOM 2611 C CA . VAL A 1 356 ? 16.333 4.146 -16.817 1.00 69.06 356 VAL A CA 1
ATOM 2612 C C . VAL A 1 356 ? 17.297 5.241 -16.383 1.00 69.06 356 VAL A C 1
ATOM 2614 O O . VAL A 1 356 ? 18.434 5.286 -16.854 1.00 69.06 356 VAL A O 1
ATOM 2617 N N . PHE A 1 357 ? 16.827 6.129 -15.512 1.00 73.00 357 PHE A N 1
ATOM 2618 C CA . PHE A 1 357 ? 17.614 7.233 -14.977 1.00 73.00 357 PHE A CA 1
ATOM 2619 C C . PHE A 1 357 ? 17.956 6.983 -13.503 1.00 73.00 357 PHE A C 1
ATOM 2621 O O . PHE A 1 357 ? 17.073 6.741 -12.685 1.00 73.00 357 PHE A O 1
ATOM 2628 N N . GLU A 1 358 ? 19.241 7.067 -13.163 1.00 78.62 358 GLU A N 1
ATOM 2629 C CA . GLU A 1 358 ? 19.740 7.049 -11.786 1.00 78.62 358 GLU A CA 1
ATOM 2630 C C . GLU A 1 358 ? 20.503 8.352 -11.549 1.00 78.62 358 GLU A C 1
ATOM 2632 O O . GLU A 1 358 ? 21.552 8.588 -12.152 1.00 78.62 358 GLU A O 1
ATOM 2637 N N . SER A 1 359 ? 19.970 9.209 -10.677 1.00 81.06 359 SER A N 1
ATOM 2638 C CA . SER A 1 359 ? 20.624 10.472 -10.320 1.00 81.06 359 SER A CA 1
ATOM 2639 C C . SER A 1 359 ? 21.766 10.285 -9.321 1.00 81.06 359 SER A C 1
ATOM 2641 O O . SER A 1 359 ? 22.569 11.196 -9.117 1.00 81.06 359 SER A O 1
ATOM 2643 N N . PHE A 1 360 ? 21.849 9.111 -8.691 1.00 87.44 360 PHE A N 1
ATOM 2644 C CA . PHE A 1 360 ? 22.735 8.785 -7.583 1.00 87.44 360 PHE A CA 1
ATOM 2645 C C . PHE A 1 360 ? 22.509 9.672 -6.357 1.00 87.44 360 PHE A C 1
ATOM 2647 O O . PHE A 1 360 ? 23.403 9.797 -5.525 1.00 87.44 360 PHE A O 1
ATOM 2654 N N . ASP A 1 361 ? 21.343 10.305 -6.207 1.00 86.75 361 ASP A N 1
ATOM 2655 C CA . ASP A 1 361 ? 21.017 11.098 -5.013 1.00 86.75 361 ASP A CA 1
ATOM 2656 C C . ASP A 1 361 ? 20.820 10.208 -3.782 1.00 86.75 361 ASP A C 1
ATOM 2658 O O . ASP A 1 361 ? 21.221 10.569 -2.671 1.00 86.75 361 ASP A O 1
ATOM 2662 N N . LEU A 1 362 ? 20.267 9.011 -3.993 1.00 83.88 362 LEU A N 1
ATOM 2663 C CA . LEU A 1 362 ? 19.888 8.059 -2.956 1.00 83.88 362 LEU A CA 1
ATOM 2664 C C . LEU A 1 362 ? 20.820 6.838 -2.978 1.00 83.88 362 LEU A C 1
ATOM 2666 O O . LEU A 1 362 ? 21.065 6.246 -4.026 1.00 83.88 362 LEU A O 1
ATOM 2670 N N . GLY A 1 363 ? 21.341 6.453 -1.811 1.00 83.75 363 GLY A N 1
ATOM 2671 C CA . GLY A 1 363 ? 22.146 5.233 -1.653 1.00 83.75 363 GLY A CA 1
ATOM 2672 C C . GLY A 1 363 ? 21.307 3.989 -1.335 1.00 83.75 363 GLY A C 1
ATOM 2673 O O . GLY A 1 363 ? 20.095 4.084 -1.144 1.00 83.75 363 GLY A O 1
ATOM 2674 N N . ALA A 1 364 ? 21.990 2.852 -1.175 1.00 81.19 364 ALA A N 1
ATOM 2675 C CA . ALA A 1 364 ? 21.477 1.500 -0.903 1.00 81.19 364 ALA A CA 1
ATOM 2676 C C . ALA A 1 364 ? 20.309 1.365 0.085 1.00 81.19 364 ALA A C 1
ATOM 2678 O O . ALA A 1 364 ? 19.527 0.425 -0.004 1.00 81.19 364 ALA A O 1
ATOM 2679 N N . ALA A 1 365 ? 20.210 2.253 1.074 1.00 79.75 365 ALA A N 1
ATOM 2680 C CA . ALA A 1 365 ? 19.148 2.189 2.075 1.00 79.75 365 ALA A CA 1
ATOM 2681 C C . ALA A 1 365 ? 17.777 2.639 1.534 1.00 79.75 365 ALA A C 1
ATOM 2683 O O . ALA A 1 365 ? 16.763 2.417 2.194 1.00 79.75 365 ALA A O 1
ATOM 2684 N N . SER A 1 366 ? 17.737 3.302 0.374 1.00 78.38 366 SER A N 1
ATOM 2685 C CA . SER A 1 366 ? 16.499 3.786 -0.230 1.00 78.38 366 SER A CA 1
ATOM 2686 C C . SER 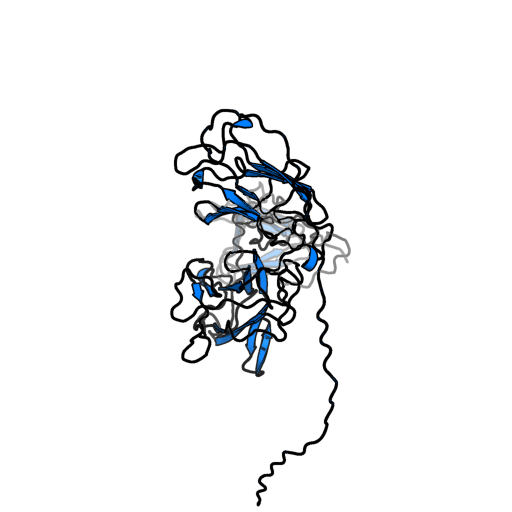A 1 366 ? 15.907 2.753 -1.192 1.00 78.38 366 SER A C 1
ATOM 2688 O O . SER A 1 366 ? 16.606 2.326 -2.109 1.00 78.38 366 SER A O 1
ATOM 2690 N N . PRO A 1 367 ? 14.606 2.430 -1.089 1.00 67.75 367 PRO A N 1
ATOM 2691 C CA . PRO A 1 367 ? 13.921 1.562 -2.051 1.00 67.75 367 PRO A CA 1
ATOM 2692 C C . PRO A 1 367 ? 13.780 2.186 -3.452 1.00 67.75 367 PRO A C 1
ATOM 2694 O O . PRO A 1 367 ? 13.371 1.500 -4.381 1.00 67.75 367 PRO A O 1
ATOM 2697 N N . GLN A 1 368 ? 14.094 3.477 -3.604 1.00 70.25 368 GLN A N 1
ATOM 2698 C CA . GLN A 1 368 ? 14.136 4.177 -4.893 1.00 70.25 368 GLN A CA 1
ATOM 2699 C C . GLN A 1 368 ? 15.539 4.194 -5.524 1.00 70.25 368 GLN A C 1
ATOM 2701 O O . GLN A 1 368 ? 15.690 4.702 -6.628 1.00 70.25 368 GLN A O 1
ATOM 2706 N N . SER A 1 369 ? 16.565 3.691 -4.828 1.00 81.94 369 SER A N 1
ATOM 2707 C CA . SER A 1 369 ? 17.917 3.564 -5.381 1.00 81.94 369 SER A CA 1
ATOM 2708 C C . SER A 1 369 ? 17.993 2.340 -6.290 1.00 81.94 369 SER A C 1
ATOM 2710 O O . SER A 1 369 ? 17.499 1.273 -5.926 1.00 81.94 369 SER A O 1
ATOM 2712 N N . LEU A 1 370 ? 18.660 2.465 -7.438 1.00 85.12 370 LEU A N 1
ATOM 2713 C CA . LEU A 1 370 ? 18.985 1.331 -8.305 1.00 85.12 370 LEU A CA 1
ATOM 2714 C C . LEU A 1 370 ? 20.296 0.637 -7.893 1.00 85.12 370 LEU A C 1
ATOM 2716 O O . LEU A 1 370 ? 20.813 -0.188 -8.647 1.00 85.12 370 LEU A O 1
ATOM 2720 N N . GLN A 1 371 ? 20.849 0.955 -6.712 1.00 87.00 371 GLN A N 1
ATOM 2721 C CA . GLN A 1 371 ? 22.046 0.292 -6.202 1.00 87.00 371 GLN A CA 1
ATOM 2722 C C . GLN A 1 371 ? 21.773 -1.192 -5.926 1.00 87.00 371 GLN A C 1
ATOM 2724 O O . GLN A 1 371 ? 21.045 -1.546 -4.996 1.00 87.00 371 GLN A O 1
ATOM 2729 N N . ASP A 1 372 ? 22.435 -2.068 -6.680 1.00 83.06 372 ASP A N 1
ATOM 2730 C CA . ASP A 1 372 ? 22.481 -3.498 -6.384 1.00 83.06 372 ASP A CA 1
ATOM 2731 C C . ASP A 1 372 ? 23.476 -3.763 -5.246 1.00 83.06 372 ASP A C 1
ATOM 2733 O O . ASP A 1 372 ? 24.687 -3.621 -5.411 1.00 83.06 372 ASP A O 1
ATOM 2737 N N . THR A 1 373 ? 22.955 -4.131 -4.076 1.00 82.75 373 THR A N 1
ATOM 2738 C CA . THR A 1 373 ? 23.747 -4.498 -2.888 1.00 82.75 373 THR A CA 1
ATOM 2739 C C . THR A 1 373 ? 23.922 -6.007 -2.717 1.00 82.75 373 THR A C 1
ATOM 2741 O O . THR A 1 373 ? 24.565 -6.453 -1.768 1.00 82.75 373 THR A O 1
ATOM 2744 N N . GLY A 1 374 ? 23.316 -6.809 -3.596 1.00 77.50 374 GLY A N 1
ATOM 2745 C CA . GLY A 1 374 ? 23.385 -8.268 -3.558 1.00 77.50 374 GLY A CA 1
ATOM 2746 C C . GLY A 1 374 ? 24.476 -8.844 -4.458 1.00 77.50 374 GLY A C 1
ATOM 2747 O O . GLY A 1 374 ? 24.884 -9.993 -4.266 1.00 77.50 374 GLY A O 1
ATOM 2748 N N . ALA A 1 375 ? 24.950 -8.072 -5.436 1.00 76.44 375 ALA A N 1
ATOM 2749 C CA . ALA A 1 375 ? 26.031 -8.479 -6.316 1.00 76.44 375 ALA A CA 1
ATOM 2750 C C . ALA A 1 375 ? 27.364 -8.583 -5.557 1.00 76.44 375 ALA A C 1
ATOM 2752 O O . ALA A 1 375 ? 27.879 -7.614 -5.006 1.00 76.44 375 ALA A O 1
ATOM 2753 N N . ALA A 1 376 ? 27.949 -9.781 -5.549 1.00 74.00 376 ALA A N 1
ATOM 2754 C CA . ALA A 1 376 ? 29.269 -10.006 -4.977 1.00 74.00 376 ALA A CA 1
ATOM 2755 C C . ALA A 1 376 ? 30.352 -9.665 -6.011 1.00 74.00 376 ALA A C 1
ATOM 2757 O O . ALA A 1 376 ? 30.539 -10.402 -6.981 1.00 74.00 376 ALA A O 1
ATOM 2758 N N . PHE A 1 377 ? 31.082 -8.576 -5.780 1.00 73.62 377 PHE A N 1
ATOM 2759 C CA . PHE A 1 377 ? 32.266 -8.210 -6.558 1.00 73.62 377 PHE A CA 1
ATOM 2760 C C . PHE A 1 377 ? 33.548 -8.504 -5.770 1.00 73.62 377 PHE A C 1
ATOM 2762 O O . PHE A 1 377 ? 33.553 -8.494 -4.537 1.00 73.62 377 PHE A O 1
ATOM 2769 N N . ALA A 1 378 ? 34.641 -8.805 -6.478 1.00 74.00 378 ALA A N 1
ATOM 2770 C CA . ALA A 1 378 ? 35.960 -8.956 -5.856 1.00 74.00 378 ALA A CA 1
ATOM 2771 C C . ALA A 1 378 ? 36.600 -7.585 -5.565 1.00 74.00 378 ALA A C 1
ATOM 2773 O O . ALA A 1 378 ? 37.473 -7.457 -4.704 1.00 74.00 378 ALA A O 1
ATOM 2774 N N . GLU A 1 379 ? 36.158 -6.563 -6.290 1.00 73.00 379 GLU A N 1
ATOM 2775 C CA . GLU A 1 379 ? 36.583 -5.178 -6.203 1.00 73.00 379 GLU A CA 1
ATOM 2776 C C . GLU A 1 379 ? 35.786 -4.403 -5.138 1.00 73.00 379 GLU A C 1
ATOM 2778 O O . GLU A 1 379 ? 34.637 -4.744 -4.847 1.00 73.00 379 GLU A O 1
ATOM 2783 N N . PRO A 1 380 ? 36.350 -3.322 -4.563 1.00 76.94 380 PRO A N 1
ATOM 2784 C CA . PRO A 1 380 ? 35.600 -2.447 -3.669 1.00 76.94 380 PRO A CA 1
ATOM 2785 C C . PRO A 1 380 ? 34.399 -1.814 -4.384 1.00 76.94 380 PRO A C 1
ATOM 2787 O O . PRO A 1 380 ? 34.565 -1.182 -5.430 1.00 76.94 380 PRO A O 1
ATOM 2790 N N . GLU A 1 381 ? 33.212 -1.930 -3.785 1.00 80.12 381 GLU A N 1
ATOM 2791 C CA . GLU A 1 381 ? 31.986 -1.302 -4.286 1.00 80.12 381 GLU A CA 1
ATOM 2792 C C . GLU A 1 381 ? 32.163 0.209 -4.471 1.00 80.12 381 GLU A C 1
ATOM 2794 O O . GLU A 1 381 ? 32.788 0.889 -3.654 1.00 80.12 381 GLU A O 1
ATOM 2799 N N . ALA A 1 382 ? 31.590 0.764 -5.538 1.00 83.88 382 ALA A N 1
ATOM 2800 C CA . ALA A 1 382 ? 31.554 2.208 -5.710 1.00 83.88 382 ALA A CA 1
ATOM 2801 C C . ALA A 1 382 ? 30.717 2.864 -4.596 1.00 83.88 382 ALA A C 1
ATOM 2803 O O . ALA A 1 382 ? 29.676 2.362 -4.178 1.00 83.88 382 ALA A O 1
ATOM 2804 N N . LYS A 1 383 ? 31.146 4.041 -4.140 1.00 87.25 383 LYS A N 1
ATOM 2805 C CA . LYS A 1 383 ? 30.333 4.935 -3.316 1.00 87.25 383 LYS A CA 1
ATOM 2806 C C . LYS A 1 383 ? 29.181 5.466 -4.168 1.00 87.25 383 LYS A C 1
ATOM 2808 O O . LYS A 1 383 ? 29.407 6.272 -5.075 1.00 87.25 383 LYS A O 1
ATOM 2813 N N . TRP A 1 384 ? 27.979 5.023 -3.830 1.00 90.88 384 TRP A N 1
ATOM 2814 C CA . TRP A 1 384 ? 26.711 5.376 -4.460 1.00 90.88 384 TRP A CA 1
ATOM 2815 C C . TRP A 1 384 ? 25.918 6.308 -3.536 1.00 90.88 384 TRP A C 1
ATOM 2817 O O . TRP A 1 384 ? 25.770 6.017 -2.346 1.00 90.88 384 TRP A O 1
ATOM 2827 N N . GLY A 1 385 ? 25.430 7.436 -4.050 1.00 89.12 385 GLY A N 1
ATOM 2828 C CA . GLY A 1 385 ? 24.659 8.406 -3.265 1.00 89.12 385 GLY A CA 1
ATOM 2829 C C . GLY A 1 385 ? 25.236 9.826 -3.302 1.00 89.12 385 GLY A C 1
ATOM 2830 O O . GLY A 1 385 ? 26.387 10.049 -3.685 1.00 89.12 385 GLY A O 1
ATOM 2831 N N . ASN A 1 386 ? 24.461 10.796 -2.805 1.00 86.19 386 ASN A N 1
ATOM 2832 C CA . ASN A 1 386 ? 24.815 12.225 -2.784 1.00 86.19 386 ASN A CA 1
ATOM 2833 C C . ASN A 1 386 ? 25.033 12.842 -4.181 1.00 86.19 386 ASN A C 1
ATOM 2835 O O . ASN A 1 386 ? 25.935 13.664 -4.368 1.00 86.19 386 ASN A O 1
ATOM 2839 N N . GLY A 1 387 ? 24.241 12.414 -5.158 1.00 87.31 387 GLY A N 1
ATOM 2840 C CA . GLY A 1 387 ? 24.232 12.923 -6.528 1.00 87.31 387 GLY A CA 1
ATOM 2841 C C . GLY A 1 387 ? 25.431 12.469 -7.357 1.00 87.31 387 GLY A C 1
ATOM 2842 O O . GLY A 1 387 ? 25.783 13.118 -8.342 1.00 87.31 387 GLY A O 1
ATOM 2843 N N . LYS A 1 388 ? 26.138 11.412 -6.934 1.00 83.75 388 LYS A N 1
ATOM 2844 C CA . LYS A 1 388 ? 27.280 10.876 -7.682 1.00 83.75 388 LYS A CA 1
ATOM 2845 C C . LYS A 1 388 ? 27.500 9.382 -7.475 1.00 83.75 388 LYS A C 1
ATOM 2847 O O . LYS A 1 388 ? 27.276 8.837 -6.396 1.00 83.75 388 LYS A O 1
ATOM 2852 N N . LEU A 1 389 ? 28.099 8.771 -8.490 1.00 87.25 389 LEU A N 1
ATOM 2853 C CA . LEU A 1 389 ? 28.801 7.499 -8.391 1.00 87.25 389 LEU A CA 1
ATOM 2854 C C . LEU A 1 389 ? 30.307 7.786 -8.324 1.00 87.25 389 LEU A C 1
ATOM 2856 O O . LEU A 1 389 ? 30.851 8.478 -9.184 1.00 87.25 389 LEU A O 1
ATOM 2860 N N . SER A 1 390 ? 30.995 7.309 -7.286 1.00 84.12 390 SER A N 1
ATOM 2861 C CA . SER A 1 390 ? 32.441 7.531 -7.125 1.00 84.12 390 SER A CA 1
ATOM 2862 C C . SER A 1 390 ? 33.163 6.281 -6.624 1.00 84.12 390 SER A C 1
ATOM 2864 O O . SER A 1 390 ? 32.560 5.481 -5.922 1.00 84.12 390 SER A O 1
ATOM 2866 N N . PRO A 1 391 ? 34.447 6.077 -6.946 1.00 79.56 391 PRO A N 1
ATOM 2867 C CA . PRO A 1 391 ? 35.188 4.917 -6.456 1.00 79.56 391 PRO A CA 1
ATOM 2868 C C . PRO A 1 391 ? 35.361 4.956 -4.929 1.00 79.56 391 PRO A C 1
ATOM 2870 O O . PRO A 1 391 ? 35.463 6.026 -4.319 1.00 79.56 391 PRO A O 1
ATOM 2873 N N . ALA A 1 392 ? 35.414 3.780 -4.297 1.00 82.19 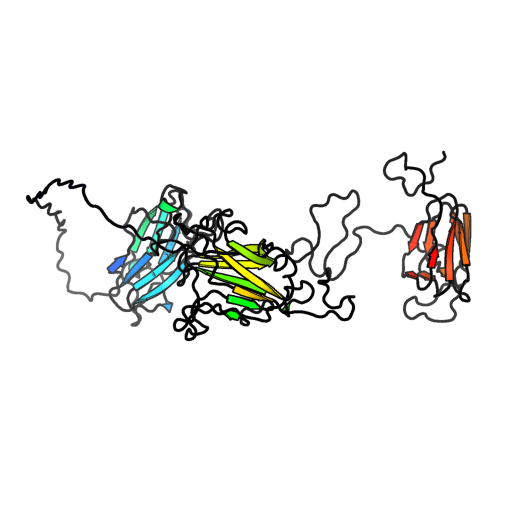392 ALA A N 1
ATOM 2874 C CA . ALA A 1 392 ? 35.691 3.652 -2.863 1.00 82.19 392 ALA A CA 1
ATOM 2875 C C . ALA A 1 392 ? 37.185 3.542 -2.513 1.00 82.19 392 ALA A C 1
ATOM 2877 O O . ALA A 1 392 ? 37.522 3.437 -1.335 1.00 82.19 392 ALA A O 1
ATOM 2878 N N . PHE A 1 393 ? 38.069 3.606 -3.506 1.00 77.06 393 PHE A N 1
ATOM 2879 C CA . PHE A 1 393 ? 39.519 3.524 -3.351 1.00 77.06 393 PHE A CA 1
ATOM 2880 C C . PHE A 1 393 ? 40.218 4.704 -4.034 1.00 77.06 393 PHE A C 1
ATOM 2882 O O . PHE A 1 393 ? 39.655 5.346 -4.923 1.00 77.06 393 PHE A O 1
ATOM 2889 N N . ASP A 1 394 ? 41.458 4.964 -3.625 1.00 69.81 394 ASP A N 1
ATOM 2890 C CA . ASP A 1 394 ? 42.317 5.966 -4.252 1.00 69.81 394 ASP A CA 1
ATOM 2891 C C . ASP A 1 394 ? 43.040 5.363 -5.464 1.00 69.81 394 ASP A C 1
ATOM 2893 O O . ASP A 1 394 ? 43.590 4.260 -5.398 1.00 69.81 394 ASP A O 1
ATOM 2897 N N . PHE A 1 395 ? 43.069 6.090 -6.580 1.00 67.31 395 PHE A N 1
ATOM 2898 C CA . PHE A 1 395 ? 43.863 5.689 -7.741 1.00 67.31 395 PHE A CA 1
ATOM 2899 C C . PHE A 1 395 ? 45.359 5.905 -7.476 1.00 67.31 395 PHE A C 1
ATOM 2901 O O . PHE A 1 395 ? 45.763 6.904 -6.888 1.00 67.31 395 PHE A O 1
ATOM 2908 N N . THR A 1 396 ? 46.205 4.997 -7.967 1.00 71.50 396 THR A N 1
ATOM 2909 C CA . THR A 1 396 ? 47.665 4.994 -7.738 1.00 71.50 396 THR A CA 1
ATOM 2910 C C . THR A 1 396 ? 48.458 5.965 -8.626 1.00 71.50 396 THR A C 1
ATOM 2912 O O . THR A 1 396 ? 49.687 5.899 -8.666 1.00 71.50 396 THR A O 1
ATOM 2915 N N . GLY A 1 397 ? 47.777 6.872 -9.334 1.00 76.38 397 GLY A N 1
ATOM 2916 C CA . GLY A 1 397 ? 48.415 7.844 -10.217 1.00 76.38 397 GLY A CA 1
ATOM 2917 C C . GLY A 1 397 ? 49.244 8.870 -9.448 1.00 76.38 397 GLY A C 1
ATOM 2918 O O . GLY A 1 397 ? 48.812 9.381 -8.418 1.00 76.38 397 GLY A O 1
ATOM 2919 N N . ASN A 1 398 ? 50.427 9.208 -9.962 1.00 85.94 398 ASN A N 1
ATOM 2920 C CA . ASN A 1 398 ? 51.320 10.184 -9.327 1.00 85.94 398 ASN A CA 1
ATOM 2921 C C . ASN A 1 398 ? 51.438 11.514 -10.086 1.00 85.94 398 ASN A C 1
ATOM 2923 O O . ASN A 1 398 ? 52.162 12.394 -9.633 1.00 85.94 398 ASN A O 1
ATOM 2927 N N . GLY A 1 399 ? 50.742 11.677 -11.217 1.00 85.62 399 GLY A N 1
ATOM 2928 C CA . GLY A 1 399 ? 50.795 12.889 -12.042 1.00 85.62 399 GLY A CA 1
ATOM 2929 C C . GLY A 1 399 ? 52.002 12.964 -12.985 1.00 85.62 399 GLY A C 1
ATOM 2930 O O . GLY A 1 399 ? 52.224 13.998 -13.612 1.00 85.62 399 GLY A O 1
ATOM 2931 N N . GLY A 1 400 ? 52.796 11.895 -13.070 1.00 87.25 400 GLY A N 1
ATOM 2932 C CA . GLY A 1 400 ? 53.971 11.781 -13.927 1.00 87.25 400 GLY A CA 1
ATOM 2933 C C . GLY A 1 400 ? 55.193 12.501 -13.365 1.00 87.25 400 GLY A C 1
ATOM 2934 O O . GLY A 1 400 ? 55.377 12.589 -12.151 1.00 87.25 400 GLY A O 1
ATOM 2935 N N . THR A 1 401 ? 56.063 13.005 -14.241 1.00 87.31 401 THR A N 1
ATOM 2936 C CA . THR A 1 401 ? 57.310 13.687 -13.852 1.00 87.31 401 THR A CA 1
ATOM 2937 C C . THR A 1 401 ? 57.041 14.865 -12.908 1.00 87.31 401 THR A C 1
ATOM 2939 O O . THR A 1 401 ? 56.404 15.848 -13.291 1.00 87.31 401 THR A O 1
ATOM 2942 N N . ASP A 1 402 ? 57.536 14.753 -11.669 1.00 86.38 402 ASP A N 1
ATOM 2943 C CA . ASP A 1 402 ? 57.308 15.674 -10.539 1.00 86.38 402 ASP A CA 1
ATOM 2944 C C . ASP A 1 402 ? 55.823 15.912 -10.188 1.00 86.38 402 ASP A C 1
ATOM 2946 O O . AS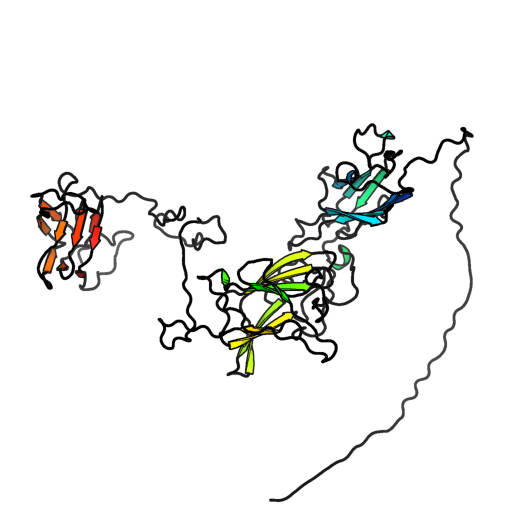P A 1 402 ? 55.474 16.932 -9.596 1.00 86.38 402 ASP A O 1
ATOM 2950 N N . GLY A 1 403 ? 54.935 15.000 -10.591 1.00 87.50 403 GLY A N 1
ATOM 2951 C CA . GLY A 1 403 ? 53.486 15.125 -10.422 1.00 87.50 403 GLY A CA 1
ATOM 2952 C C . GLY A 1 403 ? 52.822 16.224 -11.253 1.00 87.50 403 GLY A C 1
ATOM 2953 O O . GLY A 1 403 ? 51.700 16.629 -10.953 1.00 87.50 403 GLY A O 1
ATOM 2954 N N . ALA A 1 404 ? 53.506 16.722 -12.286 1.00 87.31 404 ALA A N 1
ATOM 2955 C CA . ALA A 1 404 ? 53.059 17.847 -13.106 1.00 87.31 404 ALA A CA 1
ATOM 2956 C C . ALA A 1 404 ? 53.179 17.580 -14.615 1.00 87.31 404 ALA A C 1
ATOM 2958 O O . ALA A 1 404 ? 53.297 18.519 -15.402 1.00 87.31 404 ALA A O 1
ATOM 2959 N N . PHE A 1 405 ? 53.194 16.314 -15.035 1.00 90.25 405 PHE A N 1
ATOM 2960 C CA . PHE A 1 405 ? 53.237 15.958 -16.447 1.00 90.25 405 PHE A CA 1
ATOM 2961 C C . PHE A 1 405 ? 51.840 16.066 -17.062 1.00 90.25 405 PHE A C 1
ATOM 2963 O O . PHE A 1 405 ? 50.950 15.286 -16.731 1.00 90.25 405 PHE A O 1
ATOM 2970 N N . ASP A 1 406 ? 51.651 17.020 -17.971 1.00 89.69 406 ASP A N 1
ATOM 2971 C CA . ASP A 1 406 ? 50.390 17.189 -18.691 1.00 89.69 406 ASP A CA 1
ATOM 2972 C C . ASP A 1 406 ? 50.537 16.735 -20.151 1.00 89.69 406 ASP A C 1
ATOM 2974 O O . ASP A 1 406 ? 51.443 17.179 -20.866 1.00 89.69 406 ASP A O 1
ATOM 2978 N N . LEU A 1 407 ? 49.637 15.868 -20.615 1.00 89.75 407 LEU A N 1
ATOM 2979 C CA . LEU A 1 407 ? 49.628 15.362 -21.985 1.00 89.75 407 LEU A CA 1
ATOM 2980 C C . LEU A 1 407 ? 48.635 16.152 -22.842 1.00 89.75 407 LEU A C 1
ATOM 2982 O O . LEU A 1 407 ? 47.434 16.114 -22.590 1.00 89.75 407 LEU A O 1
ATOM 2986 N N . LEU A 1 408 ? 49.127 16.830 -23.880 1.00 89.25 408 LEU A N 1
ATOM 2987 C CA . LEU A 1 408 ? 48.292 17.477 -24.895 1.00 89.25 408 LEU A CA 1
ATOM 2988 C C . LEU A 1 408 ? 48.579 16.854 -26.255 1.00 89.25 408 LEU A C 1
ATOM 2990 O O . LEU A 1 408 ? 49.700 16.958 -26.755 1.00 89.25 408 LEU A O 1
ATOM 2994 N N . LEU A 1 409 ? 47.561 16.250 -26.858 1.00 90.00 409 LEU A N 1
ATOM 2995 C CA . LEU A 1 409 ? 47.617 15.732 -28.219 1.00 90.00 409 LEU A CA 1
ATOM 2996 C C . LEU A 1 409 ? 46.777 16.633 -29.119 1.00 90.00 409 LEU A C 1
ATOM 2998 O O . LEU A 1 409 ? 45.550 16.622 -29.052 1.00 90.00 409 LEU A O 1
ATOM 3002 N N . THR A 1 410 ? 47.459 17.416 -29.951 1.00 88.50 410 THR A N 1
ATOM 3003 C CA . THR A 1 410 ? 46.851 18.417 -30.832 1.00 88.50 410 THR A CA 1
ATOM 3004 C C . THR A 1 410 ? 47.466 18.347 -32.228 1.00 88.50 410 THR A C 1
ATOM 3006 O O . THR A 1 410 ? 48.644 18.014 -32.385 1.00 88.50 410 THR A O 1
ATOM 3009 N N . GLY A 1 411 ? 46.669 18.634 -33.255 1.00 87.56 411 GLY A N 1
ATOM 3010 C CA . GLY A 1 411 ? 47.080 18.585 -34.655 1.00 87.56 411 GLY A CA 1
ATOM 3011 C C . GLY A 1 411 ? 45.889 18.703 -35.614 1.00 87.56 411 GLY A C 1
ATOM 3012 O O . GLY A 1 411 ? 44.744 18.717 -35.170 1.00 87.56 411 GLY A O 1
ATOM 3013 N N . PRO A 1 412 ? 46.125 18.807 -36.935 1.00 90.62 412 PRO A N 1
ATOM 3014 C CA . PRO A 1 412 ? 45.047 18.771 -37.925 1.00 90.62 412 PRO A CA 1
ATOM 3015 C C . PRO A 1 412 ? 44.273 17.442 -37.883 1.00 90.62 412 PRO A C 1
ATOM 3017 O O . PRO A 1 412 ? 44.809 16.417 -37.457 1.00 90.62 412 PRO A O 1
ATOM 3020 N N . ASN A 1 413 ? 43.035 17.441 -38.388 1.00 91.69 413 ASN A N 1
ATOM 3021 C CA . ASN A 1 413 ? 42.215 16.228 -38.490 1.00 91.69 413 ASN A CA 1
ATOM 3022 C C . ASN A 1 413 ? 42.985 15.079 -39.165 1.00 91.69 413 ASN A C 1
ATOM 3024 O O . ASN A 1 413 ? 43.556 15.254 -40.242 1.00 91.69 413 ASN A O 1
ATOM 3028 N N . GLY A 1 414 ? 42.972 13.904 -38.535 1.00 89.12 414 GLY A N 1
ATOM 3029 C CA . GLY A 1 414 ? 43.715 12.719 -38.964 1.00 89.12 414 GLY A CA 1
ATOM 3030 C C . GLY A 1 414 ? 45.131 12.612 -38.387 1.00 89.12 414 GLY A C 1
ATOM 3031 O O . GLY A 1 414 ? 45.853 11.684 -38.747 1.00 89.12 414 GLY A O 1
ATOM 3032 N N . THR A 1 415 ? 45.548 13.524 -37.501 1.00 94.50 415 THR A N 1
ATOM 3033 C CA . THR A 1 415 ? 46.834 13.403 -36.793 1.00 94.50 415 THR A CA 1
ATOM 3034 C C . THR A 1 415 ? 46.825 12.177 -35.886 1.00 94.50 415 THR A C 1
ATOM 3036 O O . THR A 1 415 ? 45.902 11.997 -35.094 1.00 94.50 415 THR A O 1
ATOM 3039 N N . GLN A 1 416 ? 47.877 11.361 -35.960 1.00 92.50 416 GLN A N 1
ATOM 3040 C CA . GLN A 1 416 ? 48.032 10.172 -35.126 1.00 92.50 416 GLN A CA 1
ATOM 3041 C C . GLN A 1 416 ? 49.277 10.270 -34.243 1.00 92.50 416 GLN A C 1
ATOM 3043 O O . GLN A 1 416 ? 50.383 10.503 -34.732 1.00 92.50 416 GLN A O 1
ATOM 3048 N N . PHE A 1 417 ? 49.098 10.028 -32.949 1.00 91.75 417 PHE A N 1
ATOM 3049 C CA . PHE A 1 417 ? 50.167 9.838 -31.975 1.00 91.75 417 PHE A CA 1
ATOM 3050 C C . PHE A 1 417 ? 50.216 8.368 -31.578 1.00 91.75 417 PHE A C 1
ATOM 3052 O O . PHE A 1 417 ? 49.182 7.759 -31.335 1.00 91.75 417 PHE A O 1
ATOM 3059 N N . SER A 1 418 ? 51.409 7.785 -31.505 1.00 90.44 418 SER A N 1
ATOM 3060 C CA . SER A 1 418 ? 51.571 6.414 -31.014 1.00 90.44 418 SER A CA 1
ATOM 3061 C C . SER A 1 418 ? 51.824 6.410 -29.510 1.00 90.44 418 SER A C 1
ATOM 3063 O O . SER A 1 418 ? 52.577 7.251 -29.023 1.00 90.44 418 SER A O 1
ATOM 3065 N N . PHE A 1 419 ? 51.227 5.449 -28.809 1.00 90.94 419 PHE A N 1
ATOM 3066 C CA . PHE A 1 419 ? 51.544 5.037 -27.449 1.00 90.94 419 PHE A CA 1
ATOM 3067 C C . PHE A 1 419 ? 52.059 3.595 -27.484 1.00 90.94 419 PHE A C 1
ATOM 3069 O O . PHE A 1 419 ? 51.282 2.648 -27.489 1.00 90.94 419 PHE A O 1
ATOM 3076 N N . ASN A 1 420 ? 53.382 3.439 -27.501 1.00 90.31 420 ASN A N 1
ATOM 3077 C CA . ASN A 1 420 ? 54.067 2.164 -27.383 1.00 90.31 420 ASN A CA 1
ATOM 3078 C C . ASN A 1 420 ? 54.160 1.732 -25.911 1.00 90.31 420 ASN A C 1
ATOM 3080 O O . ASN A 1 420 ? 54.853 2.362 -25.110 1.00 90.31 420 ASN A O 1
ATOM 3084 N N . THR A 1 421 ? 53.489 0.638 -25.566 1.00 88.81 421 THR A N 1
ATOM 3085 C CA . THR A 1 421 ? 53.433 0.098 -24.205 1.00 88.81 421 THR A CA 1
ATOM 3086 C C . THR A 1 421 ? 54.709 -0.638 -23.796 1.00 88.81 421 THR A C 1
ATOM 3088 O O . THR A 1 421 ? 54.914 -0.906 -22.616 1.00 88.81 421 THR A O 1
ATOM 3091 N N . GLY A 1 422 ? 55.617 -0.937 -24.728 1.00 84.44 422 GLY A N 1
ATOM 3092 C CA . GLY A 1 422 ? 56.938 -1.490 -24.424 1.00 84.44 422 GLY A CA 1
ATOM 3093 C C . GLY A 1 422 ? 57.846 -0.455 -23.761 1.00 84.44 422 GLY A C 1
ATOM 3094 O O . GLY A 1 422 ? 58.222 -0.583 -22.595 1.00 84.44 422 GLY A O 1
ATOM 3095 N N . SER A 1 423 ? 58.198 0.579 -24.523 1.00 85.62 423 SER A N 1
ATOM 3096 C CA . SER A 1 423 ? 58.968 1.726 -24.047 1.00 85.62 423 SER A CA 1
ATOM 3097 C C . SER A 1 423 ? 58.783 2.907 -24.997 1.00 85.62 423 SER A C 1
ATOM 3099 O O . SER A 1 423 ? 59.003 2.774 -26.203 1.00 85.62 423 SER A O 1
ATOM 3101 N N . GLN A 1 424 ? 58.396 4.065 -24.467 1.00 89.31 424 GLN A N 1
ATOM 3102 C CA . GLN A 1 424 ? 58.307 5.319 -25.218 1.00 89.31 424 GLN A CA 1
ATOM 3103 C C . GLN A 1 424 ? 58.517 6.518 -24.299 1.00 89.31 424 GLN A C 1
ATOM 3105 O O . GLN A 1 424 ? 58.030 6.523 -23.178 1.00 89.31 424 GLN A O 1
ATOM 3110 N N . SER A 1 425 ? 59.171 7.573 -24.786 1.00 87.88 425 SER A N 1
ATOM 3111 C CA . SER A 1 425 ? 59.114 8.884 -24.130 1.00 87.88 425 SER A CA 1
ATOM 3112 C C . SER A 1 425 ? 57.989 9.721 -24.733 1.00 87.88 425 SER A C 1
ATOM 3114 O O . SER A 1 425 ? 57.933 9.905 -25.952 1.00 87.88 425 SER A O 1
ATOM 3116 N N . PHE A 1 426 ? 57.100 10.225 -23.883 1.00 86.38 426 PHE A N 1
ATOM 3117 C CA . PHE A 1 426 ? 56.135 11.252 -24.239 1.00 86.38 426 PHE A CA 1
ATOM 3118 C C . PHE A 1 426 ? 56.671 12.628 -23.866 1.00 86.38 426 PHE A C 1
ATOM 3120 O O . PHE A 1 426 ? 57.130 12.864 -22.747 1.00 86.38 426 PHE A O 1
ATOM 3127 N N . GLN A 1 427 ? 56.553 13.558 -24.808 1.00 85.81 427 GLN A N 1
ATOM 3128 C CA . GLN A 1 427 ? 56.735 14.974 -24.541 1.00 85.81 427 GLN A CA 1
ATOM 3129 C C . GLN A 1 427 ? 55.409 15.551 -24.047 1.00 85.81 427 GLN A C 1
ATOM 3131 O O . GLN A 1 427 ? 54.377 15.390 -24.696 1.00 85.81 427 GLN A O 1
ATOM 3136 N N . GLY A 1 428 ? 55.451 16.221 -22.901 1.00 81.06 428 GLY A N 1
ATOM 3137 C CA . GLY A 1 428 ? 54.315 16.937 -22.345 1.00 81.06 428 GLY A CA 1
ATOM 3138 C C . GLY A 1 428 ? 53.911 18.105 -23.237 1.00 81.06 428 GLY A C 1
ATOM 3139 O O . GLY A 1 428 ? 54.726 18.664 -23.980 1.00 81.06 428 GLY A O 1
ATOM 3140 N N . GLY A 1 429 ? 52.636 18.462 -23.158 1.00 73.75 429 GLY A N 1
ATOM 3141 C CA . GLY A 1 429 ? 52.040 19.524 -23.951 1.00 73.75 429 GLY A CA 1
ATOM 3142 C C . GLY A 1 429 ? 52.561 20.914 -23.600 1.00 73.75 429 GLY A C 1
ATOM 3143 O O . GLY A 1 429 ? 52.829 21.219 -22.440 1.00 73.75 429 GLY A O 1
ATOM 3144 N N . THR A 1 430 ? 52.619 21.796 -24.600 1.00 66.06 430 THR A N 1
ATOM 3145 C CA . THR A 1 430 ? 52.681 23.247 -24.371 1.00 66.06 430 THR A CA 1
ATOM 3146 C C . THR A 1 430 ? 51.354 23.841 -24.806 1.00 66.06 430 THR A C 1
ATOM 3148 O O . THR A 1 430 ? 51.047 23.832 -25.995 1.00 66.06 430 THR A O 1
ATOM 3151 N N . PHE A 1 431 ? 50.574 24.365 -23.865 1.00 65.06 431 PHE A N 1
ATOM 3152 C CA . PHE A 1 431 ? 49.387 25.153 -24.180 1.00 65.06 431 PHE A CA 1
ATOM 3153 C C . PHE A 1 431 ? 49.679 26.621 -23.857 1.00 65.06 431 PHE A C 1
ATOM 3155 O O . PHE A 1 431 ? 50.088 26.942 -22.744 1.00 65.06 431 PHE A O 1
ATOM 3162 N N . ALA A 1 432 ? 49.528 27.514 -24.839 1.00 55.66 432 ALA A N 1
ATOM 3163 C CA . ALA A 1 432 ? 49.813 28.947 -24.677 1.00 55.66 432 ALA A CA 1
ATOM 3164 C C . ALA A 1 432 ? 48.636 29.744 -24.072 1.00 55.66 432 ALA A C 1
ATOM 3166 O O . ALA A 1 432 ? 48.730 30.961 -23.923 1.00 55.66 432 ALA A O 1
ATOM 3167 N N . GLY A 1 433 ? 47.528 29.074 -23.739 1.00 57.22 433 GLY A N 1
ATOM 3168 C CA . GLY A 1 433 ? 46.342 29.667 -23.123 1.00 57.22 433 GLY A CA 1
ATOM 3169 C C . GLY A 1 433 ? 46.078 29.135 -21.715 1.00 57.22 433 GLY A C 1
ATOM 3170 O O . GLY A 1 433 ? 46.730 28.207 -21.246 1.00 57.22 433 GLY A O 1
ATOM 3171 N N . SER A 1 434 ? 45.094 29.723 -21.038 1.00 54.34 434 SER A N 1
ATOM 3172 C CA . SER A 1 434 ? 44.415 29.050 -19.930 1.00 54.34 434 SER A CA 1
ATOM 3173 C C . SER A 1 434 ? 43.229 28.318 -20.537 1.00 54.34 434 SER A C 1
ATOM 3175 O O . SER A 1 434 ? 42.290 28.952 -21.011 1.00 54.34 434 SER A O 1
ATOM 3177 N N . ASP A 1 435 ? 43.294 26.992 -20.596 1.00 62.91 435 ASP A N 1
ATOM 3178 C CA . ASP A 1 435 ? 42.068 26.222 -20.748 1.00 62.91 435 ASP A CA 1
ATOM 3179 C C . ASP A 1 435 ? 41.282 26.443 -19.440 1.00 62.91 435 ASP A C 1
ATOM 3181 O O . ASP A 1 435 ? 41.821 26.154 -18.366 1.00 62.91 435 ASP A O 1
ATOM 3185 N N . PRO A 1 436 ? 40.077 27.038 -19.473 1.00 61.50 436 PRO A N 1
ATOM 3186 C CA . PRO A 1 436 ? 39.330 27.350 -18.257 1.00 61.50 436 PRO A CA 1
ATOM 3187 C C . PRO A 1 436 ? 38.982 26.093 -17.450 1.00 61.50 436 PRO A C 1
ATOM 3189 O O . PRO A 1 436 ? 38.732 26.190 -16.248 1.00 61.50 436 PRO A O 1
ATOM 3192 N N . GLU A 1 437 ? 39.007 24.913 -18.074 1.00 66.25 437 GLU A N 1
ATOM 3193 C CA . GLU A 1 437 ? 38.757 23.645 -17.409 1.00 66.25 437 GLU A CA 1
ATOM 3194 C C . GLU A 1 437 ? 40.038 22.992 -16.883 1.00 66.25 437 GLU A C 1
ATOM 3196 O O . GLU A 1 437 ? 40.001 22.444 -15.781 1.00 66.25 437 GLU A O 1
ATOM 3201 N N . LEU A 1 438 ? 41.157 23.059 -17.614 1.00 68.31 438 LEU A N 1
ATOM 3202 C CA . LEU A 1 438 ? 42.406 22.349 -17.277 1.00 68.31 438 LEU A CA 1
ATOM 3203 C C . LEU A 1 438 ? 43.510 23.219 -16.649 1.00 68.31 438 LEU A C 1
ATOM 3205 O O . LEU A 1 438 ? 44.487 22.685 -16.127 1.00 68.31 438 LEU A O 1
ATOM 3209 N N . GLY A 1 439 ? 43.378 24.546 -16.665 1.00 68.94 439 GLY A N 1
ATOM 3210 C CA . GLY A 1 439 ? 44.435 25.462 -16.236 1.00 68.94 439 GLY A CA 1
ATOM 3211 C C . GLY A 1 439 ? 45.618 25.525 -17.215 1.00 68.94 439 GLY A C 1
ATOM 3212 O O . GLY A 1 439 ? 45.520 25.126 -18.376 1.00 68.94 439 GLY A O 1
ATOM 3213 N N . ALA A 1 440 ? 46.746 26.088 -16.770 1.00 69.94 440 ALA A N 1
ATOM 3214 C CA . ALA A 1 440 ? 47.958 26.190 -17.587 1.00 69.94 440 ALA A CA 1
ATOM 3215 C C . ALA A 1 440 ? 48.761 24.876 -17.557 1.00 69.94 440 ALA A C 1
ATOM 3217 O O . ALA A 1 440 ? 49.105 24.374 -16.483 1.00 69.94 440 ALA A O 1
ATOM 3218 N N . PHE A 1 441 ? 49.100 24.355 -18.738 1.00 76.38 441 PHE A N 1
ATOM 3219 C CA . PHE A 1 441 ? 49.932 23.157 -18.884 1.00 76.38 441 PHE A CA 1
ATOM 3220 C C . PHE A 1 441 ? 51.383 23.442 -18.479 1.00 76.38 441 PHE A C 1
ATOM 3222 O O . PHE A 1 441 ? 51.940 24.499 -18.795 1.00 76.38 441 PHE A O 1
ATOM 3229 N N . THR A 1 442 ? 52.025 22.479 -17.816 1.00 70.75 442 THR A N 1
ATOM 3230 C CA . THR A 1 442 ? 53.444 22.585 -17.454 1.00 70.75 442 THR A CA 1
ATOM 3231 C C . THR A 1 442 ? 54.317 22.242 -18.658 1.00 70.75 442 THR A C 1
ATOM 3233 O O . THR A 1 442 ? 54.562 21.078 -18.973 1.00 70.75 442 THR A O 1
ATOM 3236 N N . ALA A 1 443 ? 54.818 23.280 -19.325 1.00 69.19 443 ALA A N 1
ATOM 3237 C CA . ALA A 1 443 ? 55.672 23.149 -20.498 1.00 69.19 443 ALA A CA 1
ATOM 3238 C C . ALA A 1 443 ? 56.938 22.308 -20.238 1.00 69.19 443 ALA A C 1
ATOM 3240 O O . ALA A 1 443 ? 57.585 22.415 -19.194 1.00 69.19 443 ALA A O 1
ATOM 3241 N N . GLY A 1 444 ? 57.346 21.531 -21.245 1.00 70.81 444 GLY A N 1
ATOM 3242 C CA . GLY A 1 444 ? 58.697 20.964 -21.335 1.00 70.81 444 GLY A CA 1
ATOM 3243 C C . GLY A 1 444 ? 58.971 19.717 -20.490 1.00 70.81 444 GLY A C 1
ATOM 3244 O O . GLY A 1 444 ? 60.079 19.186 -20.560 1.00 70.81 444 GLY A O 1
ATOM 3245 N N . LYS A 1 445 ? 57.995 19.205 -19.732 1.00 83.81 445 LYS A N 1
ATOM 3246 C CA . LYS A 1 445 ? 58.140 17.924 -19.028 1.00 83.81 445 LYS A CA 1
ATOM 3247 C C . LYS A 1 445 ? 58.114 16.767 -20.027 1.00 83.81 445 LYS A C 1
ATOM 3249 O O . LYS A 1 445 ? 57.369 16.799 -21.000 1.00 83.81 445 LYS A O 1
ATOM 3254 N N . GLN A 1 446 ? 58.930 15.749 -19.788 1.00 87.06 446 GLN A N 1
ATOM 3255 C CA . GLN A 1 446 ? 58.883 14.478 -20.509 1.00 87.06 446 GLN A CA 1
ATOM 3256 C C . GLN A 1 446 ? 58.613 13.361 -19.518 1.00 87.06 446 GLN A C 1
ATOM 3258 O O . GLN A 1 446 ? 59.050 13.451 -18.368 1.00 87.06 446 GLN A O 1
ATOM 3263 N N . GLN A 1 447 ? 57.948 12.311 -19.976 1.00 88.12 447 GLN A N 1
ATOM 3264 C CA . GLN A 1 447 ? 57.776 11.085 -19.220 1.00 88.12 447 GLN A CA 1
ATOM 3265 C C . GLN A 1 447 ? 58.125 9.879 -20.079 1.00 88.12 447 GLN A C 1
ATOM 3267 O O . GLN A 1 447 ? 57.567 9.688 -21.158 1.00 88.12 447 GLN A O 1
ATOM 3272 N N . SER A 1 448 ? 58.988 9.020 -19.545 1.00 88.88 448 SER A N 1
ATOM 3273 C CA . SER A 1 448 ? 59.163 7.671 -20.067 1.00 88.88 448 SER A CA 1
ATOM 3274 C C . SER A 1 448 ? 58.009 6.789 -19.604 1.00 88.88 448 SER A C 1
ATOM 3276 O O . SER A 1 448 ? 57.770 6.640 -18.407 1.00 88.88 448 SER A O 1
ATOM 3278 N N . VAL A 1 449 ? 57.319 6.188 -20.560 1.00 86.19 449 VAL A N 1
ATOM 3279 C CA . VAL A 1 449 ? 56.376 5.101 -20.347 1.00 86.19 449 VAL A CA 1
ATOM 3280 C C . VAL A 1 449 ? 57.120 3.790 -20.528 1.00 86.19 449 VAL A C 1
ATOM 3282 O O . VAL A 1 449 ? 57.695 3.537 -21.586 1.00 86.19 449 VAL A O 1
ATOM 3285 N N . ILE A 1 450 ? 57.118 2.971 -19.482 1.00 85.00 450 ILE A N 1
ATOM 3286 C CA . ILE A 1 450 ? 57.705 1.631 -19.457 1.00 85.00 450 ILE A CA 1
ATOM 3287 C C . ILE A 1 450 ? 56.622 0.691 -18.936 1.00 85.00 450 ILE A C 1
ATOM 3289 O O . ILE A 1 450 ? 55.921 1.038 -17.985 1.00 85.00 450 ILE A O 1
ATOM 3293 N N . GLY A 1 451 ? 56.463 -0.476 -19.565 1.00 83.69 451 GLY A N 1
ATOM 3294 C CA . GLY A 1 451 ? 55.457 -1.452 -19.132 1.00 83.69 451 GLY A CA 1
ATOM 3295 C C . GLY A 1 451 ? 54.014 -0.971 -19.316 1.00 83.69 451 GLY A C 1
ATOM 3296 O O . GLY A 1 451 ? 53.131 -1.407 -18.594 1.00 83.69 451 GLY A O 1
ATOM 3297 N N . GLY A 1 452 ? 53.784 -0.033 -20.240 1.00 86.12 452 GLY A N 1
ATOM 3298 C CA . GLY A 1 452 ? 52.452 0.448 -20.598 1.00 86.12 452 GLY A CA 1
ATOM 3299 C C . GLY A 1 452 ? 51.815 1.422 -19.611 1.00 86.12 452 GLY A C 1
ATOM 3300 O O . GLY A 1 452 ? 50.667 1.797 -19.813 1.00 86.12 452 GLY A O 1
ATOM 3301 N N . ILE A 1 453 ? 52.538 1.888 -18.587 1.00 89.12 453 ILE A N 1
ATOM 3302 C CA . ILE A 1 453 ? 51.990 2.813 -17.586 1.00 89.12 453 ILE A CA 1
ATOM 3303 C C . ILE A 1 453 ? 52.336 4.268 -17.927 1.00 89.12 453 ILE A C 1
ATOM 3305 O O . ILE A 1 453 ? 53.490 4.697 -17.844 1.00 89.12 453 ILE A O 1
ATOM 3309 N N . LEU A 1 454 ? 51.310 5.055 -18.241 1.00 90.88 454 LEU A N 1
ATOM 3310 C CA . LEU A 1 454 ? 51.383 6.495 -18.453 1.00 90.88 454 LEU A CA 1
ATOM 3311 C C . LEU A 1 454 ? 50.727 7.221 -17.273 1.00 90.88 454 LEU A C 1
ATOM 3313 O O . LEU A 1 454 ? 49.524 7.131 -17.068 1.00 90.88 454 LEU A O 1
ATOM 3317 N N . ASN A 1 455 ? 51.516 7.974 -16.512 1.00 91.69 455 ASN A N 1
ATOM 3318 C CA . ASN A 1 455 ? 51.011 8.828 -15.436 1.00 91.69 455 ASN A CA 1
ATOM 3319 C C . ASN A 1 455 ? 50.847 10.260 -15.955 1.00 91.69 455 ASN A C 1
ATOM 3321 O O . ASN A 1 455 ? 51.735 10.775 -16.616 1.00 91.69 455 ASN A O 1
ATOM 3325 N N . VAL A 1 456 ? 49.730 10.915 -15.664 1.00 90.94 456 VAL A N 1
ATOM 3326 C CA . VAL A 1 456 ? 49.451 12.288 -16.107 1.00 90.94 456 VAL A CA 1
ATOM 3327 C C . VAL A 1 456 ? 48.788 13.069 -14.985 1.00 90.94 456 VAL A C 1
ATOM 3329 O O . VAL A 1 456 ? 48.029 12.522 -14.187 1.00 90.94 456 VAL A O 1
ATOM 3332 N N . ARG A 1 457 ? 49.058 14.368 -14.906 1.00 88.94 457 ARG A N 1
ATOM 3333 C CA . ARG A 1 457 ? 48.266 15.287 -14.092 1.00 88.94 457 ARG A CA 1
ATOM 3334 C C . ARG A 1 457 ? 47.019 15.699 -14.867 1.00 88.94 457 ARG A C 1
ATOM 3336 O O . ARG A 1 457 ? 45.912 15.416 -14.424 1.00 88.94 457 ARG A O 1
ATOM 3343 N N . HIS A 1 458 ? 47.188 16.283 -16.049 1.00 87.69 458 HIS A N 1
ATOM 3344 C CA . HIS A 1 458 ? 46.093 16.561 -16.978 1.00 87.69 458 HIS A CA 1
ATOM 3345 C C . HIS A 1 458 ? 46.322 15.888 -18.329 1.00 87.69 458 HIS A C 1
ATOM 3347 O O . HIS A 1 458 ? 47.459 15.749 -18.777 1.00 87.69 458 HIS A O 1
ATOM 3353 N N . MET A 1 459 ? 45.243 15.480 -18.995 1.00 90.44 459 MET A N 1
ATOM 3354 C CA . MET A 1 459 ? 45.305 14.922 -20.346 1.00 90.44 459 MET A CA 1
ATOM 3355 C C . MET A 1 459 ? 44.221 15.527 -21.231 1.00 90.44 459 MET A C 1
ATOM 3357 O O . MET A 1 459 ? 43.058 15.571 -20.838 1.00 90.44 459 MET A O 1
ATOM 3361 N N . ARG A 1 460 ? 44.600 15.956 -22.437 1.00 90.25 460 ARG A N 1
ATOM 3362 C CA . ARG A 1 460 ? 43.682 16.417 -23.480 1.00 90.25 460 ARG A CA 1
ATOM 3363 C C . ARG A 1 460 ? 44.028 15.790 -24.828 1.00 90.25 460 ARG A C 1
ATOM 3365 O O . ARG A 1 460 ? 45.187 15.825 -25.247 1.00 90.25 460 ARG A O 1
ATOM 3372 N N . ILE A 1 461 ? 43.020 15.248 -25.506 1.00 92.00 461 ILE A N 1
ATOM 3373 C CA . ILE A 1 461 ? 43.092 14.830 -26.911 1.00 92.00 461 ILE A CA 1
ATOM 3374 C C . ILE A 1 461 ? 42.096 15.672 -27.700 1.00 92.00 461 ILE A C 1
ATOM 3376 O O . ILE A 1 461 ? 40.892 15.525 -27.491 1.00 92.00 461 ILE A O 1
ATOM 3380 N N . ASP A 1 462 ? 42.591 16.521 -28.598 1.00 91.75 462 ASP A N 1
ATOM 3381 C CA . ASP A 1 462 ? 41.741 17.397 -29.406 1.00 91.75 462 ASP A CA 1
ATOM 3382 C C . ASP A 1 462 ? 40.937 16.618 -30.457 1.00 91.75 462 ASP A C 1
ATOM 3384 O O . ASP A 1 462 ? 41.331 15.540 -30.921 1.00 91.75 462 ASP A O 1
ATOM 3388 N N . ALA A 1 463 ? 39.807 17.196 -30.868 1.00 92.12 463 ALA A N 1
ATOM 3389 C CA . ALA A 1 463 ? 38.969 16.652 -31.928 1.00 92.12 463 ALA A CA 1
ATOM 3390 C C . ALA A 1 463 ? 39.773 16.347 -33.205 1.00 92.12 463 ALA A C 1
ATOM 3392 O O . ALA A 1 463 ? 40.613 17.130 -33.647 1.00 92.12 463 ALA A O 1
ATOM 3393 N N . GLY A 1 464 ? 39.505 15.186 -33.809 1.00 92.06 464 GLY A N 1
ATOM 3394 C CA . GLY A 1 464 ? 40.182 14.737 -35.030 1.00 92.06 464 GLY A CA 1
ATOM 3395 C C . GLY A 1 464 ? 41.606 14.199 -34.837 1.00 92.06 464 GLY A C 1
ATOM 3396 O O . GLY A 1 464 ? 42.214 13.782 -35.824 1.00 92.06 464 GLY A O 1
ATOM 3397 N N . VAL A 1 465 ? 42.129 14.163 -33.606 1.00 96.00 465 VAL A N 1
ATOM 3398 C CA . VAL A 1 465 ? 43.415 13.537 -33.257 1.00 96.00 465 VAL A CA 1
ATOM 3399 C C . VAL A 1 465 ? 43.190 12.118 -32.729 1.00 96.00 465 VAL A C 1
ATOM 3401 O O . VAL A 1 465 ? 42.235 11.859 -32.001 1.00 96.00 465 VAL A O 1
ATOM 3404 N N . THR A 1 466 ? 44.074 11.180 -33.075 1.00 95.25 466 THR A N 1
ATOM 3405 C CA . THR A 1 466 ? 44.044 9.793 -32.580 1.00 95.25 466 THR A CA 1
ATOM 3406 C C . THR A 1 466 ? 45.278 9.475 -31.734 1.00 95.25 466 THR A C 1
ATOM 3408 O O . THR A 1 466 ? 46.405 9.648 -32.196 1.00 95.25 466 THR A O 1
ATOM 3411 N N . LEU A 1 467 ? 45.080 8.959 -30.520 1.00 94.31 467 LEU A N 1
ATOM 3412 C CA . LEU A 1 467 ? 46.104 8.274 -29.730 1.00 94.31 467 LEU A CA 1
ATOM 3413 C C . LEU A 1 467 ? 46.004 6.770 -29.988 1.00 94.31 467 LEU A C 1
ATOM 3415 O O . LEU A 1 467 ? 45.075 6.119 -29.520 1.00 94.31 467 LEU A O 1
ATOM 3419 N N . ARG A 1 468 ? 46.960 6.220 -30.728 1.00 93.19 468 ARG A N 1
ATOM 3420 C CA . ARG A 1 468 ? 47.000 4.808 -31.100 1.00 93.19 468 ARG A CA 1
ATOM 3421 C C . ARG A 1 468 ? 47.898 4.021 -30.158 1.00 93.19 468 ARG A C 1
ATOM 3423 O O . ARG A 1 468 ? 49.106 4.248 -30.120 1.00 93.19 468 ARG A O 1
ATOM 3430 N N . ILE A 1 469 ? 47.310 3.093 -29.420 1.00 91.75 469 ILE A N 1
ATOM 3431 C CA . ILE A 1 469 ? 47.989 2.237 -28.451 1.00 91.75 469 ILE A CA 1
ATOM 3432 C C . ILE A 1 469 ? 48.536 1.006 -29.170 1.00 91.75 469 ILE A C 1
ATOM 3434 O O . ILE A 1 469 ? 47.823 0.337 -29.911 1.00 91.75 469 ILE A O 1
ATOM 3438 N N . LEU A 1 470 ? 49.820 0.725 -28.973 1.00 89.62 470 LEU A N 1
ATOM 3439 C CA . LEU A 1 470 ? 50.553 -0.358 -29.623 1.00 89.62 470 LEU A CA 1
ATOM 3440 C C . LEU A 1 470 ? 51.535 -0.973 -28.623 1.00 89.62 470 LEU A C 1
ATOM 3442 O O . LEU A 1 470 ? 52.057 -0.268 -27.770 1.00 89.62 470 LEU A O 1
ATOM 3446 N N . GLY A 1 471 ? 51.883 -2.246 -28.773 1.00 84.81 471 GLY A N 1
ATOM 3447 C CA . GLY A 1 471 ? 52.958 -2.873 -27.998 1.00 84.81 471 GLY A CA 1
ATOM 3448 C C . GLY A 1 471 ? 52.494 -4.024 -27.102 1.00 84.81 471 GLY A C 1
ATOM 3449 O O . GLY A 1 471 ? 51.310 -4.346 -27.082 1.00 84.81 471 GLY A O 1
ATOM 3450 N N . PRO A 1 472 ? 53.442 -4.688 -26.417 1.00 80.44 472 PRO A N 1
ATOM 3451 C CA . PRO A 1 472 ? 53.203 -5.981 -25.775 1.00 80.44 472 PRO A CA 1
ATOM 3452 C C . PRO A 1 472 ? 52.557 -5.895 -24.385 1.00 80.44 472 PRO A C 1
ATOM 3454 O O . PRO A 1 472 ? 52.036 -6.894 -23.911 1.00 80.44 472 PRO A O 1
ATOM 3457 N N . ASN A 1 473 ? 52.590 -4.735 -23.722 1.00 81.81 473 ASN A N 1
ATOM 3458 C CA . ASN A 1 473 ? 52.061 -4.573 -22.363 1.00 81.81 473 ASN A CA 1
ATOM 3459 C C . ASN A 1 473 ? 50.658 -3.932 -22.372 1.00 81.81 473 ASN A C 1
ATOM 3461 O O . ASN A 1 473 ? 50.381 -3.127 -23.269 1.00 81.81 473 ASN A O 1
ATOM 3465 N N . PRO A 1 474 ? 49.803 -4.190 -21.365 1.00 80.31 474 PRO A N 1
ATOM 3466 C CA . PRO A 1 474 ? 48.559 -3.447 -21.171 1.00 80.31 474 PRO A CA 1
ATOM 3467 C C . PRO A 1 474 ? 48.813 -1.942 -21.043 1.00 80.31 474 PRO A C 1
ATOM 3469 O O . PRO A 1 474 ? 49.725 -1.514 -20.337 1.00 80.31 474 PRO A O 1
ATOM 3472 N N . ALA A 1 475 ? 48.004 -1.123 -21.713 1.00 86.88 475 ALA A N 1
ATOM 3473 C CA . ALA A 1 475 ? 48.072 0.324 -21.554 1.00 86.88 475 ALA A CA 1
ATOM 3474 C C . ALA A 1 475 ? 47.260 0.770 -20.336 1.00 86.88 475 ALA A C 1
ATOM 3476 O O . ALA A 1 475 ? 46.048 0.575 -20.278 1.00 86.88 475 ALA A O 1
ATOM 3477 N N . VAL A 1 476 ? 47.925 1.422 -19.388 1.00 87.19 476 VAL A N 1
ATOM 3478 C CA . VAL A 1 476 ? 47.325 1.969 -18.172 1.00 87.19 476 VAL A CA 1
ATOM 3479 C C . VAL A 1 476 ? 47.614 3.464 -18.124 1.00 87.19 476 VAL A C 1
ATOM 3481 O O . VAL A 1 476 ? 48.763 3.874 -17.970 1.00 87.19 476 VAL A O 1
ATOM 3484 N N . ILE A 1 477 ? 46.574 4.291 -18.246 1.00 89.81 477 ILE A N 1
ATOM 3485 C CA . ILE A 1 477 ? 46.680 5.751 -18.121 1.00 89.81 477 ILE A CA 1
ATOM 3486 C C . ILE A 1 477 ? 46.152 6.160 -16.745 1.00 89.81 477 ILE A C 1
ATOM 3488 O O . ILE A 1 477 ? 44.980 5.958 -16.440 1.00 89.81 477 ILE A O 1
ATOM 3492 N N . GLN A 1 478 ? 47.016 6.731 -15.909 1.00 89.31 478 GLN A N 1
ATOM 3493 C CA . GLN A 1 478 ? 46.712 7.123 -14.534 1.00 89.31 478 GLN A CA 1
ATOM 3494 C C . GLN A 1 478 ? 46.706 8.646 -14.419 1.00 89.31 478 GLN A C 1
ATOM 3496 O O . GLN A 1 478 ? 47.761 9.277 -14.476 1.00 89.31 478 GLN A O 1
ATOM 3501 N N . ALA A 1 479 ? 45.521 9.234 -14.256 1.00 88.38 479 ALA A N 1
ATOM 3502 C CA . ALA A 1 479 ? 45.350 10.678 -14.149 1.00 88.38 479 ALA A CA 1
ATOM 3503 C C . ALA A 1 479 ? 45.115 11.119 -12.697 1.00 88.38 479 ALA A C 1
ATOM 3505 O O . ALA A 1 479 ? 44.254 10.563 -12.020 1.00 88.38 479 ALA A O 1
ATOM 3506 N N . THR A 1 480 ? 45.850 12.129 -12.220 1.00 87.31 480 THR A N 1
ATOM 3507 C CA . THR A 1 480 ? 45.602 12.757 -10.901 1.00 87.31 480 THR A CA 1
ATOM 3508 C C . THR A 1 480 ? 44.722 14.002 -10.973 1.00 87.31 480 THR A C 1
ATOM 3510 O O . THR A 1 480 ? 44.244 14.490 -9.951 1.00 87.31 480 THR A O 1
ATOM 3513 N N . GLY A 1 481 ? 44.493 14.522 -12.175 1.00 83.94 481 GLY A N 1
ATOM 3514 C CA . GLY A 1 481 ? 43.605 15.639 -12.459 1.00 83.94 481 GLY A CA 1
ATOM 3515 C C . GLY A 1 481 ? 42.641 15.306 -13.597 1.00 83.94 481 GLY A C 1
ATOM 3516 O O . GLY A 1 481 ? 42.244 14.163 -13.795 1.00 83.94 481 GLY A O 1
ATOM 3517 N N . LYS A 1 482 ? 42.216 16.328 -14.338 1.00 84.75 482 LYS A N 1
ATOM 3518 C CA . LYS A 1 482 ? 41.197 16.196 -15.386 1.00 84.75 482 LYS A CA 1
ATOM 3519 C C . LYS A 1 482 ? 41.708 15.539 -16.678 1.00 84.75 482 LYS A C 1
ATOM 3521 O O . LYS A 1 482 ? 42.837 15.786 -17.106 1.00 84.75 482 LYS A O 1
ATOM 3526 N N . VAL A 1 483 ? 40.823 14.774 -17.317 1.00 87.94 483 VAL A N 1
ATOM 3527 C CA . VAL A 1 483 ? 41.022 14.124 -18.619 1.00 87.94 483 VAL A CA 1
ATOM 3528 C C . VAL A 1 483 ? 39.905 14.564 -19.565 1.00 87.94 483 VAL A C 1
ATOM 3530 O O . VAL A 1 483 ? 38.734 14.412 -19.232 1.00 87.94 483 VAL A O 1
ATOM 3533 N N . ILE A 1 484 ? 40.265 15.099 -20.731 1.00 88.81 484 ILE A N 1
ATOM 3534 C CA . ILE A 1 484 ? 39.338 15.521 -21.789 1.00 88.81 484 ILE A CA 1
ATOM 3535 C C . ILE A 1 484 ? 39.707 14.780 -23.077 1.00 88.81 484 ILE A C 1
ATOM 3537 O O . ILE A 1 484 ? 40.843 14.855 -23.545 1.00 88.81 484 ILE A O 1
ATOM 3541 N N . VAL A 1 485 ? 38.756 14.059 -23.668 1.00 91.56 485 VAL A N 1
ATOM 3542 C CA . VAL A 1 485 ? 38.962 13.325 -24.924 1.00 91.56 485 VAL A CA 1
ATOM 3543 C C . VAL A 1 485 ? 37.895 13.757 -25.922 1.00 91.56 485 VAL A C 1
ATOM 3545 O O . VAL A 1 485 ? 36.765 13.290 -25.873 1.00 91.56 485 VAL A O 1
ATOM 3548 N N . GLU A 1 486 ? 38.264 14.664 -26.822 1.00 90.94 486 GLU A N 1
ATOM 3549 C CA . GLU A 1 486 ? 37.437 15.103 -27.956 1.00 90.94 486 GLU A CA 1
ATOM 3550 C C . GLU A 1 486 ? 37.812 14.354 -29.251 1.00 90.94 486 GLU A C 1
ATOM 3552 O O . GLU A 1 486 ? 37.048 14.339 -30.216 1.00 90.94 486 GLU A O 1
ATOM 3557 N N . GLY A 1 487 ? 39.006 13.752 -29.282 1.00 92.38 487 GLY A N 1
ATOM 3558 C CA . GLY A 1 487 ? 39.506 12.897 -30.359 1.00 92.38 487 GLY A CA 1
ATOM 3559 C C . GLY A 1 487 ? 39.219 11.407 -30.144 1.00 92.38 487 GLY A C 1
ATOM 3560 O O . GLY A 1 487 ? 38.173 11.012 -29.641 1.00 92.38 487 GLY A O 1
ATOM 3561 N N . THR A 1 488 ? 40.154 10.546 -30.545 1.00 93.31 488 THR A N 1
ATOM 3562 C CA . THR A 1 488 ? 40.005 9.081 -30.485 1.00 93.31 488 THR A CA 1
ATOM 3563 C C . THR A 1 488 ? 41.168 8.436 -29.736 1.00 93.31 488 THR A C 1
ATOM 3565 O O . THR A 1 488 ? 42.324 8.778 -29.972 1.00 93.31 488 THR A O 1
ATOM 3568 N N . ILE A 1 489 ? 40.879 7.465 -28.867 1.00 92.44 489 ILE A N 1
ATOM 3569 C CA . ILE A 1 489 ? 41.873 6.516 -28.346 1.00 92.44 489 ILE A CA 1
ATOM 3570 C C . ILE A 1 489 ? 41.643 5.189 -29.068 1.00 92.44 489 ILE A C 1
ATOM 3572 O O . ILE A 1 489 ? 40.593 4.571 -28.922 1.00 92.44 489 ILE A O 1
ATOM 3576 N N . GLU A 1 490 ? 42.608 4.772 -29.879 1.00 91.50 490 GLU A N 1
ATOM 3577 C CA . GLU A 1 490 ? 42.550 3.539 -30.660 1.00 91.50 490 GLU A CA 1
ATOM 3578 C C . GLU A 1 490 ? 43.383 2.465 -29.955 1.00 91.50 490 GLU A C 1
ATOM 3580 O O . GLU A 1 490 ? 44.611 2.516 -29.968 1.00 91.50 490 GLU A O 1
ATOM 3585 N N . ALA A 1 491 ? 42.708 1.489 -29.348 1.00 85.31 491 ALA A N 1
ATOM 3586 C CA . ALA A 1 491 ? 43.323 0.322 -28.709 1.00 85.31 491 ALA A CA 1
ATOM 3587 C C . ALA A 1 491 ? 43.057 -0.978 -29.488 1.00 85.31 491 ALA A C 1
ATOM 3589 O O . ALA A 1 491 ? 43.045 -2.064 -28.915 1.00 85.31 491 ALA A O 1
ATOM 3590 N N . SER A 1 492 ? 42.794 -0.881 -30.794 1.00 76.38 492 SER A N 1
ATOM 3591 C CA . SER A 1 492 ? 42.549 -2.057 -31.628 1.00 76.38 492 SER A CA 1
ATOM 3592 C C . SER A 1 492 ? 43.845 -2.845 -31.839 1.00 76.38 492 SER A C 1
ATOM 3594 O O . SER A 1 492 ? 44.790 -2.348 -32.457 1.00 76.38 492 SER A O 1
ATOM 3596 N N . GLY A 1 493 ? 43.865 -4.080 -31.348 1.00 68.75 493 GLY A N 1
ATOM 3597 C CA . GLY A 1 493 ? 44.958 -5.040 -31.472 1.00 68.75 493 GLY A CA 1
ATOM 3598 C C . GLY A 1 493 ? 44.420 -6.470 -31.541 1.00 68.75 493 GLY A C 1
ATOM 3599 O O . GLY A 1 493 ? 43.227 -6.672 -31.758 1.00 68.75 493 GLY A O 1
ATOM 3600 N N . PHE A 1 494 ? 45.298 -7.459 -31.388 1.00 64.38 494 PHE A N 1
ATOM 3601 C CA . PHE A 1 494 ? 44.870 -8.846 -31.184 1.00 64.38 494 PHE A CA 1
ATOM 3602 C C . PHE A 1 494 ? 44.375 -9.033 -29.745 1.00 64.38 494 PHE A C 1
ATOM 3604 O O . PHE A 1 494 ? 44.804 -8.293 -28.857 1.00 64.38 494 PHE A O 1
ATOM 3611 N N . ASP A 1 495 ? 43.506 -10.019 -29.522 1.00 61.47 495 ASP A N 1
ATOM 3612 C CA . ASP A 1 495 ? 43.088 -10.407 -28.174 1.00 61.47 495 ASP A CA 1
ATOM 3613 C C . ASP A 1 495 ? 44.318 -10.742 -27.311 1.00 61.47 495 ASP A C 1
ATOM 3615 O O . ASP A 1 495 ? 45.289 -11.341 -27.792 1.00 61.47 495 ASP A O 1
ATOM 3619 N N . SER A 1 496 ? 44.286 -10.342 -26.037 1.00 54.53 496 SER A N 1
ATOM 3620 C CA . SER A 1 496 ? 45.275 -10.800 -25.054 1.00 54.53 496 SER A CA 1
ATOM 3621 C C . SER A 1 496 ? 45.209 -12.323 -24.941 1.00 54.53 496 SER A C 1
ATOM 3623 O O . SER A 1 496 ? 44.131 -12.904 -25.064 1.00 54.53 496 SER A O 1
ATOM 3625 N N . GLN A 1 497 ? 46.341 -12.978 -24.670 1.00 57.88 497 GLN A N 1
ATOM 3626 C CA . GLN A 1 497 ? 46.299 -14.381 -24.251 1.00 57.88 497 GLN A CA 1
ATOM 3627 C C . GLN A 1 497 ? 45.573 -14.496 -22.900 1.00 57.88 497 GLN A C 1
ATOM 3629 O O . GLN A 1 497 ? 45.566 -13.536 -22.121 1.00 57.88 497 GLN A O 1
ATOM 3634 N N . ASP A 1 498 ? 44.933 -15.646 -22.657 1.00 53.06 498 ASP A N 1
ATOM 3635 C CA . ASP A 1 498 ? 44.227 -15.934 -21.404 1.00 53.06 498 ASP A CA 1
ATOM 3636 C C . ASP A 1 498 ? 45.171 -15.765 -20.207 1.00 53.06 498 ASP A C 1
ATOM 3638 O O . ASP A 1 498 ? 46.288 -16.279 -20.210 1.00 53.06 498 ASP A O 1
ATOM 3642 N N . VAL A 1 499 ? 44.702 -15.066 -19.173 1.00 52.84 499 VAL A N 1
ATOM 3643 C CA . VAL A 1 499 ? 45.476 -14.806 -17.953 1.00 52.84 499 VAL A CA 1
ATOM 3644 C C . VAL A 1 499 ? 45.640 -16.120 -17.181 1.00 52.84 499 VAL A C 1
ATOM 3646 O O . VAL A 1 499 ? 44.657 -16.675 -16.683 1.00 52.84 499 VAL A O 1
ATOM 3649 N N . ALA A 1 500 ? 46.864 -16.647 -17.072 1.00 54.41 500 ALA A N 1
ATOM 3650 C CA . ALA A 1 500 ? 47.116 -17.928 -16.402 1.00 54.41 500 ALA A CA 1
ATOM 3651 C C . ALA A 1 500 ? 47.140 -17.811 -14.865 1.00 54.41 500 ALA A C 1
ATOM 3653 O O . ALA A 1 500 ? 47.100 -18.820 -14.151 1.00 54.41 500 ALA A O 1
ATOM 3654 N N . THR A 1 501 ? 47.203 -16.584 -14.340 1.00 54.38 501 THR A N 1
ATOM 3655 C CA . THR A 1 501 ? 47.260 -16.286 -12.906 1.00 54.38 501 THR A CA 1
ATOM 3656 C C . THR A 1 501 ? 46.121 -15.354 -12.455 1.00 54.38 501 THR A C 1
ATOM 3658 O O . THR A 1 501 ? 45.693 -14.456 -13.169 1.00 54.38 501 THR A O 1
ATOM 3661 N N . LEU A 1 502 ? 45.560 -15.585 -11.259 1.00 43.78 502 LEU A N 1
ATOM 3662 C CA . LEU A 1 502 ? 44.485 -14.741 -10.711 1.00 43.78 502 LEU A CA 1
ATOM 3663 C C . LEU A 1 502 ? 45.004 -13.319 -10.418 1.00 43.78 502 LEU A C 1
ATOM 3665 O O . LEU A 1 502 ? 46.042 -13.168 -9.777 1.00 43.78 502 LEU A O 1
ATOM 3669 N N . ASN A 1 503 ? 44.231 -12.294 -10.802 1.00 43.56 503 ASN A N 1
ATOM 3670 C CA . ASN A 1 503 ? 44.477 -10.862 -10.543 1.00 43.56 503 ASN A CA 1
ATOM 3671 C C . ASN A 1 503 ? 45.711 -10.239 -11.229 1.00 43.56 503 ASN A C 1
ATOM 3673 O O . ASN A 1 503 ? 46.244 -9.243 -10.743 1.00 43.56 503 ASN A O 1
ATOM 3677 N N . THR A 1 504 ? 46.150 -10.781 -12.365 1.00 53.12 504 THR A N 1
ATOM 3678 C CA . THR A 1 504 ? 47.324 -10.292 -13.117 1.00 53.12 504 THR A CA 1
ATOM 3679 C C . THR A 1 504 ? 46.990 -9.803 -14.526 1.00 53.12 504 THR A C 1
ATOM 3681 O O . THR A 1 504 ? 47.894 -9.607 -15.328 1.00 53.12 504 THR A O 1
ATOM 3684 N N . GLY A 1 505 ? 45.719 -9.519 -14.840 1.00 51.56 505 GLY A N 1
ATOM 3685 C CA . GLY A 1 505 ? 45.304 -9.030 -16.170 1.00 51.56 505 GLY A CA 1
ATOM 3686 C C . GLY A 1 505 ? 45.933 -7.692 -16.602 1.00 51.56 505 GLY A C 1
ATOM 3687 O O . GLY A 1 505 ? 45.753 -7.250 -17.732 1.00 51.56 505 GLY A O 1
ATOM 3688 N N . ASN A 1 506 ? 46.672 -7.037 -15.704 1.00 53.62 506 ASN A N 1
ATOM 3689 C CA . ASN A 1 506 ? 47.477 -5.840 -15.939 1.00 53.62 506 ASN A CA 1
ATOM 3690 C C . ASN A 1 506 ? 48.992 -6.119 -16.073 1.00 53.62 506 ASN A C 1
ATOM 3692 O O . ASN A 1 506 ? 49.764 -5.168 -16.198 1.00 53.62 506 ASN A O 1
ATOM 3696 N N . LEU A 1 507 ? 49.430 -7.378 -16.011 1.00 53.97 507 LEU A N 1
ATOM 3697 C CA . LEU A 1 507 ? 50.821 -7.804 -16.152 1.00 53.97 507 LEU A CA 1
ATOM 3698 C C . LEU A 1 507 ? 51.038 -8.467 -17.515 1.00 53.97 507 LEU A C 1
ATOM 3700 O O . LEU A 1 507 ? 50.145 -9.092 -18.077 1.00 53.97 507 LEU A O 1
ATOM 3704 N N . PHE A 1 508 ? 52.250 -8.326 -18.040 1.00 51.03 508 PHE A N 1
ATOM 3705 C CA . PHE A 1 508 ? 52.691 -9.072 -19.212 1.00 51.03 508 PHE A CA 1
ATOM 3706 C C . PHE A 1 508 ? 53.056 -10.506 -18.806 1.00 51.03 508 PHE A C 1
ATOM 3708 O O . PHE A 1 508 ? 53.853 -10.692 -17.884 1.00 51.03 508 PHE A O 1
ATOM 3715 N N . GLU A 1 509 ? 52.493 -11.499 -19.494 1.00 54.84 509 GLU A N 1
ATOM 3716 C CA . GLU A 1 509 ? 52.860 -12.911 -19.348 1.00 54.84 509 GLU A CA 1
ATOM 3717 C C . GLU A 1 509 ? 53.697 -13.339 -20.576 1.00 54.84 509 GLU A C 1
ATOM 3719 O O . GLU A 1 509 ? 53.252 -13.200 -21.717 1.00 54.84 509 GLU A O 1
ATOM 3724 N N . ASP A 1 510 ? 54.932 -13.812 -20.345 1.00 50.12 510 ASP A N 1
ATOM 3725 C CA . ASP A 1 510 ? 55.761 -14.451 -21.381 1.00 50.12 510 ASP A CA 1
ATOM 3726 C C . ASP A 1 510 ? 55.166 -15.833 -21.706 1.00 50.12 510 ASP A C 1
ATOM 3728 O O . ASP A 1 510 ? 54.952 -16.642 -20.798 1.00 50.12 510 ASP A O 1
ATOM 3732 N N . GLY A 1 511 ? 54.911 -16.092 -22.991 1.00 48.38 511 GLY A N 1
ATOM 3733 C CA . GLY A 1 511 ? 54.428 -17.381 -23.504 1.00 48.38 511 GLY A CA 1
ATOM 3734 C C . GLY A 1 511 ? 55.524 -18.415 -23.725 1.00 48.38 511 GLY A C 1
ATOM 3735 O O . GLY A 1 511 ? 56.617 -18.029 -24.206 1.00 48.38 511 GLY A O 1
#

pLDDT: mean 83.96, std 18.86, range [28.47, 98.56]

Sequence (511 aa):
MKTSSSFQSSKPALAGTGVFALGALLLAASGLASCSGGGGGSSGPAGQGGFQITDITVADGSIWKINRPISFTFNVPLDFGTVNLNTINITDSSGLPVTGEFTLDAPTVVTFQPTCPTKPDLSDAGFQPGGVSYTIRVLGEDSGASLTVKSNSGSSLANSQTLNFVTPNSLQPAQIFVDGVIGPPTPIVHTTTSPATDPGTYLELGGDPNNRVYFEFNSLTQSFTTPGDIPLNLYSDSETQVAVYLEINQPVNPAADNISSQRLLLESFDSTTGNWRRVSTVVELLANCTTSGATVRLLPLGLLPQSALLRVVITSSFEDIVGERNLLDVNQFGQFTTKIVSFPTLTPSTDLADEVFESFDLGAASPQSLQDTGAAFAEPEAKWGNGKLSPAFDFTGNGGTDGAFDLLLTGPNGTQFSFNTGSQSFQGGTFAGSDPELGAFTAGKQQSVIGGILNVRHMRIDAGVTLRILGPNPAVIQATGKVIVEGTIEASGFDSQDVATLNTGNLFEDG

Secondary structure (DSSP, 8-state):
---------------------------------PPP--------------S-EEEESSPTTEE--TT--EEEEESS-EEGGG-STTTEEEEETT-PBPPEEEEEEETTEEEEEEPPP-STT-TT-SSPTTT-EEEEEE--GGGT-S---EETTSPBPSS-EEEEEE--S---HHHHS---SSSS--B--EETT--TTS---EEEETT-TT-EEE-EEETTTTEE-----B----SS-GGG-EEEEEEESS-B---TTTSSTTTEEEEEEETTTTEEEEEPEEEEEEEES-SSSEEEEEEE-SPPPTT-EEEEEE-TT-BBSSS-B-SS-B-SSSEEEBPP---TTSSSTT---------S-S-TTSTT----SS---SSPPPEE-SS-EE-SS------SGGG---EEE--STTEEEEEESSEEEEEPP--SS-BTTTB---TT-EEEEETTEEEES-EEE-TTEEEEEESSSPPEEEESS-EEESSEEE---PPPPP-SSTT-TTS----

Radius of gyration: 38.33 Å; chains: 1; bounding box: 104×68×107 Å

Foldseek 3Di:
DDDDDDDDDDDDDDDDDDDDDDDDDDDDDDDDDDDDDDDDDDDDPDDDPAKAWPDWPDAFAAADFQQDKIKTFIPAFWDCVLDDCVQKPKAWPVRHGFDFDWDPPDRGMIITGWAADLAQCRPRTRDDAQWTKMKIKHDFVVVVDPGHTAHPVGGGHHDMDMGMYTYYNDPALQRRDDWPDPAFKDWAFAAPPDDPPDDHKWKDFLPDPVRTDTWHQHPVVRAIDAAEAQAFCFPQGSRNFIKIKTQIQAFFNSRPVQQDCVFKFKWWQDPVVRDIDTFDWHKGWPGAPDPRGTIIMTGGDDTHDAFIKMWIKGAQCRGHSNRHGDPGIDTRGGIYTHHQDACPPDVVRRDDDHDDDAQLQDDPVDPPHPDDPPDDDPAQAWDGHNRDTHRPDDFPAQAFDVVQAEAEADDPAQAEDEDEQAKDKDAGDADPDQPVQQGGHDHGDIGIHHQQEAHRQEYEHADRYEYEYDYQFDHHYHYVHYYYYNYYYHDDDDDDDDDPDPPCPRHGDDD